Protein AF-A0AAV2L1T5-F1 (afdb_monomer)

Structure (mmCIF, N/CA/C/O backbone):
data_AF-A0AAV2L1T5-F1
#
_entry.id   AF-A0AAV2L1T5-F1
#
loop_
_atom_site.group_PDB
_atom_site.id
_atom_site.type_symbol
_atom_site.label_atom_id
_atom_site.label_alt_id
_atom_site.label_comp_id
_atom_site.label_asym_id
_atom_site.label_entity_id
_atom_site.label_seq_id
_atom_site.pdbx_PDB_ins_code
_atom_site.Cartn_x
_atom_site.Cartn_y
_atom_site.Cartn_z
_atom_site.occupancy
_atom_site.B_iso_or_equiv
_atom_site.auth_seq_id
_atom_site.auth_comp_id
_atom_site.auth_asym_id
_atom_site.auth_atom_id
_atom_site.pdbx_PDB_model_num
ATOM 1 N N . MET A 1 1 ? 38.924 -29.680 13.616 1.00 35.84 1 MET A N 1
ATOM 2 C CA . MET A 1 1 ? 38.394 -28.907 12.476 1.00 35.84 1 MET A CA 1
ATOM 3 C C . MET A 1 1 ? 36.930 -28.650 12.757 1.00 35.84 1 MET A C 1
ATOM 5 O O . MET A 1 1 ? 36.099 -29.504 12.482 1.00 35.84 1 MET A O 1
ATOM 9 N N . GLU A 1 2 ? 36.640 -27.531 13.411 1.00 34.78 2 GLU A N 1
ATOM 10 C CA . GLU A 1 2 ? 35.271 -27.053 13.579 1.00 34.78 2 GLU A CA 1
ATOM 11 C C . GLU A 1 2 ? 34.844 -26.444 12.243 1.00 34.78 2 GLU A C 1
ATOM 13 O O . GLU A 1 2 ? 35.406 -25.446 11.794 1.00 34.78 2 GLU A O 1
ATOM 18 N N . LEU A 1 3 ? 33.910 -27.106 11.560 1.00 36.72 3 LEU A N 1
ATOM 19 C CA . LEU A 1 3 ? 33.228 -26.549 10.398 1.00 36.72 3 LEU A CA 1
ATOM 20 C C . LEU A 1 3 ? 32.339 -25.407 10.897 1.00 36.72 3 LEU A C 1
ATOM 22 O O . LEU A 1 3 ? 31.207 -25.618 11.323 1.00 36.72 3 LEU A O 1
ATOM 26 N N . LEU A 1 4 ? 32.882 -24.193 10.869 1.00 40.41 4 LEU A N 1
ATOM 27 C CA . LEU A 1 4 ? 32.103 -22.964 10.905 1.00 40.41 4 LEU A CA 1
ATOM 28 C C . LEU A 1 4 ? 31.246 -22.931 9.633 1.00 40.41 4 LEU A C 1
ATOM 30 O O . LEU A 1 4 ? 31.699 -22.485 8.579 1.00 40.41 4 LEU A O 1
ATOM 34 N N . CYS A 1 5 ? 30.013 -23.431 9.719 1.00 38.88 5 CYS A N 1
ATOM 35 C CA . CYS A 1 5 ? 28.971 -23.108 8.752 1.00 38.88 5 CYS A CA 1
ATOM 36 C C . CYS A 1 5 ? 28.684 -21.608 8.868 1.00 38.88 5 CYS A C 1
ATOM 38 O O . CYS A 1 5 ? 27.857 -21.174 9.666 1.00 38.88 5 CYS A O 1
ATOM 40 N N . LEU A 1 6 ? 29.411 -20.809 8.089 1.00 40.09 6 LEU A N 1
ATOM 41 C CA . LEU A 1 6 ? 28.991 -19.469 7.714 1.00 40.09 6 LEU A CA 1
ATOM 42 C C . LEU A 1 6 ? 27.679 -19.626 6.936 1.00 40.09 6 LEU A C 1
ATOM 44 O O . LEU A 1 6 ? 27.699 -19.883 5.734 1.00 40.09 6 LEU A O 1
ATOM 48 N N . GLU A 1 7 ? 26.540 -19.507 7.619 1.00 44.38 7 GLU A N 1
ATOM 49 C CA . GLU A 1 7 ? 25.258 -19.197 6.982 1.00 44.38 7 GLU A CA 1
ATOM 50 C C . GLU A 1 7 ? 25.370 -17.789 6.381 1.00 44.38 7 GLU A C 1
ATOM 52 O O . GLU A 1 7 ? 24.927 -16.790 6.943 1.00 44.38 7 GLU A O 1
ATOM 57 N N . LEU A 1 8 ? 26.054 -17.691 5.244 1.00 44.31 8 LEU A N 1
ATOM 58 C CA . LEU A 1 8 ? 25.935 -16.546 4.367 1.00 44.31 8 LEU A CA 1
ATOM 59 C C . LEU A 1 8 ? 24.550 -16.643 3.736 1.00 44.31 8 LEU A C 1
ATOM 61 O O . LEU A 1 8 ? 24.269 -17.582 2.990 1.00 44.31 8 LEU A O 1
ATOM 65 N N . ASP A 1 9 ? 23.714 -15.664 4.069 1.00 48.88 9 ASP A N 1
ATOM 66 C CA . ASP A 1 9 ? 22.365 -15.384 3.568 1.00 48.88 9 ASP A CA 1
ATOM 67 C C . ASP A 1 9 ? 22.413 -15.099 2.046 1.00 48.88 9 ASP A C 1
ATOM 69 O O . ASP A 1 9 ? 22.171 -13.994 1.563 1.00 48.88 9 ASP A O 1
ATOM 73 N N . THR A 1 10 ? 22.870 -16.084 1.275 1.00 56.12 10 THR A N 1
ATOM 74 C CA . THR A 1 10 ? 23.137 -15.989 -0.157 1.00 56.12 10 THR A CA 1
ATOM 75 C C . THR A 1 10 ? 21.923 -16.519 -0.898 1.00 56.12 10 THR A C 1
ATOM 77 O O . THR A 1 10 ? 21.656 -17.718 -0.905 1.00 56.12 10 THR A O 1
ATOM 80 N N . ASN A 1 11 ? 21.165 -15.618 -1.526 1.00 59.09 11 ASN A N 1
ATOM 81 C CA . ASN A 1 11 ? 20.133 -16.010 -2.483 1.00 59.09 11 ASN A CA 1
ATOM 82 C C . ASN A 1 11 ? 20.809 -16.773 -3.633 1.00 59.09 11 ASN A C 1
ATOM 84 O O . ASN A 1 11 ? 21.552 -16.196 -4.431 1.00 59.09 11 ASN A O 1
ATOM 88 N N . ILE A 1 12 ? 20.574 -18.083 -3.702 1.00 66.88 12 ILE A N 1
ATOM 89 C CA . ILE A 1 12 ? 21.119 -18.944 -4.751 1.00 66.88 12 ILE A CA 1
ATOM 90 C C . ILE A 1 12 ? 20.274 -18.744 -6.010 1.00 66.88 12 ILE A C 1
ATOM 92 O O . ILE A 1 12 ? 19.132 -19.188 -6.081 1.00 66.88 12 ILE A O 1
ATOM 96 N N . ARG A 1 13 ? 20.840 -18.076 -7.018 1.00 70.75 13 ARG A N 1
ATOM 97 C CA . ARG A 1 13 ? 20.214 -17.913 -8.336 1.00 70.75 13 ARG A CA 1
ATOM 98 C C . ARG A 1 13 ? 20.617 -19.043 -9.270 1.00 70.75 13 ARG A C 1
ATOM 100 O O . ARG A 1 13 ? 21.793 -19.404 -9.346 1.00 70.75 13 ARG A O 1
ATOM 107 N N . ALA A 1 14 ? 19.653 -19.549 -10.035 1.00 75.94 14 ALA A N 1
ATOM 108 C CA . ALA A 1 14 ? 19.960 -20.377 -11.191 1.00 75.94 14 ALA A CA 1
ATOM 109 C C . ALA A 1 14 ? 20.793 -19.570 -12.199 1.00 75.94 14 ALA A C 1
ATOM 111 O O . ALA A 1 14 ? 20.601 -18.361 -12.361 1.00 75.94 14 ALA A O 1
ATOM 112 N N . LYS A 1 15 ? 21.730 -20.239 -12.878 1.00 77.81 15 LYS A N 1
ATOM 113 C CA . LYS A 1 15 ? 22.465 -19.605 -13.975 1.00 77.81 15 LYS A CA 1
ATOM 114 C C . LYS A 1 15 ? 21.489 -19.289 -15.118 1.00 77.81 15 LYS A C 1
ATOM 116 O O . LYS A 1 15 ? 20.603 -20.107 -15.368 1.00 77.81 15 LYS A O 1
ATOM 121 N N . PRO A 1 16 ? 21.655 -18.154 -15.820 1.00 77.50 16 PRO A N 1
ATOM 122 C CA . PRO A 1 16 ? 20.865 -17.854 -17.008 1.00 77.50 16 PRO A CA 1
ATOM 123 C C . PRO A 1 16 ? 21.024 -18.978 -18.035 1.00 77.50 16 PRO A C 1
ATOM 125 O O . PRO A 1 16 ? 22.156 -19.353 -18.346 1.00 77.50 16 PRO A O 1
ATOM 128 N N . ASP A 1 17 ? 19.915 -19.515 -18.543 1.00 83.19 17 ASP A N 1
ATOM 129 C CA . ASP A 1 17 ? 19.940 -20.530 -19.597 1.00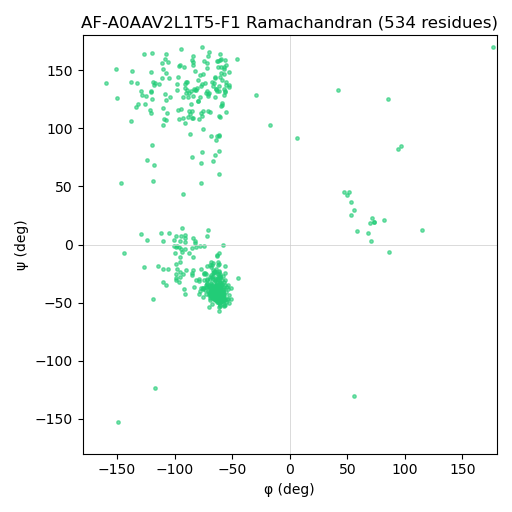 83.19 17 ASP A CA 1
ATOM 130 C C . ASP A 1 17 ? 20.030 -19.835 -20.967 1.00 83.19 17 ASP A C 1
ATOM 132 O O . ASP A 1 17 ? 19.087 -19.136 -21.359 1.00 83.19 17 ASP A O 1
ATOM 136 N N . PRO A 1 18 ? 21.135 -20.007 -21.719 1.00 80.81 18 PRO A N 1
ATOM 137 C CA . PRO A 1 18 ? 21.275 -19.416 -23.044 1.00 80.81 18 PRO A CA 1
ATOM 138 C C . PRO A 1 18 ? 20.184 -19.870 -24.017 1.00 80.81 18 PRO A C 1
ATOM 140 O O . PRO A 1 18 ? 19.793 -19.093 -24.877 1.00 80.81 18 PRO A O 1
ATOM 143 N N . ASN A 1 19 ? 19.652 -21.088 -23.879 1.00 81.00 19 ASN A N 1
ATOM 144 C CA . ASN A 1 19 ? 18.592 -21.576 -24.764 1.00 81.00 19 ASN A CA 1
ATOM 145 C C . ASN A 1 19 ? 17.254 -20.889 -24.491 1.00 81.00 19 ASN A C 1
ATOM 147 O O . ASN A 1 19 ? 16.454 -20.743 -25.406 1.00 81.00 19 ASN A O 1
ATOM 151 N N . LEU A 1 20 ? 17.006 -20.457 -23.251 1.00 80.44 20 LEU A N 1
ATOM 152 C CA . LEU A 1 20 ? 15.807 -19.683 -22.934 1.00 80.44 20 LEU A CA 1
ATOM 153 C C . LEU A 1 20 ? 15.946 -18.235 -23.400 1.00 80.44 20 LEU A C 1
ATOM 155 O O . LEU A 1 20 ? 14.980 -17.662 -23.879 1.00 80.44 20 LEU A O 1
ATOM 159 N N . LEU A 1 21 ? 17.141 -17.652 -23.282 1.00 77.69 21 LEU A N 1
ATOM 160 C CA . LEU A 1 21 ? 17.358 -16.216 -23.483 1.00 77.69 21 LEU A CA 1
ATOM 161 C C . LEU A 1 21 ? 17.760 -15.827 -24.911 1.00 77.69 21 LEU A C 1
ATOM 163 O O . LEU A 1 21 ? 17.539 -14.683 -25.305 1.00 77.69 21 LEU A O 1
ATOM 167 N N . CYS A 1 22 ? 18.366 -16.742 -25.670 1.00 77.69 22 CYS A N 1
ATOM 168 C CA . CYS A 1 22 ? 18.831 -16.489 -27.037 1.00 77.69 22 CYS A CA 1
ATOM 169 C C . CYS A 1 22 ? 17.870 -17.012 -28.115 1.00 77.69 22 CYS A C 1
ATOM 171 O O . CYS A 1 22 ? 18.106 -16.764 -29.294 1.00 77.69 22 CYS A O 1
ATOM 173 N N . ASP A 1 23 ? 16.826 -17.755 -27.744 1.00 84.00 23 ASP A N 1
ATOM 174 C CA . ASP A 1 23 ? 15.884 -18.343 -28.695 1.00 84.00 23 ASP A CA 1
ATOM 175 C C . ASP A 1 23 ? 14.654 -17.446 -28.899 1.00 84.00 23 ASP A C 1
ATOM 177 O O . ASP A 1 23 ? 13.839 -17.239 -27.995 1.00 84.00 23 ASP A O 1
ATOM 181 N N . ASP A 1 24 ? 14.484 -16.952 -30.125 1.00 82.81 24 ASP A N 1
ATOM 182 C CA . ASP A 1 24 ? 13.373 -16.080 -30.516 1.00 82.81 24 ASP A CA 1
ATOM 183 C C . ASP A 1 24 ? 11.996 -16.736 -30.329 1.00 82.81 24 ASP A C 1
ATOM 185 O O . ASP A 1 24 ? 10.999 -16.042 -30.105 1.00 82.81 24 ASP A O 1
ATOM 189 N N . ARG A 1 25 ? 11.921 -18.075 -30.355 1.00 88.75 25 ARG A N 1
ATOM 190 C CA . ARG A 1 25 ? 10.672 -18.818 -30.129 1.00 88.75 25 ARG A CA 1
ATOM 191 C C . ARG A 1 25 ? 10.106 -18.568 -28.737 1.00 88.75 25 ARG A C 1
ATOM 193 O O . ARG A 1 25 ? 8.884 -18.577 -28.570 1.00 88.75 25 ARG A O 1
ATOM 200 N N . VAL A 1 26 ? 10.968 -18.336 -27.746 1.00 88.50 26 VAL A N 1
ATOM 201 C CA . VAL A 1 26 ? 10.541 -18.065 -26.369 1.00 88.50 26 VAL A CA 1
ATOM 202 C C . VAL A 1 26 ? 9.873 -16.699 -26.295 1.00 88.50 26 VAL A C 1
ATOM 204 O O . VAL A 1 26 ? 8.761 -16.606 -25.781 1.00 88.50 26 VAL A O 1
ATOM 207 N N . LEU A 1 27 ? 10.469 -15.668 -26.903 1.00 88.44 27 LEU A N 1
ATOM 208 C CA . LEU A 1 27 ? 9.852 -14.343 -26.971 1.00 88.44 27 LEU A CA 1
ATOM 209 C C . LEU A 1 27 ? 8.502 -14.381 -27.698 1.00 88.44 27 LEU A C 1
ATOM 211 O O . LEU A 1 27 ? 7.526 -13.830 -27.197 1.00 88.44 27 LEU A O 1
ATOM 215 N N . HIS A 1 28 ? 8.412 -15.065 -28.842 1.00 88.25 28 HIS A N 1
ATOM 216 C CA . HIS A 1 28 ? 7.140 -15.217 -29.556 1.00 88.25 28 HIS A CA 1
ATOM 217 C C . HIS A 1 28 ? 6.080 -15.944 -28.721 1.00 88.25 28 HIS A C 1
ATOM 219 O O . HIS A 1 28 ? 4.904 -15.573 -28.749 1.00 88.25 28 HIS A O 1
ATOM 225 N N . SER A 1 29 ? 6.492 -16.943 -27.938 1.00 90.25 29 SER A N 1
ATOM 226 C CA . SER A 1 29 ? 5.595 -17.634 -27.011 1.00 90.25 29 SER A CA 1
ATOM 227 C C . SER A 1 29 ? 5.113 -16.695 -25.903 1.00 90.25 29 SER A C 1
ATOM 229 O O . SER A 1 29 ? 3.919 -16.665 -25.623 1.00 90.25 29 SER A O 1
ATOM 231 N N . LEU A 1 30 ? 6.000 -15.880 -25.318 1.00 90.81 30 LEU A N 1
ATOM 232 C CA . LEU A 1 30 ? 5.635 -14.891 -24.295 1.00 90.81 30 LEU A CA 1
ATOM 233 C C . LEU A 1 30 ? 4.636 -13.854 -24.828 1.00 90.81 30 LEU A C 1
ATOM 235 O O . LEU A 1 30 ? 3.624 -13.614 -24.173 1.00 90.81 30 LEU A O 1
ATOM 239 N N . LEU A 1 31 ? 4.873 -13.307 -26.027 1.00 90.75 31 LEU A N 1
ATOM 240 C CA . LEU A 1 31 ? 3.964 -12.359 -26.692 1.00 90.75 31 LEU A CA 1
ATOM 241 C C . LEU A 1 31 ? 2.593 -12.979 -27.000 1.00 90.75 31 LEU A C 1
ATOM 243 O O . LEU A 1 31 ? 1.570 -12.321 -26.895 1.00 90.75 31 LEU A O 1
ATOM 247 N N . THR A 1 32 ? 2.546 -14.266 -27.346 1.00 89.56 32 THR A N 1
ATOM 248 C CA . THR A 1 32 ? 1.265 -14.953 -27.596 1.00 89.56 32 THR A CA 1
ATOM 249 C C . THR A 1 32 ? 0.494 -15.188 -26.294 1.00 89.56 32 THR A C 1
ATOM 251 O O . THR A 1 32 ? -0.733 -15.139 -26.249 1.00 89.56 32 THR A O 1
ATOM 254 N N . ILE A 1 33 ? 1.215 -15.485 -25.214 1.00 90.25 33 ILE A N 1
ATOM 255 C CA . ILE A 1 33 ? 0.632 -15.885 -23.936 1.00 90.25 33 ILE A CA 1
ATOM 256 C C . ILE A 1 33 ? 0.168 -14.671 -23.114 1.00 90.25 33 ILE A C 1
ATOM 258 O O . ILE A 1 33 ? -0.803 -14.793 -22.364 1.00 90.25 33 ILE A O 1
ATOM 262 N N . GLU A 1 34 ? 0.819 -13.510 -23.236 1.00 91.31 34 GLU A N 1
ATOM 263 C CA . GLU A 1 34 ? 0.527 -12.335 -22.402 1.00 91.31 34 GLU A CA 1
ATOM 264 C C . GLU A 1 34 ? -0.929 -11.852 -22.514 1.00 91.31 34 GLU A C 1
ATOM 266 O O . GLU A 1 34 ? -1.527 -11.468 -21.506 1.00 91.31 34 GLU A O 1
ATOM 271 N N . GLU A 1 35 ? -1.543 -11.980 -23.696 1.00 84.38 35 GLU A N 1
ATOM 272 C CA . GLU A 1 35 ? -2.943 -11.609 -23.937 1.00 84.38 35 GLU A CA 1
ATOM 273 C C . GLU A 1 35 ? -3.925 -12.406 -23.065 1.00 84.38 35 GLU A C 1
ATOM 275 O O . GLU A 1 35 ? -4.980 -11.905 -22.677 1.00 84.38 35 GLU A O 1
ATOM 280 N N . THR A 1 36 ? -3.556 -13.633 -22.679 1.00 87.56 36 THR A N 1
ATOM 281 C CA . THR A 1 36 ? -4.393 -14.516 -21.846 1.00 87.56 36 THR A CA 1
ATOM 282 C C . THR A 1 36 ? -4.548 -13.990 -20.414 1.00 87.56 36 THR A C 1
ATOM 284 O O . THR A 1 36 ? -5.467 -14.387 -19.690 1.00 87.56 36 THR A O 1
ATOM 287 N N . TYR A 1 37 ? -3.646 -13.105 -19.984 1.00 86.81 37 TYR A N 1
ATOM 288 C CA . TYR A 1 37 ? -3.559 -12.612 -18.611 1.00 86.81 37 TYR A CA 1
ATOM 289 C C . TYR A 1 37 ? -3.963 -11.151 -18.453 1.00 86.81 37 TYR A C 1
ATOM 291 O O . TYR A 1 37 ? -3.899 -10.629 -17.335 1.00 86.81 37 TYR A O 1
ATOM 299 N N . LEU A 1 38 ? -4.395 -10.498 -19.530 1.00 84.75 38 LEU A N 1
ATOM 300 C CA . LEU A 1 38 ? -4.901 -9.139 -19.455 1.00 84.75 38 LEU A CA 1
ATOM 301 C C . LEU A 1 38 ? -6.291 -9.112 -18.804 1.00 84.75 38 LEU A C 1
ATOM 303 O O . LEU A 1 38 ? -7.129 -9.983 -19.072 1.00 84.75 38 LEU A O 1
ATOM 307 N N . PRO A 1 39 ? -6.571 -8.127 -17.931 1.00 79.12 39 PRO A N 1
ATOM 308 C CA . PRO A 1 39 ? -7.939 -7.869 -17.519 1.00 79.12 39 PRO A CA 1
ATOM 309 C C . PRO A 1 39 ? -8.780 -7.462 -18.747 1.00 79.12 39 PRO A C 1
ATOM 311 O O . PRO A 1 39 ? -8.234 -7.000 -19.750 1.00 79.12 39 PRO A O 1
ATOM 314 N N . PRO A 1 40 ? -10.115 -7.617 -18.694 1.00 76.38 40 PRO A N 1
ATOM 315 C CA . PRO A 1 40 ? -10.993 -7.239 -19.795 1.00 76.38 40 PRO A CA 1
ATOM 316 C C . PRO A 1 40 ? -10.755 -5.788 -20.250 1.00 76.38 40 PRO A C 1
ATOM 318 O O . PRO A 1 40 ? -10.480 -4.931 -19.409 1.00 76.38 40 PRO A O 1
ATOM 321 N N . PRO A 1 41 ? -10.947 -5.469 -21.545 1.00 68.56 41 PRO A N 1
ATOM 322 C CA . PRO A 1 41 ? -10.620 -4.162 -22.137 1.00 68.56 41 PRO A CA 1
ATOM 323 C C . PRO A 1 41 ? -11.551 -3.015 -21.694 1.00 68.56 41 PRO A C 1
ATOM 325 O O . PRO A 1 41 ? -11.568 -1.940 -22.290 1.00 68.56 41 PRO A O 1
ATOM 328 N N . TYR A 1 42 ? -12.362 -3.231 -20.660 1.00 74.50 42 TYR A N 1
ATOM 329 C CA . TYR A 1 42 ? -13.229 -2.231 -20.056 1.00 74.50 42 TYR A CA 1
ATOM 330 C C . TYR A 1 42 ? -12.876 -2.058 -18.582 1.00 74.50 42 TYR A C 1
ATOM 332 O O . TYR A 1 42 ? -12.502 -2.998 -17.883 1.00 74.50 42 TYR A O 1
ATOM 340 N N . SER A 1 43 ? -13.059 -0.841 -18.070 1.00 84.38 43 SER A N 1
ATOM 341 C CA . SER A 1 43 ? -12.819 -0.562 -16.658 1.00 84.38 43 SER A CA 1
ATOM 342 C C . SER A 1 43 ? -13.752 -1.396 -15.774 1.00 84.38 43 SER A C 1
ATOM 344 O O . SER A 1 43 ? -14.960 -1.139 -15.709 1.00 84.38 43 SER A O 1
ATOM 346 N N . TYR A 1 44 ? -13.194 -2.369 -15.046 1.00 88.25 44 TYR A N 1
ATOM 347 C CA . TYR A 1 44 ? -13.961 -3.193 -14.109 1.00 88.25 44 TYR A CA 1
ATOM 348 C C . TYR A 1 44 ? -14.581 -2.369 -12.968 1.00 88.25 44 TYR A C 1
ATOM 350 O O . TYR A 1 44 ? -15.522 -2.838 -12.333 1.00 88.25 44 TYR A O 1
ATOM 358 N N . PHE A 1 45 ? -14.137 -1.122 -12.757 1.00 88.00 45 PHE A N 1
ATOM 359 C CA . PHE A 1 45 ? -14.770 -0.155 -11.850 1.00 88.00 45 PHE A CA 1
ATOM 360 C C . PHE A 1 45 ? -16.161 0.301 -12.293 1.00 88.00 45 PHE A C 1
ATOM 362 O O . PHE A 1 45 ? -16.948 0.737 -11.464 1.00 88.00 45 PHE A O 1
ATOM 369 N N . LYS A 1 46 ? -16.466 0.229 -13.593 1.00 84.38 46 LYS A N 1
ATOM 370 C CA . LYS A 1 46 ? -17.793 0.573 -14.127 1.00 84.38 46 LYS A CA 1
ATOM 371 C C . LYS A 1 46 ? -18.675 -0.659 -14.309 1.00 84.38 46 LYS A C 1
ATOM 373 O O . LYS A 1 46 ? -19.890 -0.555 -14.195 1.00 84.38 46 LYS A O 1
ATOM 378 N N . GLY A 1 47 ? -18.067 -1.804 -14.627 1.00 81.19 47 GLY A N 1
ATOM 379 C CA . GLY A 1 47 ? -18.799 -3.029 -14.954 1.00 81.19 47 GLY A CA 1
ATOM 380 C C . GLY A 1 47 ? -19.079 -3.945 -13.762 1.00 81.19 47 GLY A C 1
ATOM 381 O O . GLY A 1 47 ? -20.174 -4.486 -13.652 1.00 81.19 47 GLY A O 1
ATOM 382 N N . VAL A 1 48 ? -18.095 -4.143 -12.879 1.00 89.69 48 VAL A N 1
ATOM 383 C CA . VAL A 1 48 ? -18.122 -5.217 -11.867 1.00 89.69 48 VAL A CA 1
ATOM 384 C C . VAL A 1 48 ? -18.084 -4.666 -10.448 1.00 89.69 48 VAL A C 1
ATOM 386 O O . VAL A 1 48 ? -18.869 -5.089 -9.597 1.00 89.69 48 VAL A O 1
ATOM 389 N N . GLN A 1 49 ? -17.189 -3.717 -10.178 1.00 91.25 49 GLN A N 1
ATOM 390 C CA . GLN A 1 49 ? -17.042 -3.130 -8.852 1.00 91.25 49 GLN A CA 1
ATOM 391 C C . GLN A 1 49 ? -18.097 -2.051 -8.619 1.00 91.25 49 GLN A C 1
ATOM 393 O O . GLN A 1 49 ? -18.305 -1.180 -9.456 1.00 91.25 49 GLN A O 1
ATOM 398 N N . LYS A 1 50 ? -18.744 -2.108 -7.452 1.00 88.88 50 LYS A N 1
ATOM 399 C CA . LYS A 1 50 ? -19.693 -1.086 -6.979 1.00 88.88 50 LYS A CA 1
ATOM 400 C C . LYS A 1 50 ? -19.104 -0.249 -5.844 1.00 88.88 50 LYS A C 1
ATOM 402 O O . LYS A 1 50 ? -19.334 0.954 -5.777 1.00 88.88 50 LYS A O 1
ATOM 407 N N . ASP A 1 51 ? -18.297 -0.889 -4.999 1.00 85.75 51 ASP A N 1
ATOM 408 C CA . ASP A 1 51 ? -17.752 -0.281 -3.783 1.00 85.75 51 ASP A CA 1
ATOM 409 C C . ASP A 1 51 ? -16.313 0.219 -3.963 1.00 85.75 51 ASP A C 1
ATOM 411 O O . ASP A 1 51 ? -15.906 1.180 -3.308 1.00 85.75 51 ASP A O 1
ATOM 415 N N . ILE A 1 52 ? -15.526 -0.436 -4.826 1.00 87.94 52 ILE A N 1
ATOM 416 C CA . ILE A 1 52 ? -14.113 -0.104 -5.032 1.00 87.94 52 ILE A CA 1
ATOM 417 C C . ILE A 1 52 ? -13.986 1.006 -6.068 1.00 87.94 52 ILE A C 1
ATOM 419 O O . ILE A 1 52 ? -14.550 0.920 -7.154 1.00 87.94 52 ILE A O 1
ATOM 423 N N . GLN A 1 53 ? -13.189 2.020 -5.741 1.00 87.75 53 GLN A N 1
ATOM 424 C CA . GLN A 1 53 ? -12.853 3.129 -6.632 1.00 87.75 53 GLN A CA 1
ATOM 425 C C . GLN A 1 53 ? -11.372 3.072 -7.047 1.00 87.75 53 GLN A C 1
ATOM 427 O O . GLN A 1 53 ? -10.557 2.531 -6.291 1.00 87.75 53 GLN A O 1
ATOM 432 N N . PRO A 1 54 ? -10.974 3.674 -8.188 1.00 87.50 54 PRO A N 1
ATOM 433 C CA . PRO A 1 54 ? -9.587 3.644 -8.667 1.00 87.50 54 PRO A CA 1
ATOM 434 C C . PRO A 1 54 ? -8.552 4.117 -7.637 1.00 87.50 54 PRO A C 1
ATOM 436 O O . PRO A 1 54 ? -7.487 3.517 -7.506 1.00 87.50 54 PRO A O 1
ATOM 439 N N . PHE A 1 55 ? -8.878 5.141 -6.840 1.00 85.19 55 PHE A N 1
ATOM 440 C CA . PHE A 1 55 ? -7.972 5.631 -5.798 1.00 85.19 55 PHE A CA 1
ATOM 441 C C . PHE A 1 55 ? -7.728 4.592 -4.688 1.00 85.19 55 PHE A C 1
ATOM 443 O O . PHE A 1 55 ? -6.634 4.551 -4.137 1.00 85.19 55 PHE A O 1
ATOM 450 N N . MET A 1 56 ? -8.709 3.732 -4.381 1.00 83.69 56 MET A N 1
ATOM 451 C CA . MET A 1 56 ? -8.564 2.666 -3.381 1.00 83.69 56 MET A CA 1
ATOM 452 C C . MET A 1 56 ? -7.630 1.563 -3.882 1.00 83.69 56 MET A C 1
ATOM 454 O O . MET A 1 56 ? -6.794 1.090 -3.118 1.00 83.69 56 MET A O 1
ATOM 458 N N . ARG A 1 57 ? -7.725 1.204 -5.175 1.00 92.94 57 ARG A N 1
ATOM 459 C CA . ARG A 1 57 ? -6.756 0.309 -5.832 1.00 92.94 57 ARG A CA 1
ATOM 460 C C . ARG A 1 57 ? -5.351 0.892 -5.728 1.00 92.94 57 ARG A C 1
ATOM 462 O O . ARG A 1 57 ? -4.446 0.176 -5.329 1.00 92.94 57 ARG A O 1
ATOM 469 N N . ARG A 1 58 ? -5.183 2.184 -6.034 1.00 85.38 58 ARG A N 1
ATOM 470 C CA . ARG A 1 58 ? -3.883 2.862 -5.934 1.00 85.38 58 ARG A CA 1
ATOM 471 C C . ARG A 1 58 ? -3.317 2.814 -4.513 1.00 85.38 58 ARG A C 1
ATOM 473 O O . ARG A 1 58 ? -2.163 2.452 -4.364 1.00 85.38 58 ARG A O 1
ATOM 480 N N . MET A 1 59 ? -4.123 3.089 -3.480 1.00 77.94 59 MET A N 1
ATOM 481 C CA . MET A 1 59 ? -3.671 2.986 -2.080 1.00 77.94 59 MET A CA 1
ATOM 482 C C . MET A 1 59 ? -3.167 1.580 -1.732 1.00 77.94 59 MET A C 1
ATOM 484 O O . MET A 1 59 ? -2.112 1.442 -1.122 1.00 77.94 59 MET A O 1
ATOM 488 N N . VAL A 1 60 ? -3.899 0.537 -2.138 1.00 87.88 60 VAL A N 1
ATOM 489 C CA . VAL A 1 60 ? -3.483 -0.852 -1.889 1.00 87.88 60 VAL A CA 1
ATOM 490 C C . VAL A 1 60 ? -2.259 -1.227 -2.722 1.00 87.88 60 VAL A C 1
ATOM 492 O O . VAL A 1 60 ? -1.378 -1.895 -2.200 1.00 87.88 60 VAL A O 1
ATOM 495 N N . ALA A 1 61 ? -2.149 -0.760 -3.967 1.00 90.19 61 ALA A N 1
ATOM 496 C CA . ALA A 1 61 ? -0.976 -0.993 -4.806 1.00 90.19 61 ALA A CA 1
ATOM 497 C C . ALA A 1 61 ? 0.288 -0.332 -4.231 1.00 90.19 61 ALA A C 1
ATOM 499 O O . ALA A 1 61 ? 1.336 -0.966 -4.195 1.00 90.19 61 ALA A O 1
ATOM 500 N N . THR A 1 62 ? 0.189 0.908 -3.739 1.00 84.06 62 THR A N 1
ATOM 501 C CA . THR A 1 62 ? 1.299 1.591 -3.056 1.00 84.06 62 THR A CA 1
ATOM 502 C C . THR A 1 62 ? 1.713 0.838 -1.794 1.00 84.06 62 THR A C 1
ATOM 504 O O . THR A 1 62 ? 2.890 0.543 -1.633 1.00 84.06 62 THR A O 1
ATOM 507 N N . TRP A 1 63 ? 0.753 0.425 -0.960 1.00 91.75 63 TRP A N 1
ATOM 508 C CA . TRP A 1 63 ? 1.042 -0.406 0.214 1.00 91.75 63 TRP A CA 1
ATOM 509 C C . TRP A 1 63 ? 1.700 -1.745 -0.168 1.00 91.75 63 TRP A C 1
ATOM 511 O O . TRP A 1 63 ? 2.685 -2.145 0.441 1.00 91.75 63 TRP A O 1
ATOM 521 N N . MET A 1 64 ? 1.206 -2.434 -1.202 1.00 95.62 64 MET A N 1
ATOM 522 C CA . MET A 1 64 ? 1.802 -3.686 -1.691 1.00 95.62 64 MET A CA 1
ATOM 523 C C . MET A 1 64 ? 3.251 -3.489 -2.157 1.00 95.62 64 MET A C 1
ATOM 525 O O . MET A 1 64 ? 4.095 -4.344 -1.889 1.00 95.62 64 MET A O 1
ATOM 529 N N . LEU A 1 65 ? 3.541 -2.375 -2.837 1.00 87.62 65 LEU A N 1
ATOM 530 C CA . LEU A 1 65 ? 4.892 -2.019 -3.267 1.00 87.62 65 LEU A CA 1
ATOM 531 C C . LEU A 1 65 ? 5.816 -1.803 -2.060 1.00 87.62 65 LEU A C 1
ATOM 533 O O . LEU A 1 65 ? 6.861 -2.442 -1.992 1.00 87.62 65 LEU A O 1
ATOM 537 N N . GLU A 1 66 ? 5.395 -1.001 -1.078 1.00 82.81 66 GLU A N 1
ATOM 538 C CA . GLU A 1 66 ? 6.150 -0.749 0.162 1.00 82.81 66 GLU A CA 1
ATOM 539 C C . GLU A 1 66 ? 6.466 -2.054 0.915 1.00 82.81 66 GLU A C 1
ATOM 541 O O . GLU A 1 66 ? 7.592 -2.266 1.364 1.00 82.81 66 GLU A O 1
ATOM 546 N N . VAL A 1 67 ? 5.496 -2.973 1.009 1.00 83.62 67 VAL A N 1
ATOM 547 C CA . VAL A 1 67 ? 5.695 -4.292 1.637 1.00 83.62 67 VAL A CA 1
ATOM 548 C C . VAL A 1 67 ? 6.727 -5.123 0.874 1.00 83.62 67 VAL A C 1
ATOM 550 O O . VAL A 1 67 ? 7.569 -5.776 1.496 1.00 83.62 67 VAL A O 1
ATOM 553 N N . CYS A 1 68 ? 6.673 -5.119 -0.460 1.00 89.38 68 CYS A N 1
ATOM 554 C CA . CYS A 1 68 ? 7.631 -5.850 -1.286 1.00 89.38 68 CYS A CA 1
ATOM 555 C C . CYS A 1 68 ? 9.049 -5.272 -1.164 1.00 89.38 68 CYS A C 1
ATOM 557 O O . CYS A 1 68 ? 10.003 -6.043 -1.054 1.00 89.38 68 CYS A O 1
ATOM 559 N N . GLU A 1 69 ? 9.192 -3.946 -1.112 1.00 83.81 69 GLU A N 1
ATOM 560 C CA . GLU A 1 69 ? 10.479 -3.268 -0.919 1.00 83.81 69 GLU A CA 1
ATOM 561 C C . GLU A 1 69 ? 11.070 -3.553 0.471 1.00 83.81 69 GLU A C 1
ATOM 563 O O . GLU A 1 69 ? 12.232 -3.953 0.582 1.00 83.81 69 GLU A O 1
ATOM 568 N N . GLU A 1 70 ? 10.263 -3.443 1.531 1.00 82.12 70 GLU A N 1
ATOM 569 C CA . GLU A 1 70 ? 10.694 -3.714 2.909 1.00 82.12 70 GLU A CA 1
ATOM 570 C C . GLU A 1 70 ? 11.093 -5.186 3.099 1.00 82.12 70 GLU A C 1
ATOM 572 O O . GLU A 1 70 ? 12.013 -5.517 3.851 1.00 82.12 70 GLU A O 1
ATOM 577 N N . GLN A 1 71 ? 10.415 -6.104 2.406 1.00 84.94 71 GLN A N 1
ATOM 578 C CA . GLN A 1 71 ? 10.760 -7.526 2.420 1.00 84.94 71 GLN A CA 1
ATOM 579 C C . GLN A 1 71 ? 11.843 -7.926 1.434 1.00 84.94 71 GLN A C 1
ATOM 581 O O . GLN A 1 71 ? 12.286 -9.074 1.486 1.00 84.94 71 GLN A O 1
ATOM 586 N N . LYS A 1 72 ? 12.326 -6.982 0.619 1.00 87.19 72 LYS A N 1
ATOM 587 C CA . LYS A 1 72 ? 13.306 -7.236 -0.441 1.00 87.19 72 LYS A CA 1
ATOM 588 C C . LYS A 1 72 ? 12.870 -8.414 -1.314 1.00 87.19 72 LYS A C 1
ATOM 590 O O . LYS A 1 72 ? 13.677 -9.294 -1.614 1.00 87.19 72 LYS A O 1
ATOM 595 N N . CYS A 1 73 ? 11.577 -8.442 -1.638 1.00 89.62 73 CYS A N 1
ATOM 596 C CA . CYS A 1 73 ? 10.997 -9.434 -2.526 1.00 89.62 73 CYS A CA 1
ATOM 597 C C . CYS A 1 73 ? 11.657 -9.363 -3.903 1.00 89.62 73 CYS A C 1
ATOM 599 O O . CYS A 1 73 ? 12.201 -8.334 -4.307 1.00 89.62 73 CYS A O 1
ATOM 601 N N . GLU A 1 74 ? 11.535 -10.453 -4.648 1.00 91.56 74 GLU A N 1
ATOM 602 C CA . GLU A 1 74 ? 11.882 -10.463 -6.064 1.00 91.56 74 GLU A CA 1
ATOM 603 C C . GLU A 1 74 ? 11.069 -9.431 -6.862 1.00 91.56 74 GLU A C 1
ATOM 605 O O . GLU A 1 74 ? 9.876 -9.230 -6.624 1.00 91.56 74 GLU A O 1
ATOM 610 N N . GLU A 1 75 ? 11.718 -8.781 -7.827 1.00 91.00 75 GLU A N 1
ATOM 611 C CA . GLU A 1 75 ? 11.168 -7.645 -8.585 1.00 91.00 75 GLU A CA 1
ATOM 612 C C . GLU A 1 75 ? 9.935 -8.043 -9.421 1.00 91.00 75 GLU A C 1
ATOM 614 O O . GLU A 1 75 ? 9.117 -7.199 -9.783 1.00 91.00 75 GLU A O 1
ATOM 619 N N . GLU A 1 76 ? 9.764 -9.337 -9.715 1.00 92.81 76 GLU A N 1
ATOM 620 C CA . GLU A 1 76 ? 8.586 -9.902 -10.378 1.00 92.81 76 GLU A CA 1
ATOM 621 C C . GLU A 1 76 ? 7.368 -10.047 -9.448 1.00 92.81 76 GLU A C 1
ATOM 623 O O . GLU A 1 76 ? 6.238 -10.147 -9.934 1.00 92.81 76 GLU A O 1
ATOM 628 N N . VAL A 1 77 ? 7.561 -10.086 -8.123 1.00 96.31 77 VAL A N 1
ATOM 629 C CA . VAL A 1 77 ? 6.496 -10.403 -7.152 1.00 96.31 77 VAL A CA 1
ATOM 630 C C . VAL A 1 77 ? 5.410 -9.337 -7.166 1.00 96.31 77 VAL A C 1
ATOM 632 O O . VAL A 1 77 ? 4.226 -9.672 -7.224 1.00 96.31 77 VAL A O 1
ATOM 635 N N . PHE A 1 78 ? 5.790 -8.060 -7.139 1.00 96.94 78 PHE A N 1
ATOM 636 C CA . PHE A 1 78 ? 4.826 -6.966 -7.085 1.00 96.94 78 PHE A CA 1
ATOM 637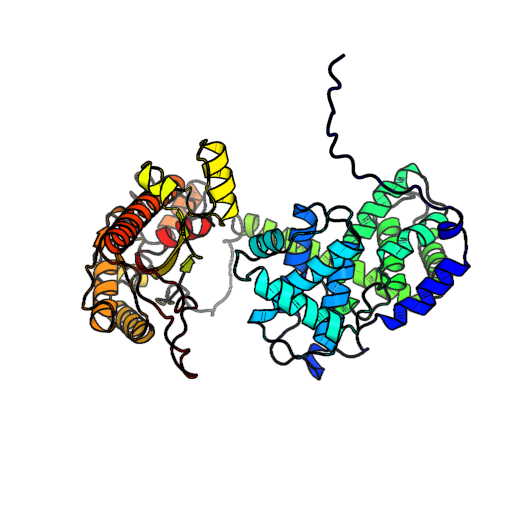 C C . PHE A 1 78 ? 3.988 -6.837 -8.377 1.00 96.94 78 PHE A C 1
ATOM 639 O O . PHE A 1 78 ? 2.756 -6.868 -8.275 1.00 96.94 78 PHE A O 1
ATOM 646 N N . PRO A 1 79 ? 4.579 -6.781 -9.591 1.00 96.38 79 PRO A N 1
ATOM 647 C CA . PRO A 1 79 ? 3.806 -6.748 -10.836 1.00 96.38 79 PRO A CA 1
ATOM 648 C C . PRO A 1 79 ? 2.883 -7.962 -11.000 1.00 96.38 79 PRO A C 1
ATOM 650 O O . PRO A 1 79 ? 1.739 -7.823 -11.439 1.00 96.38 79 PRO A O 1
ATOM 653 N N . LEU A 1 80 ? 3.342 -9.150 -10.593 1.00 97.12 80 LEU A N 1
ATOM 654 C CA . LEU A 1 80 ? 2.533 -10.366 -10.625 1.00 97.12 80 LEU A CA 1
ATOM 655 C C . LEU A 1 80 ? 1.361 -10.310 -9.635 1.00 97.12 80 LEU A C 1
ATOM 657 O O . LEU A 1 80 ? 0.237 -10.678 -9.978 1.00 97.12 80 LEU A O 1
ATOM 661 N N . ALA A 1 81 ? 1.589 -9.804 -8.422 1.00 98.12 81 ALA A N 1
ATOM 662 C CA . ALA A 1 81 ? 0.530 -9.610 -7.438 1.00 98.12 81 ALA A CA 1
ATOM 663 C C . ALA A 1 81 ? -0.535 -8.619 -7.941 1.00 98.12 81 ALA A C 1
ATOM 665 O O . ALA A 1 81 ? -1.730 -8.863 -7.769 1.00 98.12 81 ALA A O 1
ATOM 666 N N . MET A 1 82 ? -0.125 -7.543 -8.619 1.00 97.12 82 MET A N 1
ATOM 667 C CA . MET A 1 82 ? -1.056 -6.602 -9.247 1.00 97.12 82 MET A CA 1
ATOM 668 C C . MET A 1 82 ? -1.855 -7.244 -10.389 1.00 97.12 82 MET A C 1
ATOM 670 O O . MET A 1 82 ? -3.066 -7.030 -10.463 1.00 97.12 82 MET A O 1
ATOM 674 N N . ASN A 1 83 ? -1.237 -8.108 -11.208 1.00 95.69 83 ASN A N 1
ATOM 675 C CA . ASN A 1 83 ? -1.960 -8.891 -12.218 1.00 95.69 83 ASN A CA 1
ATOM 676 C C . ASN A 1 83 ? -3.071 -9.750 -11.586 1.00 95.69 83 ASN A C 1
ATOM 678 O O . ASN A 1 83 ? -4.197 -9.779 -12.087 1.00 95.69 83 ASN A O 1
ATOM 682 N N . TYR A 1 84 ? -2.785 -10.422 -10.466 1.00 97.38 84 TYR A N 1
ATOM 683 C CA . TYR A 1 84 ? -3.792 -11.213 -9.753 1.00 97.38 84 TYR A CA 1
ATOM 684 C C . TYR A 1 84 ? -4.923 -10.349 -9.202 1.00 97.38 84 TYR A C 1
ATOM 686 O O . TYR A 1 84 ? -6.090 -10.720 -9.340 1.00 97.38 84 TYR A O 1
ATOM 694 N N . LEU A 1 85 ? -4.584 -9.206 -8.599 1.00 97.00 85 LEU A N 1
ATOM 695 C CA . LEU A 1 85 ? -5.551 -8.276 -8.025 1.00 97.00 85 LEU A CA 1
ATOM 696 C C . LEU A 1 85 ? -6.514 -7.764 -9.101 1.00 97.00 85 LEU A C 1
ATOM 698 O O . LEU A 1 85 ? -7.730 -7.857 -8.928 1.00 97.00 85 LEU A O 1
ATOM 702 N N . ASP A 1 86 ? -5.995 -7.297 -10.237 1.00 95.62 86 ASP A N 1
ATOM 703 C CA . ASP A 1 86 ? -6.820 -6.741 -11.312 1.00 95.62 86 ASP A CA 1
ATOM 704 C C . ASP A 1 86 ? -7.685 -7.812 -11.988 1.00 95.62 86 ASP A C 1
ATOM 706 O O . ASP A 1 86 ? -8.879 -7.595 -12.208 1.00 95.62 86 ASP A O 1
ATOM 710 N N . ARG A 1 87 ? -7.135 -9.006 -12.254 1.00 94.62 87 ARG A N 1
ATOM 711 C CA . ARG A 1 87 ? -7.909 -10.133 -12.809 1.00 94.62 87 ARG A CA 1
ATOM 712 C C . ARG A 1 87 ? -9.003 -10.607 -11.858 1.00 94.62 87 ARG A C 1
ATOM 714 O O . ARG A 1 87 ? -10.084 -10.979 -12.311 1.00 94.62 87 ARG A O 1
ATOM 721 N N . PHE A 1 88 ? -8.755 -10.581 -10.550 1.00 96.12 88 PHE A N 1
ATOM 722 C CA . PHE A 1 88 ? -9.767 -10.924 -9.555 1.00 96.12 88 PHE A CA 1
ATOM 723 C C . PHE A 1 88 ? -10.877 -9.867 -9.498 1.00 96.12 88 PHE A C 1
ATOM 725 O O . PHE A 1 88 ? -12.060 -10.209 -9.570 1.00 96.12 88 PHE A O 1
ATOM 732 N N . LEU A 1 89 ? -10.519 -8.579 -9.440 1.00 95.38 89 LEU A N 1
ATOM 733 C CA . LEU A 1 89 ? -11.485 -7.474 -9.455 1.00 95.38 89 LEU A CA 1
ATOM 734 C C . LEU A 1 89 ? -12.262 -7.385 -10.778 1.00 95.38 89 LEU A C 1
ATOM 736 O O . LEU A 1 89 ? -13.390 -6.892 -10.802 1.00 95.38 89 LEU A O 1
ATOM 740 N N . ALA A 1 90 ? -11.717 -7.906 -11.873 1.00 93.56 90 ALA A N 1
ATOM 741 C CA . ALA A 1 90 ? -12.432 -8.006 -13.137 1.00 93.56 90 ALA A CA 1
ATOM 742 C C . ALA A 1 90 ? -13.580 -9.027 -13.131 1.00 93.56 90 ALA A C 1
ATOM 744 O O . ALA A 1 90 ? -14.439 -8.960 -14.008 1.00 93.56 90 ALA A O 1
ATOM 745 N N . VAL A 1 91 ? -13.623 -9.962 -12.171 1.00 93.81 91 VAL A N 1
ATOM 746 C CA . VAL A 1 91 ? -14.625 -11.046 -12.153 1.00 93.81 91 VAL A CA 1
ATOM 747 C C . VAL A 1 91 ? -15.411 -11.160 -10.844 1.00 93.81 91 VAL A C 1
ATOM 749 O O . VAL A 1 91 ? -16.494 -11.747 -10.843 1.00 93.81 91 VAL A O 1
ATOM 752 N N . VAL A 1 92 ? -14.917 -10.604 -9.732 1.00 94.44 92 VAL A N 1
ATOM 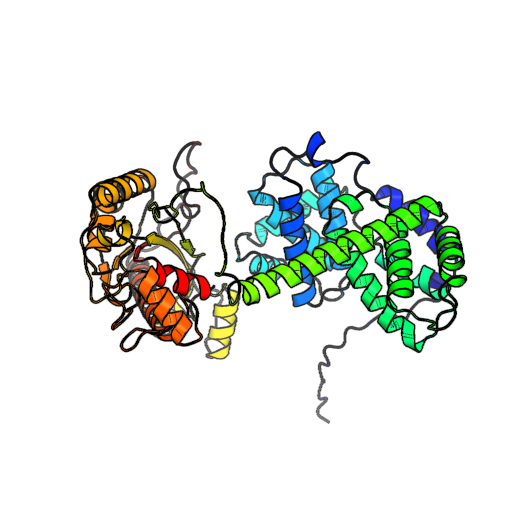753 C CA . VAL A 1 92 ? -15.574 -10.678 -8.415 1.00 94.44 92 VAL A CA 1
ATOM 754 C C . VAL A 1 92 ? -15.876 -9.284 -7.856 1.00 94.44 92 VAL A C 1
ATOM 756 O O . VAL A 1 92 ? -14.941 -8.557 -7.507 1.00 94.44 92 VAL A O 1
ATOM 759 N N . PRO A 1 93 ? -17.158 -8.913 -7.665 1.00 93.56 93 PRO A N 1
ATOM 760 C CA . PRO A 1 93 ? -17.526 -7.717 -6.910 1.00 93.56 93 PRO A CA 1
ATOM 761 C C . PRO A 1 93 ? -16.990 -7.810 -5.477 1.00 93.56 93 PRO A C 1
ATOM 763 O O . PRO A 1 93 ? -17.341 -8.729 -4.737 1.00 93.56 93 PRO A O 1
ATOM 766 N N . THR A 1 94 ? -16.128 -6.873 -5.090 1.00 90.88 94 THR A N 1
ATOM 767 C CA . THR A 1 94 ? -15.396 -6.925 -3.820 1.00 90.88 94 THR A CA 1
ATOM 768 C C . THR A 1 94 ? -15.770 -5.733 -2.946 1.00 90.88 94 THR A C 1
ATOM 770 O O . THR A 1 94 ? -15.878 -4.605 -3.421 1.00 90.88 94 THR A O 1
ATOM 773 N N . LYS A 1 95 ? -15.977 -5.971 -1.647 1.00 87.06 95 LYS A N 1
ATOM 774 C CA . LYS A 1 95 ? -16.229 -4.902 -0.670 1.00 87.06 95 LYS A CA 1
ATOM 775 C C . LYS A 1 95 ? -14.926 -4.199 -0.300 1.00 87.06 95 LYS A C 1
ATOM 777 O O . LYS A 1 95 ? -13.894 -4.850 -0.149 1.00 87.06 95 LYS A O 1
ATOM 782 N N . LYS A 1 96 ? -14.989 -2.891 -0.037 1.00 84.75 96 LYS A N 1
ATOM 783 C CA . LYS A 1 96 ? -13.822 -2.073 0.354 1.00 84.75 96 LYS A CA 1
ATOM 784 C C . LYS A 1 96 ? -13.038 -2.608 1.561 1.00 84.75 96 LYS A C 1
ATOM 786 O O . LYS A 1 96 ? -11.819 -2.506 1.570 1.00 84.75 96 LYS A O 1
ATOM 791 N N . CYS A 1 97 ? -13.712 -3.219 2.540 1.00 84.44 97 CYS A N 1
ATOM 792 C CA . CYS A 1 97 ? -13.068 -3.809 3.720 1.00 84.44 97 CYS A CA 1
ATOM 793 C C . CYS A 1 97 ? -12.176 -5.014 3.384 1.00 84.44 97 CYS A C 1
ATOM 795 O O . CYS A 1 97 ? -11.238 -5.292 4.117 1.00 84.44 97 CYS A O 1
ATOM 797 N N . ASN A 1 98 ? -12.428 -5.692 2.260 1.00 87.88 98 ASN A N 1
ATOM 798 C CA . ASN A 1 98 ? -11.692 -6.892 1.860 1.00 87.88 98 ASN A CA 1
ATOM 799 C C . ASN A 1 98 ? -10.576 -6.581 0.851 1.00 87.88 98 ASN A C 1
ATOM 801 O O . ASN A 1 98 ? -9.868 -7.488 0.428 1.00 87.88 98 ASN A O 1
ATOM 805 N N . LEU A 1 99 ? -10.410 -5.319 0.437 1.00 90.25 99 LEU A N 1
ATOM 806 C CA . LEU A 1 99 ? -9.437 -4.961 -0.597 1.00 90.25 99 LEU A CA 1
ATOM 807 C C . LEU A 1 99 ? -7.989 -5.142 -0.113 1.00 90.25 99 LEU A C 1
ATOM 809 O O . LEU A 1 99 ? -7.159 -5.648 -0.862 1.00 90.25 99 LEU A O 1
ATOM 813 N N . GLN A 1 100 ? -7.699 -4.789 1.145 1.00 88.69 100 GLN A N 1
ATOM 814 C CA . GLN A 1 100 ? -6.379 -5.018 1.748 1.00 88.69 100 GLN A CA 1
ATOM 815 C C . GLN A 1 100 ? -6.085 -6.521 1.902 1.00 88.69 100 GLN A C 1
ATOM 817 O O . GLN A 1 100 ? -4.971 -6.959 1.628 1.00 88.69 100 GLN A O 1
ATOM 822 N N . LEU A 1 101 ? -7.102 -7.321 2.254 1.00 94.62 101 LEU A N 1
ATOM 823 C CA . LEU A 1 101 ? -7.012 -8.786 2.321 1.00 94.62 101 LEU A CA 1
ATOM 824 C C . LEU A 1 101 ? -6.696 -9.386 0.955 1.00 94.62 101 LEU A C 1
ATOM 826 O O . LEU A 1 101 ? -5.769 -10.181 0.835 1.00 94.62 101 LEU A O 1
ATOM 830 N N . LEU A 1 102 ? -7.419 -8.959 -0.082 1.00 97.62 102 LEU A N 1
ATOM 831 C CA . LEU A 1 102 ? -7.149 -9.371 -1.454 1.00 97.62 102 LEU A CA 1
ATOM 832 C C . LEU A 1 102 ? -5.708 -9.029 -1.860 1.00 97.62 102 LEU A C 1
ATOM 834 O O . LEU A 1 102 ? -5.006 -9.902 -2.358 1.00 97.62 102 LEU A O 1
ATOM 838 N N . GLY A 1 103 ? -5.245 -7.803 -1.590 1.00 97.12 103 GLY A N 1
ATOM 839 C CA . GLY A 1 103 ? -3.862 -7.395 -1.859 1.00 97.12 103 GLY A CA 1
ATOM 840 C C . GLY A 1 103 ? -2.826 -8.272 -1.147 1.00 97.12 103 GLY A C 1
ATOM 841 O O . GLY A 1 103 ? -1.872 -8.732 -1.775 1.00 97.12 103 GLY A O 1
ATOM 842 N N . ALA A 1 104 ? -3.046 -8.583 0.136 1.00 96.75 104 ALA A N 1
ATOM 843 C CA . ALA A 1 104 ? -2.188 -9.485 0.905 1.00 96.75 104 ALA A CA 1
ATOM 844 C C . ALA A 1 104 ? -2.129 -10.891 0.286 1.00 96.75 104 ALA A C 1
ATOM 846 O O . ALA A 1 104 ? -1.049 -11.450 0.106 1.00 96.75 104 ALA A O 1
ATOM 847 N N . VAL A 1 105 ? -3.278 -11.451 -0.093 1.00 98.44 105 VAL A N 1
ATOM 848 C CA . VAL A 1 105 ? -3.376 -12.781 -0.716 1.00 98.44 105 VAL A CA 1
ATOM 849 C C . VAL A 1 105 ? -2.701 -12.805 -2.089 1.00 98.44 105 VAL A C 1
ATOM 851 O O . VAL A 1 105 ? -2.006 -13.765 -2.418 1.00 98.44 105 VAL A O 1
ATOM 854 N N . CYS A 1 106 ? -2.845 -11.743 -2.881 1.00 98.50 106 CYS A N 1
ATOM 855 C CA . CYS A 1 106 ? -2.165 -11.616 -4.167 1.00 98.50 106 CYS A CA 1
ATOM 856 C C . CYS A 1 106 ? -0.636 -11.601 -4.005 1.00 98.50 106 CYS A C 1
ATOM 858 O O . CYS A 1 106 ? 0.047 -12.326 -4.728 1.00 98.50 106 CYS A O 1
ATOM 860 N N . MET A 1 107 ? -0.097 -10.859 -3.028 1.00 98.00 107 MET A N 1
ATOM 861 C CA . MET A 1 107 ? 1.341 -10.890 -2.708 1.00 98.00 107 MET A CA 1
ATOM 862 C C . MET A 1 107 ? 1.789 -12.261 -2.197 1.00 98.00 107 MET A C 1
ATOM 864 O O . MET A 1 107 ? 2.848 -12.752 -2.587 1.00 98.00 107 MET A O 1
ATOM 868 N N . PHE A 1 108 ? 0.973 -12.911 -1.363 1.00 98.19 108 PHE A N 1
ATOM 869 C CA . PHE A 1 108 ? 1.249 -14.255 -0.861 1.00 98.19 108 PHE A CA 1
ATOM 870 C C . PHE A 1 108 ? 1.433 -15.249 -2.010 1.00 98.19 108 PHE A C 1
ATOM 872 O O . PHE A 1 108 ? 2.472 -15.902 -2.103 1.00 98.19 108 PHE A O 1
ATOM 879 N N . LEU A 1 109 ? 0.466 -15.300 -2.929 1.00 98.31 109 LEU A N 1
ATOM 880 C CA . LEU A 1 109 ? 0.497 -16.170 -4.104 1.00 98.31 109 LEU A CA 1
ATOM 881 C C . LEU A 1 109 ? 1.657 -15.838 -5.049 1.00 98.31 109 LEU A C 1
ATOM 883 O O . LEU A 1 109 ? 2.318 -16.746 -5.548 1.00 98.31 109 LEU A O 1
ATOM 887 N N . ALA A 1 110 ? 1.923 -14.552 -5.292 1.00 97.88 110 ALA A N 1
ATOM 888 C CA . ALA A 1 110 ? 3.002 -14.131 -6.181 1.00 97.88 110 ALA A CA 1
ATOM 889 C C . ALA A 1 110 ? 4.376 -14.501 -5.607 1.00 97.88 110 ALA A C 1
ATOM 891 O O . ALA A 1 110 ? 5.211 -15.057 -6.321 1.00 97.88 110 ALA A O 1
ATOM 892 N N . SER A 1 111 ? 4.580 -14.289 -4.303 1.00 97.00 111 SER A N 1
ATOM 893 C CA . SER A 1 111 ? 5.830 -14.645 -3.627 1.00 97.00 111 SER A CA 1
ATOM 894 C C . SER A 1 111 ? 6.084 -16.155 -3.634 1.00 97.00 111 SER A C 1
ATOM 896 O O . SER A 1 111 ? 7.211 -16.572 -3.865 1.00 97.00 111 SER A O 1
ATOM 898 N N . LYS A 1 112 ? 5.043 -16.991 -3.491 1.00 96.06 112 LYS A N 1
ATOM 899 C CA . LYS A 1 112 ? 5.159 -18.456 -3.622 1.00 96.06 112 LYS A CA 1
ATOM 900 C C . LYS A 1 112 ? 5.639 -18.909 -4.999 1.00 96.06 112 LYS A C 1
ATOM 902 O O . LYS A 1 112 ? 6.220 -19.985 -5.095 1.00 96.06 112 LYS A O 1
ATOM 907 N N . LEU A 1 113 ? 5.351 -18.135 -6.046 1.00 95.25 113 LEU A N 1
ATOM 908 C CA . LEU A 1 113 ? 5.696 -18.501 -7.417 1.00 95.25 113 LEU A CA 1
ATOM 909 C C . LEU A 1 113 ? 7.060 -17.958 -7.855 1.00 95.25 113 LEU A C 1
ATOM 911 O O . LEU A 1 113 ? 7.762 -18.632 -8.604 1.00 95.25 113 LEU A O 1
ATOM 915 N N . LYS A 1 114 ? 7.407 -16.734 -7.444 1.00 92.75 114 LYS A N 1
ATOM 916 C CA . LYS A 1 114 ? 8.577 -16.009 -7.965 1.00 92.75 114 LYS A CA 1
ATOM 917 C C . LYS A 1 114 ? 9.715 -15.851 -6.958 1.00 92.75 114 LYS A C 1
ATOM 919 O O . LYS A 1 114 ? 10.849 -15.662 -7.383 1.00 92.75 114 LYS A O 1
ATOM 924 N N . ASP A 1 115 ? 9.447 -15.952 -5.658 1.00 89.62 115 ASP A N 1
ATOM 925 C CA . ASP A 1 115 ? 10.462 -15.761 -4.624 1.00 89.62 115 ASP A CA 1
ATOM 926 C C . ASP A 1 115 ? 11.042 -17.099 -4.138 1.00 89.62 115 ASP A C 1
ATOM 928 O O . ASP A 1 115 ? 10.341 -18.103 -4.010 1.00 89.62 115 ASP A O 1
ATOM 932 N N . THR A 1 116 ? 12.339 -17.108 -3.821 1.00 86.50 116 THR A N 1
ATOM 933 C CA . THR A 1 116 ? 13.001 -18.270 -3.201 1.00 86.50 116 THR A CA 1
ATOM 934 C C . THR A 1 116 ? 12.556 -18.433 -1.750 1.00 86.50 116 THR A C 1
ATOM 936 O O . THR A 1 116 ? 12.441 -19.552 -1.245 1.00 86.50 116 THR A O 1
ATOM 939 N N . ARG A 1 117 ? 12.303 -17.310 -1.065 1.00 86.31 117 ARG A N 1
ATOM 940 C CA . ARG A 1 117 ? 11.805 -17.280 0.312 1.00 86.31 117 ARG A CA 1
ATOM 941 C C . ARG A 1 117 ? 10.462 -16.557 0.324 1.00 86.31 117 ARG A C 1
ATOM 943 O O . ARG A 1 117 ? 10.427 -15.354 0.571 1.00 86.31 117 ARG A O 1
ATOM 950 N N . PRO A 1 118 ? 9.357 -17.274 0.064 1.00 91.62 118 PRO A N 1
ATOM 951 C CA . PRO A 1 118 ? 8.056 -16.644 -0.071 1.00 91.62 118 PRO A CA 1
ATOM 952 C C . PRO A 1 118 ? 7.624 -15.947 1.217 1.00 91.62 118 PRO A C 1
ATOM 954 O O . PRO A 1 118 ? 7.985 -16.344 2.332 1.00 91.62 118 PRO A O 1
ATOM 957 N N . LEU A 1 119 ? 6.792 -14.921 1.057 1.00 90.00 119 LEU A N 1
ATOM 958 C CA . LEU A 1 119 ? 6.172 -14.227 2.172 1.00 90.00 119 LEU A CA 1
ATOM 959 C C . LEU A 1 119 ? 5.299 -15.218 2.938 1.00 90.00 119 LEU A C 1
ATOM 961 O O . LEU A 1 119 ? 4.512 -15.959 2.353 1.00 90.00 119 LEU A O 1
ATOM 965 N N . THR A 1 120 ? 5.422 -15.245 4.262 1.00 92.88 120 THR A N 1
ATOM 966 C CA . THR A 1 120 ? 4.556 -16.092 5.084 1.00 92.88 120 THR A CA 1
ATOM 967 C C . THR A 1 120 ? 3.225 -15.390 5.333 1.00 92.88 120 THR A C 1
ATOM 969 O O . THR A 1 120 ? 3.171 -14.163 5.438 1.00 92.88 120 THR A O 1
ATOM 972 N N . ALA A 1 121 ? 2.144 -16.164 5.479 1.00 88.25 121 ALA A N 1
ATOM 973 C CA . ALA A 1 121 ? 0.828 -15.616 5.818 1.00 88.25 121 ALA A CA 1
ATOM 974 C C . ALA A 1 121 ? 0.891 -14.786 7.111 1.00 88.25 121 ALA A C 1
ATOM 976 O O . ALA A 1 121 ? 0.344 -13.692 7.177 1.00 88.25 121 ALA A O 1
ATOM 977 N N . GLU A 1 122 ? 1.637 -15.269 8.107 1.00 81.94 122 GLU A N 1
ATOM 978 C CA . GLU A 1 122 ? 1.899 -14.558 9.361 1.00 81.94 122 GLU A CA 1
ATOM 979 C C . GLU A 1 122 ? 2.546 -13.193 9.112 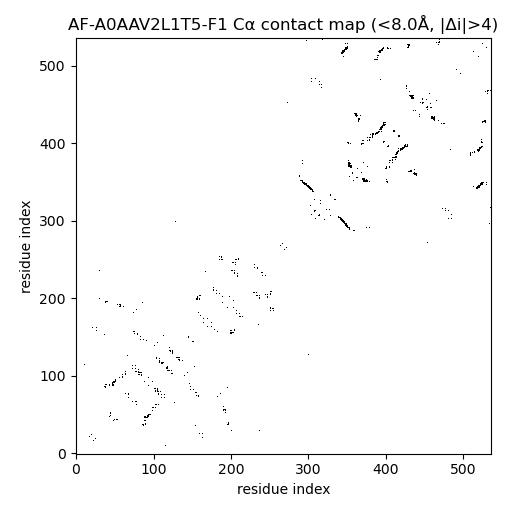1.00 81.94 122 GLU A C 1
ATOM 981 O O . GLU A 1 122 ? 2.095 -12.191 9.655 1.00 81.94 122 GLU A O 1
ATOM 986 N N . LYS A 1 123 ? 3.568 -13.137 8.252 1.00 77.88 123 LYS A N 1
ATOM 987 C CA . LYS A 1 123 ? 4.290 -11.905 7.939 1.00 77.88 123 LYS A CA 1
ATOM 988 C C . LYS A 1 123 ? 3.423 -10.901 7.187 1.00 77.88 123 LYS A C 1
ATOM 990 O O . LYS A 1 123 ? 3.451 -9.721 7.507 1.00 77.88 123 LYS A O 1
ATOM 995 N N . LEU A 1 124 ? 2.607 -11.363 6.247 1.00 66.56 124 LEU A N 1
ATOM 996 C CA . LEU A 1 124 ? 1.644 -10.506 5.559 1.00 66.56 124 LEU A CA 1
ATOM 997 C C . LEU A 1 124 ? 0.565 -9.970 6.502 1.00 66.56 124 LEU A C 1
ATOM 999 O O . LEU A 1 124 ? 0.235 -8.792 6.427 1.00 66.56 124 LEU A O 1
ATOM 1003 N N . CYS A 1 125 ? 0.080 -10.784 7.444 1.00 71.50 125 CYS A N 1
ATOM 1004 C CA . CYS A 1 125 ? -0.857 -10.313 8.465 1.00 71.50 125 CYS A CA 1
ATOM 1005 C C . CYS A 1 125 ? -0.235 -9.204 9.332 1.00 71.50 125 CYS A C 1
ATOM 1007 O O . CYS A 1 125 ? -0.922 -8.239 9.665 1.00 71.50 125 CYS A O 1
ATOM 1009 N N . ILE A 1 126 ? 1.072 -9.266 9.621 1.00 63.53 126 ILE A N 1
ATOM 1010 C CA . ILE A 1 126 ? 1.785 -8.186 10.328 1.00 63.53 126 ILE A CA 1
ATOM 1011 C C . ILE A 1 126 ? 1.728 -6.877 9.534 1.00 63.53 126 ILE A C 1
ATOM 1013 O O . ILE A 1 126 ? 1.404 -5.852 10.120 1.00 63.53 126 ILE A O 1
ATOM 1017 N N . TYR A 1 127 ? 1.975 -6.910 8.221 1.00 66.69 127 TYR A N 1
ATOM 1018 C CA . TYR A 1 127 ? 1.922 -5.719 7.356 1.00 66.69 127 TYR A CA 1
ATOM 1019 C C . TYR A 1 127 ? 0.527 -5.120 7.186 1.00 66.69 127 TYR A C 1
ATOM 1021 O O . TYR A 1 127 ? 0.383 -3.988 6.729 1.00 66.69 127 TYR A O 1
ATOM 1029 N N . THR A 1 128 ? -0.503 -5.879 7.546 1.00 60.62 128 THR A N 1
ATOM 1030 C CA . THR A 1 128 ? -1.886 -5.397 7.619 1.00 60.62 128 THR A CA 1
ATOM 1031 C C . THR A 1 128 ? -2.268 -4.911 9.020 1.00 60.62 128 THR A C 1
ATOM 1033 O O . THR A 1 128 ? -3.449 -4.787 9.320 1.00 60.62 128 THR A O 1
ATOM 1036 N N . ASP A 1 129 ? -1.303 -4.698 9.918 1.00 55.03 129 ASP A N 1
ATOM 1037 C CA . ASP A 1 129 ? -1.533 -4.400 11.340 1.00 55.03 129 ASP A CA 1
ATOM 1038 C C . ASP A 1 129 ? -2.393 -5.457 12.059 1.00 55.03 129 ASP A C 1
ATOM 1040 O O . ASP A 1 129 ? -3.114 -5.169 13.014 1.00 55.03 129 ASP A O 1
ATOM 1044 N N . ASN A 1 130 ? -2.314 -6.714 11.610 1.00 63.69 130 ASN A N 1
ATOM 1045 C CA . ASN A 1 130 ? -3.180 -7.826 12.021 1.00 63.69 130 ASN A CA 1
ATOM 1046 C C . ASN A 1 130 ? -4.683 -7.521 11.877 1.00 63.69 130 ASN A C 1
ATOM 1048 O O . ASN A 1 130 ? -5.501 -8.134 12.568 1.00 63.69 130 ASN A O 1
ATOM 1052 N N . SER A 1 131 ? -5.056 -6.599 10.978 1.00 65.75 131 SER A N 1
ATOM 1053 C CA . SER A 1 131 ? -6.451 -6.400 10.567 1.00 65.75 131 SER A CA 1
ATOM 1054 C C . SER A 1 131 ? -7.025 -7.657 9.903 1.00 65.75 131 SER A C 1
ATOM 1056 O O . SER A 1 131 ? -8.236 -7.865 9.922 1.00 65.75 131 SER A O 1
ATOM 1058 N N . ILE A 1 132 ? -6.140 -8.507 9.374 1.00 72.75 132 ILE A N 1
ATOM 1059 C CA . ILE A 1 132 ? -6.414 -9.791 8.737 1.00 72.75 132 ILE A CA 1
ATOM 1060 C C . ILE A 1 132 ? -5.725 -10.910 9.518 1.00 72.75 132 ILE A C 1
ATOM 1062 O O . ILE A 1 132 ? -4.577 -10.772 9.950 1.00 72.75 132 ILE A O 1
ATOM 1066 N N . ARG A 1 133 ? -6.410 -12.046 9.675 1.00 77.81 133 ARG A N 1
ATOM 1067 C CA . ARG A 1 133 ? -5.851 -13.250 10.303 1.00 77.81 133 ARG A CA 1
ATOM 1068 C C . ARG A 1 133 ? -5.224 -14.192 9.269 1.00 77.81 133 ARG A C 1
ATOM 1070 O O . ARG A 1 133 ? -5.720 -14.283 8.146 1.00 77.81 133 ARG A O 1
ATOM 1077 N N . PRO A 1 134 ? -4.219 -15.004 9.656 1.00 87.12 134 PRO A N 1
ATOM 1078 C CA . PRO A 1 134 ? -3.627 -15.990 8.753 1.00 87.12 134 PRO A CA 1
ATOM 1079 C C . PRO A 1 134 ? -4.650 -16.976 8.183 1.00 87.12 134 PRO A C 1
ATOM 1081 O O . PRO A 1 134 ? -4.554 -17.342 7.020 1.00 87.12 134 PRO A O 1
ATOM 1084 N N . GLN A 1 135 ? -5.650 -17.383 8.972 1.00 91.38 135 GLN A N 1
ATOM 1085 C CA . GLN A 1 135 ? -6.722 -18.265 8.503 1.00 91.38 135 GLN A CA 1
ATOM 1086 C C . GLN A 1 135 ? -7.557 -17.606 7.402 1.00 91.38 135 GLN A C 1
ATOM 1088 O O . GLN A 1 135 ? -7.783 -18.231 6.375 1.00 91.38 135 GLN A O 1
ATOM 1093 N N . GLU A 1 136 ? -7.938 -16.338 7.573 1.00 88.69 136 GLU A N 1
ATOM 1094 C CA . GLU A 1 136 ? -8.691 -15.588 6.558 1.00 88.69 136 GLU A CA 1
ATOM 1095 C C . GLU A 1 136 ? -7.879 -15.442 5.267 1.00 88.69 136 GLU A C 1
ATOM 1097 O O . GLU A 1 136 ? -8.418 -15.600 4.174 1.00 88.69 136 GLU A O 1
ATOM 1102 N N . LEU A 1 137 ? -6.568 -15.205 5.392 1.00 95.38 137 LEU A N 1
ATOM 1103 C CA . LEU A 1 137 ? -5.646 -15.142 4.259 1.00 95.38 137 LEU A CA 1
ATOM 1104 C C . LEU A 1 137 ? -5.571 -16.488 3.521 1.00 95.38 137 LEU A C 1
ATOM 1106 O O . LEU A 1 137 ? -5.663 -16.512 2.298 1.00 95.38 137 LEU A O 1
ATOM 1110 N N . LEU A 1 138 ? -5.458 -17.609 4.240 1.00 94.62 138 LEU A N 1
ATOM 1111 C CA . LEU A 1 138 ? -5.426 -18.955 3.648 1.00 94.62 138 LEU A CA 1
ATOM 1112 C C . LEU A 1 138 ? -6.774 -19.369 3.032 1.00 94.62 138 LEU A C 1
ATOM 1114 O O . LEU A 1 138 ? -6.809 -20.050 2.010 1.00 94.62 138 LEU A O 1
ATOM 1118 N N . GLU A 1 139 ? -7.895 -18.950 3.612 1.00 96.12 139 GLU A N 1
ATOM 1119 C CA . GLU A 1 139 ? -9.220 -19.170 3.024 1.00 96.12 139 GLU A CA 1
ATOM 1120 C C . GLU A 1 139 ? -9.381 -18.369 1.730 1.00 96.12 139 GLU A C 1
ATOM 1122 O O . GLU A 1 139 ? -9.801 -18.906 0.701 1.00 96.12 139 GLU A O 1
ATOM 1127 N N . TRP A 1 140 ? -8.989 -17.094 1.749 1.00 97.56 140 TRP A N 1
ATOM 1128 C CA . TRP A 1 140 ? -9.020 -16.255 0.557 1.00 97.56 140 TRP A CA 1
ATOM 1129 C C . TRP A 1 140 ? -8.011 -16.683 -0.501 1.00 97.56 140 TRP A C 1
ATOM 1131 O O . TRP A 1 140 ? -8.286 -16.495 -1.685 1.00 97.56 140 TRP A O 1
ATOM 1141 N N . GLU A 1 141 ? -6.897 -17.308 -0.120 1.00 98.12 141 GLU A N 1
ATOM 1142 C CA . GLU A 1 141 ? -5.973 -17.936 -1.063 1.00 98.12 141 GLU A CA 1
ATOM 1143 C C . GLU A 1 141 ? -6.725 -18.904 -1.982 1.00 98.12 141 GLU A C 1
ATOM 1145 O O . GLU A 1 141 ? -6.649 -18.787 -3.205 1.00 98.12 141 GLU A O 1
ATOM 1150 N N . LEU A 1 142 ? -7.534 -19.798 -1.408 1.00 96.94 142 LEU A N 1
ATOM 1151 C CA . LEU A 1 142 ? -8.339 -20.751 -2.173 1.00 96.94 142 LEU A CA 1
ATOM 1152 C C . LEU A 1 142 ? -9.404 -20.057 -3.032 1.00 96.94 142 LEU A C 1
ATOM 1154 O O . LEU A 1 142 ? -9.666 -20.491 -4.156 1.00 96.94 142 LEU A O 1
ATOM 1158 N N . VAL A 1 143 ? -9.997 -18.963 -2.543 1.00 97.44 143 VAL A N 1
ATOM 1159 C CA . VAL A 1 143 ? -10.973 -18.172 -3.310 1.00 97.44 143 VAL A CA 1
ATOM 1160 C C . VAL A 1 143 ? -10.315 -17.531 -4.531 1.00 97.44 143 VAL A C 1
ATOM 1162 O O . VAL A 1 143 ? -10.842 -17.648 -5.639 1.00 97.44 143 VAL A O 1
ATOM 1165 N N . VAL A 1 144 ? -9.158 -16.889 -4.357 1.00 97.81 144 VAL A N 1
ATOM 1166 C CA . VAL A 1 144 ? -8.407 -16.259 -5.450 1.00 97.81 144 VAL A CA 1
ATOM 1167 C C . VAL A 1 144 ? -7.944 -17.319 -6.449 1.00 97.81 144 VAL A C 1
ATOM 1169 O O . VAL A 1 144 ? -8.211 -17.175 -7.642 1.00 97.81 144 VAL A O 1
ATOM 1172 N N . LEU A 1 145 ? -7.363 -18.428 -5.981 1.00 97.44 145 LEU A N 1
ATOM 1173 C CA . LEU A 1 145 ? -6.967 -19.559 -6.829 1.00 97.44 145 LEU A CA 1
ATOM 1174 C C . LEU A 1 145 ? -8.142 -20.108 -7.645 1.00 97.44 145 LEU A C 1
ATOM 1176 O O . LEU A 1 145 ? -8.030 -20.283 -8.859 1.00 97.44 145 LEU A O 1
ATOM 1180 N N . GLY A 1 146 ? -9.290 -20.329 -7.001 1.00 97.19 146 GLY A N 1
ATOM 1181 C CA . GLY A 1 146 ? -10.495 -20.827 -7.659 1.00 97.19 146 GLY A CA 1
ATOM 1182 C C . GLY A 1 146 ? -11.029 -19.866 -8.722 1.00 97.19 146 GLY A C 1
ATOM 1183 O O . GLY A 1 146 ? -11.394 -20.294 -9.817 1.00 97.19 146 GLY A O 1
ATOM 1184 N N . LYS A 1 147 ? -11.031 -18.557 -8.443 1.00 95.88 147 LYS A N 1
ATOM 1185 C CA . LYS A 1 147 ? -11.511 -17.531 -9.385 1.00 95.88 147 LYS A CA 1
ATOM 1186 C C . LYS A 1 147 ? -10.558 -17.300 -10.551 1.00 95.88 147 LYS A C 1
ATOM 1188 O O . LYS A 1 147 ? -11.022 -17.110 -11.672 1.00 95.88 147 LYS A O 1
ATOM 1193 N N . LEU A 1 148 ? -9.253 -17.398 -10.313 1.00 95.19 148 LEU A N 1
ATOM 1194 C CA . LEU A 1 148 ? -8.230 -17.341 -11.358 1.00 95.19 148 LEU A CA 1
ATOM 1195 C C . LEU A 1 148 ? -8.022 -18.688 -12.067 1.00 95.19 148 LEU A C 1
ATOM 1197 O O . LEU A 1 148 ? -7.159 -18.784 -12.938 1.00 95.19 148 LEU A O 1
ATOM 1201 N N . LYS A 1 149 ? -8.808 -19.721 -11.726 1.00 95.56 149 LYS A N 1
ATOM 1202 C CA . LYS A 1 149 ? -8.724 -21.079 -12.288 1.00 95.56 149 LYS A CA 1
ATOM 1203 C C . LYS A 1 149 ? -7.313 -21.669 -12.195 1.00 95.56 149 LYS A C 1
ATOM 1205 O O . LYS A 1 149 ? -6.867 -22.339 -13.121 1.00 95.56 149 LYS A O 1
ATOM 1210 N N . TRP A 1 150 ? -6.605 -21.372 -11.104 1.00 95.75 150 TRP A N 1
ATOM 1211 C CA . TRP A 1 150 ? -5.205 -21.755 -10.881 1.00 95.75 150 TRP A CA 1
ATOM 1212 C C . TRP A 1 150 ? -4.223 -21.245 -11.949 1.00 95.75 150 TRP A C 1
ATOM 1214 O O . TRP A 1 150 ? -3.059 -21.639 -11.964 1.00 95.75 150 TRP A O 1
ATOM 1224 N N . ASN A 1 151 ? -4.658 -20.327 -12.816 1.00 94.31 151 ASN A N 1
ATOM 1225 C CA . ASN A 1 151 ? -3.839 -19.775 -13.880 1.00 94.31 151 ASN A CA 1
ATOM 1226 C C . ASN A 1 151 ? -3.002 -18.594 -13.360 1.00 94.31 151 ASN A C 1
ATOM 1228 O O . ASN A 1 151 ? -3.343 -17.424 -13.568 1.00 94.31 151 ASN A O 1
ATOM 1232 N N . LEU A 1 152 ? -1.955 -18.927 -12.602 1.00 93.81 152 LEU A N 1
ATOM 1233 C CA . LEU A 1 152 ? -1.109 -17.986 -11.864 1.00 93.81 152 LEU A CA 1
ATOM 1234 C C . LEU A 1 152 ? 0.191 -17.615 -12.589 1.00 93.81 152 LEU A C 1
ATOM 1236 O O . LEU A 1 152 ? 0.754 -16.568 -12.312 1.00 93.81 152 LEU A O 1
ATOM 1240 N N . ALA A 1 153 ? 0.670 -18.419 -13.536 1.00 93.06 153 ALA A N 1
ATOM 1241 C CA . ALA A 1 153 ? 1.923 -18.159 -14.253 1.00 93.06 153 ALA A CA 1
ATOM 1242 C C . ALA A 1 153 ? 1.765 -17.073 -15.339 1.00 93.06 153 ALA A C 1
ATOM 1244 O O . ALA A 1 153 ? 2.077 -17.294 -16.508 1.00 93.06 153 ALA A O 1
ATOM 1245 N N . ALA A 1 154 ? 1.240 -15.911 -14.945 1.00 92.75 154 ALA A N 1
ATOM 1246 C CA . ALA A 1 154 ? 1.081 -14.756 -15.810 1.00 92.75 154 ALA A CA 1
ATOM 1247 C C . ALA A 1 154 ? 2.445 -14.191 -16.203 1.00 92.75 154 ALA A C 1
ATOM 1249 O O . ALA A 1 154 ? 3.360 -14.105 -15.379 1.00 92.75 154 ALA A O 1
ATOM 1250 N N . VAL A 1 155 ? 2.553 -13.784 -17.465 1.00 93.12 155 VAL A N 1
ATOM 1251 C CA . VAL A 1 155 ? 3.735 -13.091 -17.971 1.00 93.12 155 VAL A CA 1
ATOM 1252 C C . VAL A 1 155 ? 3.739 -11.668 -17.415 1.00 93.12 155 VAL A C 1
ATOM 1254 O O . VAL A 1 155 ? 2.732 -10.963 -17.468 1.00 93.12 155 VAL A O 1
ATOM 1257 N N . THR A 1 156 ? 4.871 -11.255 -16.862 1.00 94.00 156 THR A N 1
ATOM 1258 C CA . THR A 1 156 ? 5.088 -9.929 -16.280 1.00 94.00 156 THR A CA 1
ATOM 1259 C C . THR A 1 156 ? 6.010 -9.092 -17.169 1.00 94.00 156 THR A C 1
ATOM 1261 O O . THR A 1 156 ? 6.781 -9.653 -17.949 1.00 94.00 156 THR A O 1
ATOM 1264 N N . PRO A 1 157 ? 6.001 -7.750 -17.050 1.00 94.69 157 PRO A N 1
ATOM 1265 C CA . PRO A 1 157 ? 6.920 -6.903 -17.814 1.00 94.69 157 PRO A CA 1
ATOM 1266 C C . PRO A 1 157 ? 8.396 -7.263 -17.573 1.00 94.69 157 PRO A C 1
ATOM 1268 O O . PRO A 1 157 ? 9.218 -7.189 -18.486 1.00 94.69 157 PRO A O 1
ATOM 1271 N N . ASN A 1 158 ? 8.729 -7.720 -16.362 1.00 93.50 158 ASN A N 1
ATOM 1272 C CA . ASN A 1 158 ? 10.069 -8.173 -15.995 1.00 93.50 158 ASN A CA 1
ATOM 1273 C C . ASN A 1 158 ? 10.562 -9.344 -16.855 1.00 93.50 158 ASN A C 1
ATOM 1275 O O . ASN A 1 158 ? 11.744 -9.378 -17.199 1.00 93.50 158 ASN A O 1
ATOM 1279 N N . ASP A 1 159 ? 9.664 -10.249 -17.261 1.00 92.00 159 ASP A N 1
ATOM 1280 C CA . ASP A 1 159 ? 10.020 -11.404 -18.087 1.00 92.00 159 ASP A CA 1
ATOM 1281 C C . ASP A 1 159 ? 10.527 -10.973 -19.482 1.00 92.00 159 ASP A C 1
ATOM 1283 O O . ASP A 1 159 ? 11.294 -11.702 -20.102 1.00 92.00 159 ASP A O 1
ATOM 1287 N N . PHE A 1 160 ? 10.180 -9.769 -19.961 1.00 93.00 160 PHE A N 1
ATOM 1288 C CA . PHE A 1 160 ? 10.599 -9.250 -21.271 1.00 93.00 160 PHE A CA 1
ATOM 1289 C C . PHE A 1 160 ? 11.919 -8.465 -21.248 1.00 93.00 160 PHE A C 1
ATOM 1291 O O . PHE A 1 160 ? 12.576 -8.352 -22.286 1.00 93.00 160 PHE A O 1
ATOM 1298 N N . ILE A 1 161 ? 12.338 -7.937 -20.090 1.00 91.62 161 ILE A N 1
ATOM 1299 C CA . ILE A 1 161 ? 13.497 -7.029 -19.974 1.00 91.62 161 ILE A CA 1
ATOM 1300 C C . ILE A 1 161 ? 14.754 -7.662 -20.580 1.00 91.62 161 ILE A C 1
ATOM 1302 O O . ILE A 1 161 ? 15.464 -7.038 -21.365 1.00 91.62 161 ILE A O 1
ATOM 1306 N N . GLU A 1 162 ? 15.018 -8.919 -20.234 1.00 87.56 162 GLU A N 1
ATOM 1307 C CA . GLU A 1 162 ? 16.202 -9.661 -20.670 1.00 87.56 162 GLU A CA 1
ATOM 1308 C C . GLU A 1 162 ? 16.261 -9.896 -22.185 1.00 87.56 162 GLU A C 1
ATOM 1310 O O . GLU A 1 162 ? 17.349 -9.886 -22.766 1.00 87.56 162 GLU A O 1
ATOM 1315 N N . TYR A 1 163 ? 15.107 -10.090 -22.827 1.00 88.69 163 TYR A N 1
ATOM 1316 C CA . TYR A 1 163 ? 15.008 -10.282 -24.276 1.00 88.69 163 TYR A CA 1
ATOM 1317 C C . TYR A 1 163 ? 15.186 -8.963 -25.025 1.00 88.69 163 TYR A C 1
ATOM 1319 O O . TYR A 1 163 ? 15.823 -8.925 -26.077 1.00 88.69 163 TYR A O 1
ATOM 1327 N N . ILE A 1 164 ? 14.658 -7.873 -24.463 1.00 89.50 164 ILE A N 1
ATOM 1328 C CA . ILE A 1 164 ? 14.778 -6.537 -25.045 1.00 89.50 164 ILE A CA 1
ATOM 1329 C C . ILE A 1 164 ? 16.225 -6.046 -24.925 1.00 89.50 164 ILE A C 1
ATOM 1331 O O . ILE A 1 164 ? 16.839 -5.714 -25.936 1.00 89.50 164 ILE A O 1
ATOM 1335 N N . LEU A 1 165 ? 16.807 -6.050 -23.719 1.00 88.31 165 LEU A N 1
ATOM 1336 C CA . LEU A 1 165 ? 18.142 -5.487 -23.477 1.00 88.31 165 LEU A CA 1
ATOM 1337 C C . LEU A 1 165 ? 19.247 -6.185 -24.282 1.00 88.31 165 LEU A C 1
ATOM 1339 O O . LEU A 1 165 ? 20.159 -5.508 -24.745 1.00 88.31 165 LEU A O 1
ATOM 1343 N N . ARG A 1 166 ? 19.158 -7.506 -24.502 1.00 84.62 166 ARG A N 1
ATOM 1344 C CA . ARG A 1 166 ? 20.143 -8.251 -25.315 1.00 84.62 166 ARG A CA 1
ATOM 1345 C C . ARG A 1 166 ? 20.144 -7.869 -26.792 1.00 84.62 166 ARG A C 1
ATOM 1347 O O . ARG A 1 166 ? 21.158 -8.040 -27.459 1.00 84.62 166 ARG A O 1
ATOM 1354 N N . ARG A 1 167 ? 19.015 -7.391 -27.313 1.00 86.00 167 ARG A N 1
ATOM 1355 C CA . ARG A 1 167 ? 18.863 -7.010 -28.725 1.00 86.00 167 ARG A CA 1
ATOM 1356 C C . ARG A 1 167 ? 19.196 -5.542 -28.980 1.00 86.00 167 ARG A C 1
ATOM 1358 O O . ARG A 1 167 ? 19.181 -5.104 -30.129 1.00 86.00 167 ARG A O 1
ATOM 1365 N N . LEU A 1 168 ? 19.499 -4.786 -27.927 1.00 83.62 168 LEU A N 1
ATOM 1366 C CA . LEU A 1 168 ? 19.902 -3.394 -28.026 1.00 83.62 168 LEU A CA 1
ATOM 1367 C C . LEU A 1 168 ? 21.433 -3.277 -27.969 1.00 83.62 168 LEU A C 1
ATOM 1369 O O . LEU A 1 168 ? 22.065 -3.925 -27.134 1.00 83.62 168 LEU A O 1
ATOM 1373 N N . PRO A 1 169 ? 22.049 -2.423 -28.805 1.00 78.50 169 PRO A N 1
ATOM 1374 C CA . PRO A 1 169 ? 23.488 -2.175 -28.782 1.00 78.50 169 PRO A CA 1
ATOM 1375 C C . PRO A 1 169 ? 23.858 -1.258 -27.602 1.00 78.50 169 PRO A C 1
ATOM 1377 O O . PRO A 1 169 ? 24.183 -0.084 -27.784 1.00 78.50 169 PRO A O 1
ATOM 1380 N N . LEU A 1 170 ? 23.754 -1.776 -26.375 1.00 79.00 170 LEU A N 1
ATOM 1381 C CA . LEU A 1 170 ? 23.985 -1.024 -25.141 1.00 79.00 170 LEU A CA 1
ATOM 1382 C C . LEU A 1 170 ? 25.335 -1.378 -24.497 1.00 79.00 170 LEU A C 1
ATOM 1384 O O . LEU A 1 170 ? 25.720 -2.546 -24.490 1.00 79.00 170 LEU A O 1
ATOM 1388 N N . PRO A 1 171 ? 26.038 -0.396 -23.902 1.00 78.56 171 PRO A N 1
ATOM 1389 C CA . PRO A 1 171 ? 27.242 -0.657 -23.116 1.00 78.56 171 PRO A CA 1
ATOM 1390 C C . PRO A 1 171 ? 26.943 -1.512 -21.871 1.00 78.56 171 PRO A C 1
ATOM 1392 O O . PRO A 1 171 ? 26.011 -1.203 -21.121 1.00 78.56 171 PRO A O 1
ATOM 1395 N N . GLU A 1 172 ? 27.734 -2.565 -21.625 1.00 80.38 172 GLU A N 1
ATOM 1396 C CA . GLU A 1 172 ? 27.507 -3.494 -20.502 1.00 80.38 172 GLU A CA 1
ATOM 1397 C C . GLU A 1 172 ? 27.564 -2.810 -19.126 1.00 80.38 172 GLU A C 1
ATOM 1399 O O . GLU A 1 172 ? 26.803 -3.163 -18.224 1.00 80.38 172 GLU A O 1
ATOM 1404 N N . ASP A 1 173 ? 28.397 -1.778 -18.979 1.00 81.62 173 ASP A N 1
ATOM 1405 C CA . ASP A 1 173 ? 28.552 -0.980 -17.756 1.00 81.62 173 ASP A CA 1
ATOM 1406 C C . ASP A 1 173 ? 27.266 -0.238 -17.357 1.00 81.62 173 ASP A C 1
ATOM 1408 O O . ASP A 1 173 ? 27.027 0.030 -16.178 1.00 81.62 173 ASP A O 1
ATOM 1412 N N . LYS A 1 174 ? 26.399 0.051 -18.331 1.00 82.00 174 LYS A N 1
ATOM 1413 C CA . LYS A 1 174 ? 25.141 0.781 -18.135 1.00 82.00 174 LYS A CA 1
ATOM 1414 C C . LYS A 1 174 ? 23.934 -0.142 -17.946 1.00 82.00 174 LYS A C 1
ATOM 1416 O O . LYS A 1 174 ? 22.908 0.314 -17.439 1.00 82.00 174 LYS A O 1
ATOM 1421 N N . LEU A 1 175 ? 24.038 -1.434 -18.272 1.00 85.06 175 LEU A N 1
ATOM 1422 C CA . LEU A 1 175 ? 22.910 -2.379 -18.227 1.00 85.06 175 LEU A CA 1
ATOM 1423 C C . LEU A 1 175 ? 22.297 -2.529 -16.828 1.00 85.06 175 LEU A C 1
ATOM 1425 O O . LEU A 1 175 ? 21.074 -2.568 -16.695 1.00 85.06 175 LEU A O 1
ATOM 1429 N N . ALA A 1 176 ? 23.121 -2.576 -15.778 1.00 86.38 176 ALA A N 1
ATOM 1430 C CA . ALA A 1 176 ? 22.632 -2.682 -14.401 1.00 86.38 176 ALA A CA 1
ATOM 1431 C C . ALA A 1 176 ? 21.826 -1.441 -13.978 1.00 86.38 176 ALA A C 1
ATOM 1433 O O . ALA A 1 176 ? 20.785 -1.558 -13.328 1.00 86.38 176 ALA A O 1
ATOM 1434 N N . LEU A 1 177 ? 22.277 -0.252 -14.390 1.00 86.44 177 LEU A N 1
ATOM 1435 C CA . LEU A 1 177 ? 21.587 1.003 -14.106 1.00 86.44 177 LEU A CA 1
ATOM 1436 C C . LEU A 1 177 ? 20.267 1.099 -14.877 1.00 86.44 177 LEU A C 1
ATOM 1438 O O . LEU A 1 177 ? 19.254 1.479 -14.291 1.00 86.44 177 LEU A O 1
ATOM 1442 N N . ILE A 1 178 ? 20.268 0.726 -16.161 1.00 87.12 178 ILE A N 1
ATOM 1443 C CA . ILE A 1 178 ? 19.062 0.695 -17.000 1.00 87.12 178 ILE A CA 1
ATOM 1444 C C . ILE A 1 178 ? 18.032 -0.250 -16.386 1.00 87.12 178 ILE A C 1
ATOM 1446 O O . ILE A 1 178 ? 16.893 0.155 -16.181 1.00 87.12 178 ILE A O 1
ATOM 1450 N N . ARG A 1 179 ? 18.436 -1.469 -16.009 1.00 89.56 179 ARG A N 1
ATOM 1451 C CA . ARG A 1 179 ? 17.552 -2.450 -15.367 1.00 89.56 179 ARG A CA 1
ATOM 1452 C C . ARG A 1 179 ? 16.856 -1.878 -14.136 1.00 89.56 179 ARG A C 1
ATOM 1454 O O . ARG A 1 179 ? 15.641 -2.003 -14.027 1.00 89.56 179 ARG A O 1
ATOM 1461 N N . LYS A 1 180 ? 17.607 -1.204 -13.261 1.00 87.75 180 LYS A N 1
ATOM 1462 C CA . LYS A 1 180 ? 17.050 -0.581 -12.056 1.00 87.75 180 LYS A CA 1
ATOM 1463 C C . LYS A 1 180 ? 15.984 0.470 -12.392 1.00 87.75 180 LYS A C 1
ATOM 1465 O O . LYS A 1 180 ? 14.926 0.480 -11.776 1.00 87.75 180 LYS A O 1
ATOM 1470 N N . HIS A 1 181 ? 16.232 1.324 -13.389 1.00 87.44 181 HIS A N 1
ATOM 1471 C CA . HIS A 1 181 ? 15.252 2.331 -13.823 1.00 87.44 181 HIS A CA 1
ATOM 1472 C C . HIS A 1 181 ? 14.009 1.690 -14.447 1.00 87.44 181 HIS A C 1
ATOM 1474 O O . HIS A 1 181 ? 12.890 2.093 -14.142 1.00 87.44 181 HIS A O 1
ATOM 1480 N N . VAL A 1 182 ? 14.200 0.663 -15.278 1.00 91.38 182 VAL A N 1
ATOM 1481 C CA . VAL A 1 182 ? 13.105 -0.089 -15.903 1.00 91.38 182 VAL A CA 1
ATOM 1482 C C . VAL A 1 182 ? 12.214 -0.735 -14.842 1.00 91.38 182 VAL A C 1
ATOM 1484 O O . VAL A 1 182 ? 10.997 -0.615 -14.926 1.00 91.38 182 VAL A O 1
ATOM 1487 N N . GLN A 1 183 ? 12.800 -1.349 -13.812 1.00 91.31 183 GLN A N 1
ATOM 1488 C CA . GLN A 1 183 ? 12.058 -1.929 -12.686 1.00 91.31 183 GLN A CA 1
ATOM 1489 C C . GLN A 1 183 ? 11.238 -0.872 -11.934 1.00 91.31 183 GLN A C 1
ATOM 1491 O O . GLN A 1 183 ? 10.052 -1.081 -11.685 1.00 91.31 183 GLN A O 1
ATOM 1496 N N . THR A 1 184 ? 11.815 0.305 -11.665 1.00 88.12 184 THR A N 1
ATOM 1497 C CA . THR A 1 184 ? 11.077 1.425 -11.056 1.00 88.12 184 THR A CA 1
ATOM 1498 C C . THR A 1 184 ? 9.895 1.874 -11.919 1.00 88.12 184 THR A C 1
ATOM 1500 O O . THR A 1 184 ? 8.810 2.120 -11.392 1.00 88.12 184 THR A O 1
ATOM 1503 N N . PHE A 1 185 ? 10.063 1.961 -13.243 1.00 89.50 185 PHE A N 1
ATOM 1504 C CA . PHE A 1 185 ? 8.970 2.329 -14.147 1.00 89.50 185 PHE A CA 1
ATOM 1505 C C . PHE A 1 185 ? 7.878 1.267 -14.219 1.00 89.50 185 PHE A C 1
ATOM 1507 O O . PHE A 1 185 ? 6.702 1.622 -14.195 1.00 89.50 185 PHE A O 1
ATOM 1514 N N . ILE A 1 186 ? 8.238 -0.017 -14.226 1.00 93.44 186 ILE A N 1
ATOM 1515 C CA . ILE A 1 186 ? 7.269 -1.116 -14.171 1.00 93.44 186 ILE A CA 1
ATOM 1516 C C . ILE A 1 186 ? 6.448 -1.046 -12.877 1.00 93.44 186 ILE A C 1
ATOM 1518 O O . ILE A 1 186 ? 5.221 -1.149 -12.933 1.00 93.44 186 ILE A O 1
ATOM 1522 N N . ALA A 1 187 ? 7.092 -0.816 -11.728 1.00 90.38 187 ALA A N 1
ATOM 1523 C CA . ALA A 1 187 ? 6.396 -0.652 -10.455 1.00 90.38 187 ALA A CA 1
ATOM 1524 C C . ALA A 1 187 ? 5.434 0.552 -10.485 1.00 90.38 187 ALA A C 1
ATOM 1526 O O . ALA A 1 187 ? 4.265 0.421 -10.122 1.00 90.38 187 ALA A O 1
ATOM 1527 N N . LEU A 1 188 ? 5.884 1.697 -11.010 1.00 88.69 188 LEU A N 1
ATOM 1528 C CA . LEU A 1 188 ? 5.046 2.881 -11.235 1.00 88.69 188 LEU A CA 1
ATOM 1529 C C . LEU A 1 188 ? 3.815 2.561 -12.092 1.00 88.69 188 LEU A C 1
ATOM 1531 O O . LEU A 1 188 ? 2.692 2.864 -11.684 1.00 88.69 188 LEU A O 1
ATOM 1535 N N . CYS A 1 189 ? 4.008 1.889 -13.230 1.00 91.50 189 CYS A N 1
ATOM 1536 C CA . CYS A 1 189 ? 2.918 1.477 -14.116 1.00 91.50 189 CYS A CA 1
ATOM 1537 C C . CYS A 1 189 ? 1.922 0.567 -13.396 1.00 91.50 189 CYS A C 1
ATOM 1539 O O . CYS A 1 189 ? 0.719 0.750 -13.528 1.00 91.50 189 CYS A O 1
ATOM 1541 N N . ALA A 1 190 ? 2.400 -0.383 -12.590 1.00 92.69 190 ALA A N 1
ATOM 1542 C CA . ALA A 1 190 ? 1.527 -1.296 -11.862 1.00 92.69 190 ALA A CA 1
ATOM 1543 C C . ALA A 1 190 ? 0.628 -0.567 -10.837 1.00 92.69 190 ALA A C 1
ATOM 1545 O O . ALA A 1 190 ? -0.524 -0.968 -10.638 1.00 92.69 190 ALA A O 1
ATOM 1546 N N . THR A 1 191 ? 1.097 0.535 -10.229 1.00 88.38 191 THR A N 1
ATOM 1547 C CA . THR A 1 191 ? 0.294 1.328 -9.272 1.00 88.38 191 THR A CA 1
ATOM 1548 C C . THR A 1 191 ? -0.839 2.125 -9.922 1.00 88.38 191 THR A C 1
ATOM 1550 O O . THR A 1 191 ? -1.898 2.304 -9.307 1.00 88.38 191 THR A O 1
ATOM 1553 N N . ASP A 1 192 ? -0.671 2.550 -11.176 1.00 86.62 192 ASP A N 1
ATOM 1554 C CA . ASP A 1 192 ? -1.665 3.329 -11.911 1.00 86.62 192 ASP A CA 1
ATOM 1555 C C . ASP A 1 192 ? -2.583 2.413 -12.739 1.00 86.62 192 ASP A C 1
ATOM 1557 O O . ASP A 1 192 ? -2.151 1.571 -13.522 1.00 86.62 192 ASP A O 1
ATOM 1561 N N . PHE A 1 193 ? -3.896 2.562 -12.557 1.00 88.50 193 PHE A N 1
ATOM 1562 C CA . PHE A 1 193 ? -4.879 1.712 -13.230 1.00 88.50 193 PHE A CA 1
ATOM 1563 C C . PHE A 1 193 ? -4.902 1.897 -14.755 1.00 88.50 193 PHE A C 1
ATOM 1565 O O . PHE A 1 193 ? -5.319 0.997 -15.481 1.00 88.50 193 PHE A O 1
ATOM 1572 N N . SER A 1 194 ? -4.465 3.047 -15.261 1.00 86.88 194 SER A N 1
ATOM 1573 C CA . SER A 1 194 ? -4.459 3.322 -16.696 1.00 86.88 194 SER A CA 1
ATOM 1574 C C . SER A 1 194 ? -3.554 2.370 -17.488 1.00 86.88 194 SER A C 1
ATOM 1576 O O . SER A 1 194 ? -3.852 2.093 -18.649 1.00 86.88 194 SER A O 1
ATOM 1578 N N . PHE A 1 195 ? -2.532 1.788 -16.849 1.00 86.56 195 PHE A N 1
ATOM 1579 C CA . PHE A 1 195 ? -1.659 0.776 -17.450 1.00 86.56 195 PHE A CA 1
ATOM 1580 C C . PHE A 1 195 ? -2.170 -0.658 -17.300 1.00 86.56 195 PHE A C 1
ATOM 1582 O O . PHE A 1 195 ? -1.617 -1.553 -17.929 1.00 86.56 195 PHE A O 1
ATOM 1589 N N . ALA A 1 196 ? -3.240 -0.909 -16.537 1.00 85.38 196 ALA A N 1
ATOM 1590 C CA . ALA A 1 196 ? -3.743 -2.270 -16.315 1.00 85.38 196 ALA A CA 1
ATOM 1591 C C . ALA A 1 196 ? -4.189 -2.971 -17.614 1.00 85.38 196 ALA A C 1
ATOM 1593 O O . ALA A 1 196 ? -4.218 -4.196 -17.675 1.00 85.38 196 ALA A O 1
ATOM 1594 N N . MET A 1 197 ? -4.538 -2.198 -18.649 1.00 85.94 197 MET A N 1
ATOM 1595 C CA . MET A 1 197 ? -4.946 -2.705 -19.966 1.00 85.94 197 MET A CA 1
ATOM 1596 C C . MET A 1 197 ? -3.788 -2.805 -20.970 1.00 85.94 197 MET A C 1
ATOM 1598 O O . MET A 1 197 ? -3.991 -3.299 -22.075 1.00 85.94 197 MET A O 1
ATOM 1602 N N . TYR A 1 198 ? -2.594 -2.318 -20.624 1.00 89.12 198 TYR A N 1
ATOM 1603 C CA . TYR A 1 198 ? -1.437 -2.383 -21.510 1.00 89.12 198 TYR A CA 1
ATOM 1604 C C . TYR A 1 198 ? -0.806 -3.782 -21.425 1.00 89.12 198 TYR A C 1
ATOM 1606 O O . TYR A 1 198 ? -0.610 -4.285 -20.315 1.00 89.12 198 TYR A O 1
ATOM 1614 N N . PRO A 1 199 ? -0.448 -4.408 -22.562 1.00 91.69 199 PRO A N 1
ATOM 1615 C CA . PRO A 1 199 ? 0.308 -5.654 -22.565 1.00 91.69 199 PRO A CA 1
ATOM 1616 C C . PRO A 1 199 ? 1.618 -5.528 -21.770 1.00 91.69 199 PRO A C 1
ATOM 1618 O O . PRO A 1 199 ? 2.301 -4.501 -21.881 1.00 91.69 199 PRO A O 1
ATOM 1621 N N . PRO A 1 200 ? 2.005 -6.550 -20.987 1.00 93.88 200 PRO A N 1
ATOM 1622 C CA . PRO A 1 200 ? 3.277 -6.568 -20.272 1.00 93.88 200 PRO A CA 1
ATOM 1623 C C . PRO A 1 200 ? 4.503 -6.270 -21.151 1.00 93.88 200 PRO A C 1
ATOM 1625 O O . PRO A 1 200 ? 5.403 -5.550 -20.711 1.00 93.88 200 PRO A O 1
ATOM 1628 N N . SER A 1 201 ? 4.521 -6.752 -22.396 1.00 93.75 201 SER A N 1
ATOM 1629 C CA . SER A 1 201 ? 5.564 -6.473 -23.390 1.00 93.75 201 SER A CA 1
ATOM 1630 C C . SER A 1 201 ? 5.666 -4.986 -23.727 1.00 93.75 201 SER A C 1
ATOM 1632 O O . SER A 1 201 ? 6.768 -4.434 -23.788 1.00 93.75 201 SER A O 1
ATOM 1634 N N . MET A 1 202 ? 4.526 -4.306 -23.872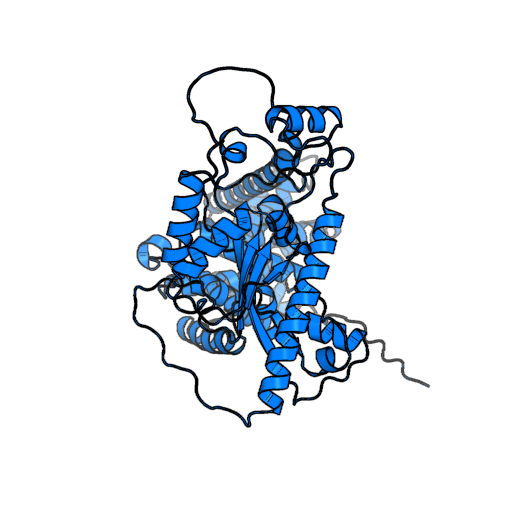 1.00 92.69 202 MET A N 1
ATOM 1635 C CA . MET A 1 202 ? 4.449 -2.874 -24.153 1.00 92.69 202 MET A CA 1
ATOM 1636 C C . MET A 1 202 ? 4.929 -2.047 -22.959 1.00 92.69 202 MET A C 1
ATOM 1638 O O . MET A 1 202 ? 5.704 -1.111 -23.143 1.00 92.69 202 MET A O 1
ATOM 1642 N N . ILE A 1 203 ? 4.541 -2.426 -21.735 1.00 93.75 203 ILE A N 1
ATOM 1643 C CA . ILE A 1 203 ? 5.016 -1.772 -20.504 1.00 93.75 203 ILE A CA 1
ATOM 1644 C C . ILE A 1 203 ? 6.535 -1.927 -20.369 1.00 93.75 203 ILE A C 1
ATOM 1646 O O . ILE A 1 203 ? 7.229 -0.948 -20.086 1.00 93.75 203 ILE A O 1
ATOM 1650 N N . ALA A 1 204 ? 7.070 -3.130 -20.601 1.00 94.50 204 ALA A N 1
ATOM 1651 C CA . ALA A 1 204 ? 8.506 -3.391 -20.544 1.00 94.50 204 ALA A CA 1
ATOM 1652 C C . ALA A 1 204 ? 9.272 -2.555 -21.578 1.00 94.50 204 ALA A C 1
ATOM 1654 O O . ALA A 1 204 ? 10.246 -1.880 -21.248 1.00 94.50 204 ALA A O 1
ATOM 1655 N N . THR A 1 205 ? 8.790 -2.546 -22.818 1.00 92.44 205 THR A N 1
ATOM 1656 C CA . THR A 1 205 ? 9.410 -1.840 -23.944 1.00 92.44 205 THR A CA 1
ATOM 1657 C C . THR A 1 205 ? 9.351 -0.323 -23.771 1.00 92.44 205 THR A C 1
ATOM 1659 O O . THR A 1 205 ? 10.368 0.351 -23.939 1.00 92.44 205 THR A O 1
ATOM 1662 N N . GLY A 1 206 ? 8.203 0.216 -23.352 1.00 91.31 206 GLY A N 1
ATOM 1663 C CA . GLY A 1 206 ? 8.044 1.635 -23.029 1.00 91.31 206 GLY A CA 1
ATOM 1664 C C . GLY A 1 206 ? 8.924 2.065 -21.853 1.00 91.31 206 GLY A C 1
ATOM 1665 O O . GLY A 1 206 ? 9.545 3.124 -21.905 1.00 91.31 206 GLY A O 1
ATOM 1666 N N . SER A 1 207 ? 9.060 1.213 -20.830 1.00 93.19 207 SER A N 1
ATOM 1667 C CA . SER A 1 207 ? 9.946 1.456 -19.682 1.00 93.19 207 SER A CA 1
ATOM 1668 C C . SER A 1 207 ? 11.426 1.450 -20.078 1.00 93.19 207 SER A C 1
ATOM 1670 O O . SER A 1 207 ? 12.190 2.298 -19.618 1.00 93.19 207 SER A O 1
ATOM 1672 N N . VAL A 1 208 ? 11.846 0.529 -20.955 1.00 91.38 208 VAL A N 1
ATOM 1673 C CA . VAL A 1 208 ? 13.212 0.491 -21.511 1.00 91.38 208 VAL A CA 1
ATOM 1674 C C . VAL A 1 208 ? 13.496 1.740 -22.345 1.00 91.38 208 VAL A C 1
ATOM 1676 O O . VAL A 1 208 ? 14.535 2.372 -22.147 1.00 91.38 208 VAL A O 1
ATOM 1679 N N . GLY A 1 209 ? 12.567 2.136 -23.221 1.00 87.88 209 GLY A N 1
ATOM 1680 C CA . GLY A 1 209 ? 12.662 3.372 -24.002 1.00 87.88 209 GLY A CA 1
ATOM 1681 C C . GLY A 1 209 ? 12.812 4.609 -23.111 1.00 87.88 209 GLY A C 1
ATOM 1682 O O . GLY A 1 209 ? 13.787 5.349 -23.246 1.00 87.88 209 GLY A O 1
ATOM 1683 N N . ALA A 1 210 ? 11.920 4.773 -22.127 1.00 86.31 210 ALA A N 1
ATOM 1684 C CA . ALA A 1 210 ? 11.970 5.870 -21.158 1.00 86.31 210 ALA A CA 1
ATOM 1685 C C . ALA A 1 210 ? 13.288 5.895 -20.360 1.00 86.31 210 ALA A C 1
ATOM 1687 O O . ALA A 1 210 ? 13.868 6.961 -20.149 1.00 86.31 210 ALA A O 1
ATOM 1688 N N . ALA A 1 211 ? 13.802 4.732 -19.941 1.00 87.50 211 ALA A N 1
ATOM 1689 C CA . ALA A 1 211 ? 15.049 4.640 -19.177 1.00 87.50 211 ALA A CA 1
ATOM 1690 C C . ALA A 1 211 ? 16.270 5.044 -20.009 1.00 87.50 211 ALA A C 1
ATOM 1692 O O . ALA A 1 211 ? 17.113 5.808 -19.538 1.00 87.50 211 ALA A O 1
ATOM 1693 N N . ILE A 1 212 ? 16.362 4.566 -21.251 1.00 83.81 212 ILE A N 1
ATOM 1694 C CA . ILE A 1 212 ? 17.479 4.879 -22.151 1.00 83.81 212 ILE A CA 1
ATOM 1695 C C . ILE A 1 212 ? 17.464 6.361 -22.539 1.00 83.81 212 ILE A C 1
ATOM 1697 O O . ILE A 1 212 ? 18.511 7.014 -22.492 1.00 83.81 212 ILE A O 1
ATOM 1701 N N . CYS A 1 213 ? 16.287 6.904 -22.867 1.00 80.38 213 CYS A N 1
ATOM 1702 C CA . CYS A 1 213 ? 16.121 8.318 -23.197 1.00 80.38 213 CYS A CA 1
ATOM 1703 C C . CYS A 1 213 ? 16.415 9.224 -21.990 1.00 80.38 213 CYS A C 1
ATOM 1705 O O . CYS A 1 213 ? 17.147 10.207 -22.121 1.00 80.38 213 CYS A O 1
ATOM 1707 N N . GLY A 1 214 ? 15.914 8.871 -20.801 1.00 76.69 214 GLY A N 1
ATOM 1708 C CA . GLY A 1 214 ? 16.109 9.641 -19.570 1.00 76.69 214 GLY A CA 1
ATOM 1709 C C . GLY A 1 214 ? 17.552 9.653 -19.055 1.00 76.69 214 GLY A C 1
ATOM 1710 O O . GLY A 1 214 ? 18.013 10.675 -18.552 1.00 76.69 214 GLY A O 1
ATOM 1711 N N . LEU A 1 215 ? 18.294 8.553 -19.222 1.00 73.06 215 LEU A N 1
ATOM 1712 C CA . LEU A 1 215 ? 19.700 8.446 -18.809 1.00 73.06 215 LEU A CA 1
ATOM 1713 C C . LEU A 1 215 ? 20.686 9.130 -19.770 1.00 73.06 215 LEU A C 1
ATOM 1715 O O . LEU A 1 215 ? 21.888 9.114 -19.501 1.00 73.06 215 LEU A O 1
ATOM 1719 N N . GLN A 1 216 ? 20.205 9.723 -20.873 1.00 66.38 216 GLN A N 1
ATOM 1720 C CA . GLN A 1 216 ? 21.023 10.436 -21.864 1.00 66.38 216 GLN A CA 1
ATOM 1721 C C . GLN A 1 216 ? 22.275 9.644 -22.267 1.00 66.38 216 GLN A C 1
ATOM 1723 O O . GLN A 1 216 ? 23.381 10.183 -22.313 1.00 66.38 216 GLN A O 1
ATOM 1728 N N . LEU A 1 217 ? 22.125 8.339 -22.528 1.00 55.97 217 LEU A N 1
ATOM 1729 C CA . LEU A 1 217 ? 23.267 7.424 -22.628 1.00 55.97 217 LEU A CA 1
ATOM 1730 C C . LEU A 1 217 ? 24.268 7.762 -23.751 1.00 55.97 217 LEU A C 1
ATOM 1732 O O . LEU A 1 217 ? 25.350 7.178 -23.716 1.00 55.97 217 LEU A O 1
ATOM 1736 N N . ASN A 1 218 ? 23.967 8.733 -24.633 1.00 45.69 218 ASN A N 1
ATOM 1737 C CA . ASN A 1 218 ? 24.886 9.379 -25.578 1.00 45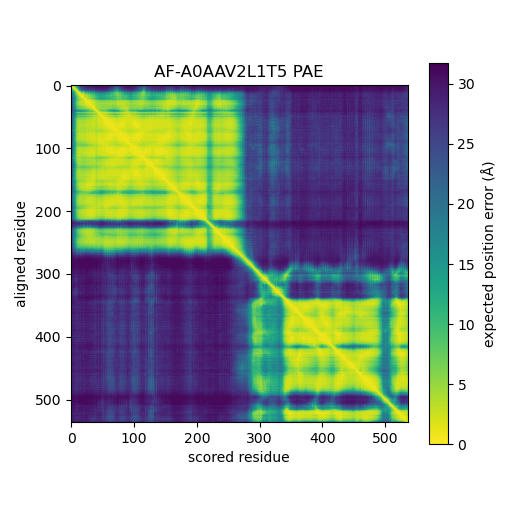.69 218 ASN A CA 1
ATOM 1738 C C . ASN A 1 218 ? 24.660 10.910 -25.642 1.00 45.69 218 ASN A C 1
ATOM 1740 O O . ASN A 1 218 ? 23.721 11.388 -26.277 1.00 45.69 218 ASN A O 1
ATOM 1744 N N . SER A 1 219 ? 25.562 11.696 -25.051 1.00 44.66 219 SER A N 1
ATOM 1745 C CA . SER A 1 219 ? 25.514 13.167 -24.981 1.00 44.66 219 SER A CA 1
ATOM 1746 C C . SER A 1 219 ? 25.798 13.917 -26.298 1.00 44.66 219 SER A C 1
ATOM 1748 O O . SER A 1 219 ? 25.854 15.140 -26.280 1.00 44.66 219 SER A O 1
ATOM 1750 N N . ASN A 1 220 ? 25.928 13.239 -27.446 1.00 43.59 220 ASN A N 1
ATOM 1751 C CA . ASN A 1 220 ? 26.248 13.885 -28.733 1.00 43.59 220 ASN A CA 1
ATOM 1752 C C . ASN A 1 220 ? 25.313 13.520 -29.905 1.00 43.59 220 ASN A C 1
ATOM 1754 O O . ASN A 1 220 ? 25.606 13.872 -31.046 1.00 43.59 220 ASN A O 1
ATOM 1758 N N . THR A 1 221 ? 24.195 12.817 -29.684 1.00 45.56 221 THR A N 1
ATOM 1759 C CA . THR A 1 221 ? 23.340 12.343 -30.801 1.00 45.56 221 THR A CA 1
ATOM 1760 C C . THR A 1 221 ? 21.857 12.315 -30.425 1.00 45.56 221 THR A C 1
ATOM 1762 O O . THR A 1 221 ? 21.165 11.310 -30.548 1.00 45.56 221 THR A O 1
ATOM 1765 N N . GLN A 1 222 ? 21.360 13.446 -29.927 1.00 44.97 222 GLN A N 1
ATOM 1766 C CA . GLN A 1 222 ? 20.046 13.569 -29.287 1.00 44.97 222 GLN A CA 1
ATOM 1767 C C . GLN A 1 222 ? 18.840 13.390 -30.236 1.00 44.97 222 GLN A C 1
ATOM 1769 O O . GLN A 1 222 ? 17.731 13.185 -29.758 1.00 44.97 222 GLN A O 1
ATOM 1774 N N . SER A 1 223 ? 19.030 13.440 -31.561 1.00 49.38 223 SER A N 1
ATOM 1775 C CA . SER A 1 223 ? 17.929 13.433 -32.541 1.00 49.38 223 SER A CA 1
ATOM 1776 C C . SER A 1 223 ? 17.851 12.207 -33.459 1.00 49.38 223 SER A C 1
ATOM 1778 O O . SER A 1 223 ? 16.795 11.968 -34.025 1.00 49.38 223 SER A O 1
ATOM 1780 N N . GLN A 1 224 ? 18.914 11.408 -33.615 1.00 45.59 224 GLN A N 1
ATOM 1781 C CA . GLN A 1 224 ? 18.904 10.261 -34.550 1.00 45.59 224 GLN A CA 1
ATOM 1782 C C . GLN A 1 224 ? 18.624 8.913 -33.874 1.00 45.59 224 GLN A C 1
ATOM 1784 O O . GLN A 1 224 ? 18.067 8.016 -34.500 1.00 45.59 224 GLN A O 1
ATOM 1789 N N . TRP A 1 225 ? 18.996 8.756 -32.601 1.00 53.28 225 TRP A N 1
ATOM 1790 C CA . TRP A 1 225 ? 18.797 7.497 -31.876 1.00 53.28 225 TRP A CA 1
ATOM 1791 C C . TRP A 1 225 ? 17.405 7.359 -31.258 1.00 53.28 225 TRP A C 1
ATOM 1793 O O . TRP A 1 225 ? 16.960 6.235 -31.108 1.00 53.28 225 TRP A O 1
ATOM 1803 N N . GLY A 1 226 ? 16.706 8.452 -30.928 1.00 56.91 226 GLY A N 1
ATOM 1804 C CA . GLY A 1 226 ? 15.381 8.391 -30.294 1.00 56.91 226 GLY A CA 1
ATOM 1805 C C . GLY A 1 226 ? 14.340 7.693 -31.173 1.00 56.91 226 GLY A C 1
ATOM 1806 O O . GLY A 1 226 ? 13.809 6.656 -30.789 1.00 56.91 226 GLY A O 1
ATOM 1807 N N . ASP A 1 227 ? 14.126 8.202 -32.389 1.00 61.84 227 ASP A N 1
ATOM 1808 C CA . ASP A 1 227 ? 13.170 7.608 -33.334 1.00 61.84 227 ASP A CA 1
ATOM 1809 C C . ASP A 1 227 ? 13.611 6.210 -33.797 1.00 61.84 227 ASP A C 1
ATOM 1811 O O . ASP A 1 227 ? 12.812 5.275 -33.795 1.00 61.84 227 ASP A O 1
ATOM 1815 N N . SER A 1 228 ? 14.908 6.019 -34.074 1.00 73.69 228 SER A N 1
ATOM 1816 C CA . SER A 1 228 ? 15.443 4.708 -34.464 1.00 73.69 228 SER A CA 1
ATOM 1817 C C . SER A 1 228 ? 15.374 3.663 -33.342 1.00 73.69 228 SER A C 1
ATOM 1819 O O . SER A 1 228 ? 15.290 2.469 -33.638 1.00 73.69 228 SER A O 1
ATOM 1821 N N . LEU A 1 229 ? 15.450 4.071 -32.071 1.00 80.88 229 LEU A N 1
ATOM 1822 C CA . LEU A 1 229 ? 15.341 3.179 -30.917 1.00 80.88 229 LEU A CA 1
ATOM 1823 C C . LEU A 1 229 ? 13.892 2.766 -30.704 1.00 80.88 229 LEU A C 1
ATOM 1825 O O . LEU A 1 229 ? 13.644 1.582 -30.504 1.00 80.88 229 LEU A O 1
ATOM 1829 N N . THR A 1 230 ? 12.941 3.699 -30.776 1.00 82.12 230 THR A N 1
ATOM 1830 C CA . THR A 1 230 ? 11.522 3.350 -30.666 1.00 82.12 230 THR A CA 1
ATOM 1831 C C . THR A 1 230 ? 11.092 2.430 -31.806 1.00 82.12 230 THR A C 1
ATOM 1833 O O . THR A 1 230 ? 10.396 1.454 -31.548 1.00 82.12 230 THR A O 1
ATOM 1836 N N . ASP A 1 231 ? 11.588 2.646 -33.029 1.00 84.00 231 ASP A N 1
ATOM 1837 C CA . ASP A 1 231 ? 11.370 1.732 -34.158 1.00 84.00 231 ASP A CA 1
ATOM 1838 C C . ASP A 1 231 ? 11.968 0.339 -33.914 1.00 84.00 231 ASP A C 1
ATOM 1840 O O . ASP A 1 231 ? 11.367 -0.679 -34.263 1.00 84.00 231 ASP A O 1
ATOM 1844 N N . LEU A 1 232 ? 13.166 0.267 -33.327 1.00 84.69 232 LEU A N 1
ATOM 1845 C CA . LEU A 1 232 ? 13.820 -1.001 -33.000 1.00 84.69 232 LEU A CA 1
ATOM 1846 C C . LEU A 1 232 ? 13.068 -1.751 -31.894 1.00 84.69 232 LEU A C 1
ATOM 1848 O O . LEU A 1 232 ? 12.830 -2.950 -32.008 1.00 84.69 232 LEU A O 1
ATOM 1852 N N . LEU A 1 233 ? 12.667 -1.038 -30.847 1.00 86.50 233 LEU A N 1
ATOM 1853 C CA . LEU A 1 233 ? 11.877 -1.549 -29.734 1.00 86.50 233 LEU A CA 1
ATOM 1854 C C . LEU A 1 233 ? 10.506 -2.063 -30.203 1.00 86.50 233 LEU A C 1
ATOM 1856 O O . LEU A 1 233 ? 10.132 -3.190 -29.887 1.00 86.50 233 LEU A O 1
ATOM 1860 N N . ALA A 1 234 ? 9.815 -1.285 -31.037 1.00 87.69 234 ALA A N 1
ATOM 1861 C CA . ALA A 1 234 ? 8.559 -1.659 -31.680 1.00 87.69 234 ALA A CA 1
ATOM 1862 C C . ALA A 1 234 ? 8.698 -2.942 -32.519 1.00 87.69 234 ALA A C 1
ATOM 1864 O O . ALA A 1 234 ? 7.860 -3.839 -32.431 1.00 87.69 234 ALA A O 1
ATOM 1865 N N . LYS A 1 235 ? 9.797 -3.085 -33.275 1.00 87.56 235 LYS A N 1
ATOM 1866 C CA . LYS A 1 235 ? 10.100 -4.312 -34.032 1.00 87.56 235 LYS A CA 1
ATOM 1867 C C . LYS A 1 235 ? 10.347 -5.523 -33.131 1.00 87.56 235 LYS A C 1
ATOM 1869 O O . LYS A 1 235 ? 9.956 -6.625 -33.502 1.00 87.56 235 LYS A O 1
ATOM 1874 N N . ILE A 1 236 ? 10.983 -5.344 -31.969 1.00 85.50 236 ILE A N 1
ATOM 1875 C CA . ILE A 1 236 ? 11.292 -6.445 -31.040 1.00 85.50 236 ILE A CA 1
ATOM 1876 C C . ILE A 1 236 ? 10.014 -7.082 -30.482 1.00 85.50 236 ILE A C 1
ATOM 1878 O O . ILE A 1 236 ? 9.936 -8.309 -30.437 1.00 85.50 236 ILE A O 1
ATOM 1882 N N . THR A 1 237 ? 9.029 -6.277 -30.077 1.00 84.69 237 THR A N 1
ATOM 1883 C CA . THR A 1 237 ? 7.762 -6.764 -29.498 1.00 84.69 237 THR A CA 1
ATOM 1884 C C . THR A 1 237 ? 6.604 -6.812 -30.488 1.00 84.69 237 THR A C 1
ATOM 1886 O O . THR A 1 237 ? 5.474 -7.072 -30.088 1.00 84.69 237 THR A O 1
ATOM 1889 N N . ASN A 1 238 ? 6.867 -6.574 -31.777 1.00 85.88 238 ASN A N 1
ATOM 1890 C CA . ASN A 1 238 ? 5.851 -6.499 -32.829 1.00 85.88 238 ASN A CA 1
ATOM 1891 C C . ASN A 1 238 ? 4.694 -5.542 -32.470 1.00 85.88 238 ASN A C 1
ATOM 1893 O O . ASN A 1 238 ? 3.517 -5.867 -32.605 1.00 85.88 238 ASN A O 1
ATOM 1897 N N . THR A 1 239 ? 5.047 -4.368 -31.951 1.00 86.19 239 THR A N 1
ATOM 1898 C CA . THR A 1 239 ? 4.116 -3.323 -31.515 1.00 86.19 239 THR A CA 1
ATOM 1899 C C . THR A 1 239 ? 4.150 -2.156 -32.496 1.00 86.19 239 THR A C 1
ATOM 1901 O O . THR A 1 239 ? 5.195 -1.858 -33.067 1.00 86.19 239 THR A O 1
ATOM 1904 N N . GLU A 1 240 ? 3.029 -1.464 -32.694 1.00 86.00 240 GLU A N 1
ATOM 1905 C CA . GLU A 1 240 ? 3.013 -0.243 -33.502 1.00 86.00 240 GLU A CA 1
ATOM 1906 C C . GLU A 1 240 ? 3.817 0.878 -32.827 1.00 86.00 240 GLU A C 1
ATOM 1908 O O . GLU A 1 240 ? 3.695 1.120 -31.622 1.00 86.00 240 GLU A O 1
ATOM 1913 N N . VAL A 1 241 ? 4.626 1.585 -33.619 1.00 86.56 241 VAL A N 1
ATOM 1914 C CA . VAL A 1 241 ? 5.536 2.637 -33.134 1.00 86.56 241 VAL A CA 1
ATOM 1915 C C . VAL A 1 241 ? 4.769 3.738 -32.402 1.00 86.56 241 VAL A C 1
ATOM 1917 O O . VAL A 1 241 ? 5.179 4.147 -31.319 1.00 86.56 241 VAL A O 1
ATOM 1920 N N . ASP A 1 242 ? 3.633 4.177 -32.945 1.00 85.19 242 ASP A N 1
ATOM 1921 C CA . ASP A 1 242 ? 2.825 5.250 -32.356 1.00 85.19 242 ASP A CA 1
ATOM 1922 C C . ASP A 1 242 ? 2.230 4.849 -31.000 1.00 85.19 242 ASP A C 1
ATOM 1924 O O . ASP A 1 242 ? 2.209 5.643 -30.058 1.00 85.19 242 ASP A O 1
ATOM 1928 N N . VAL A 1 243 ? 1.807 3.588 -30.866 1.00 85.88 243 VAL A N 1
ATOM 1929 C CA . VAL A 1 243 ? 1.267 3.046 -29.612 1.00 85.88 243 VAL A CA 1
ATOM 1930 C C . VAL A 1 243 ? 2.368 2.942 -28.557 1.00 85.88 243 VAL A C 1
ATOM 1932 O O . VAL A 1 243 ? 2.154 3.292 -27.393 1.00 85.88 243 VAL A O 1
ATOM 1935 N N . LEU A 1 244 ? 3.569 2.522 -28.962 1.00 87.44 244 LEU A N 1
ATOM 1936 C CA . LEU A 1 244 ? 4.729 2.473 -28.079 1.00 87.44 244 LEU A CA 1
ATOM 1937 C C . LEU A 1 244 ? 5.165 3.878 -27.631 1.00 87.44 244 LEU A C 1
ATOM 1939 O O . LEU A 1 244 ? 5.411 4.079 -26.441 1.00 87.44 244 LEU A O 1
ATOM 1943 N N . LYS A 1 245 ? 5.199 4.860 -28.545 1.00 85.75 245 LYS A N 1
ATOM 1944 C CA . LYS A 1 245 ? 5.472 6.272 -28.218 1.00 85.75 245 LYS A CA 1
ATOM 1945 C C . LYS A 1 245 ? 4.455 6.807 -27.214 1.00 85.75 245 LYS A C 1
ATOM 1947 O O . LYS A 1 245 ? 4.843 7.349 -26.182 1.00 85.75 245 LYS A O 1
ATOM 1952 N N . ALA A 1 246 ? 3.166 6.567 -27.451 1.00 86.50 246 ALA A N 1
ATOM 1953 C CA . ALA A 1 246 ? 2.108 6.971 -26.533 1.00 86.50 246 ALA A CA 1
ATOM 1954 C C . ALA A 1 246 ? 2.252 6.315 -25.147 1.00 86.50 246 ALA A C 1
ATOM 1956 O O . ALA A 1 246 ? 2.020 6.971 -24.130 1.00 86.50 246 ALA A O 1
ATOM 1957 N N . CYS A 1 247 ? 2.652 5.037 -25.089 1.00 89.12 247 CYS A N 1
ATOM 1958 C CA . CYS A 1 247 ? 2.954 4.346 -23.834 1.00 89.12 247 CYS A CA 1
ATOM 1959 C C . CYS A 1 247 ? 4.128 5.012 -23.103 1.00 89.12 247 CYS A C 1
ATOM 1961 O O . CYS A 1 247 ? 3.998 5.351 -21.928 1.00 89.12 247 CYS A O 1
ATOM 1963 N N . GLN A 1 248 ? 5.236 5.276 -23.798 1.00 87.62 248 GLN A N 1
ATOM 1964 C CA . GLN A 1 248 ? 6.412 5.925 -23.219 1.00 87.62 248 GLN A CA 1
ATOM 1965 C C . GLN A 1 248 ? 6.083 7.322 -22.665 1.00 87.62 248 GLN A C 1
ATOM 1967 O O . GLN A 1 248 ? 6.367 7.609 -21.503 1.00 87.62 248 GLN A O 1
ATOM 1972 N N . GLU A 1 249 ? 5.406 8.165 -23.447 1.00 86.69 249 GLU A N 1
ATOM 1973 C CA . GLU A 1 249 ? 4.958 9.492 -23.005 1.00 86.69 249 GLU A CA 1
ATOM 1974 C C . GLU A 1 249 ? 4.003 9.409 -21.809 1.00 86.69 249 GLU A C 1
ATOM 1976 O O . GLU A 1 249 ? 3.947 10.303 -20.962 1.00 86.69 249 GLU A O 1
ATOM 1981 N N . HIS A 1 250 ? 3.201 8.347 -21.727 1.00 89.75 250 HIS A N 1
ATOM 1982 C CA . HIS A 1 250 ? 2.337 8.117 -20.581 1.00 89.75 250 HIS A CA 1
ATOM 1983 C C . HIS A 1 250 ? 3.146 7.786 -19.321 1.00 89.75 250 HIS A C 1
ATOM 1985 O O . HIS A 1 250 ? 2.900 8.389 -18.275 1.00 89.75 250 HIS A O 1
ATOM 1991 N N . ILE A 1 251 ? 4.145 6.904 -19.424 1.00 87.00 251 ILE A N 1
ATOM 1992 C CA . ILE A 1 251 ? 5.052 6.559 -18.317 1.00 87.00 251 ILE A CA 1
ATOM 1993 C C . ILE A 1 251 ? 5.777 7.813 -17.819 1.00 87.00 251 ILE A C 1
ATOM 1995 O O . ILE A 1 251 ? 5.791 8.091 -16.619 1.00 87.00 251 ILE A O 1
ATOM 1999 N N . GLU A 1 252 ? 6.312 8.623 -18.734 1.00 84.31 252 GLU A N 1
ATOM 2000 C CA . GLU A 1 252 ? 6.994 9.877 -18.406 1.00 84.31 252 GLU A CA 1
ATOM 2001 C C . GLU A 1 252 ? 6.056 10.877 -17.709 1.00 84.31 252 GLU A C 1
ATOM 2003 O O . GLU A 1 252 ? 6.435 11.500 -16.713 1.00 84.31 252 GLU A O 1
ATOM 2008 N N . ARG A 1 253 ? 4.798 10.994 -18.159 1.00 85.19 253 ARG A N 1
ATOM 2009 C CA . ARG A 1 253 ? 3.786 11.837 -17.499 1.00 85.19 253 ARG A CA 1
ATOM 2010 C C . ARG A 1 253 ? 3.489 11.380 -16.072 1.00 85.19 253 ARG A C 1
ATOM 2012 O O . ARG A 1 253 ? 3.443 12.222 -15.171 1.00 85.19 253 ARG A O 1
ATOM 2019 N N . VAL A 1 254 ? 3.310 10.077 -15.849 1.00 81.94 254 VAL A N 1
ATOM 2020 C CA . VAL A 1 254 ? 3.029 9.525 -14.512 1.00 81.94 254 VAL A CA 1
ATOM 2021 C C . VAL A 1 254 ? 4.241 9.659 -13.591 1.00 81.94 254 VAL A C 1
ATOM 2023 O O . VAL A 1 254 ? 4.084 10.035 -12.426 1.00 81.94 254 VAL A O 1
ATOM 2026 N N . LEU A 1 255 ? 5.456 9.482 -14.112 1.00 77.88 255 LEU A N 1
ATOM 2027 C CA . LEU A 1 255 ? 6.691 9.767 -13.383 1.00 77.88 255 LEU A CA 1
ATOM 2028 C C . LEU A 1 255 ? 6.763 11.239 -12.961 1.00 77.88 255 LEU A C 1
ATOM 2030 O O . LEU A 1 255 ? 7.028 11.536 -11.798 1.00 77.88 255 LEU A O 1
ATOM 2034 N N . VAL A 1 256 ? 6.496 12.175 -13.876 1.00 76.00 256 VAL A N 1
ATOM 2035 C CA . VAL A 1 256 ? 6.497 13.613 -13.568 1.00 76.00 256 VAL A CA 1
ATOM 2036 C C . VAL A 1 256 ? 5.430 13.954 -12.530 1.00 76.00 256 VAL A C 1
ATOM 2038 O O . VAL A 1 256 ? 5.711 14.748 -11.631 1.00 76.00 256 VAL A O 1
ATOM 2041 N N . SER A 1 257 ? 4.235 13.359 -12.609 1.00 75.44 257 SER A N 1
ATOM 2042 C CA . SER A 1 257 ? 3.198 13.528 -11.581 1.00 75.44 257 SER A CA 1
ATOM 2043 C C . SER A 1 257 ? 3.681 13.024 -10.225 1.00 75.44 257 SER A C 1
ATOM 2045 O O . SER A 1 257 ? 3.624 13.763 -9.250 1.00 75.44 257 SER A O 1
ATOM 2047 N N . SER A 1 258 ? 4.264 11.828 -10.176 1.00 72.25 258 SER A N 1
ATOM 2048 C CA . SER A 1 258 ? 4.764 11.211 -8.941 1.00 72.25 258 SER A CA 1
ATOM 2049 C C . SER A 1 258 ? 5.926 12.000 -8.328 1.00 72.25 258 SER A C 1
ATOM 2051 O O . SER A 1 258 ? 5.979 12.214 -7.120 1.00 72.25 258 SER A O 1
ATOM 2053 N N . LEU A 1 259 ? 6.828 12.534 -9.158 1.00 67.56 259 LEU A N 1
ATOM 2054 C CA . LEU A 1 259 ? 7.898 13.432 -8.720 1.00 67.56 259 LEU A CA 1
ATOM 2055 C C . LEU A 1 259 ? 7.351 14.773 -8.226 1.00 67.56 259 LEU A C 1
ATOM 2057 O O . LEU A 1 259 ? 7.912 15.348 -7.296 1.00 67.56 259 LEU A O 1
ATOM 2061 N N . ARG A 1 260 ? 6.277 15.295 -8.830 1.00 69.25 260 ARG A N 1
ATOM 2062 C CA . ARG A 1 260 ? 5.592 16.505 -8.354 1.00 69.25 260 ARG A CA 1
ATOM 2063 C C . ARG A 1 260 ? 4.862 16.248 -7.048 1.00 69.25 260 ARG A C 1
ATOM 2065 O O . ARG A 1 260 ? 4.961 17.098 -6.183 1.00 69.25 260 ARG A O 1
ATOM 2072 N N . GLU A 1 261 ? 4.199 15.111 -6.879 1.00 62.88 261 GLU A N 1
ATOM 2073 C CA . GLU A 1 261 ? 3.542 14.707 -5.631 1.00 62.88 261 GLU A CA 1
ATOM 2074 C C . GLU A 1 261 ? 4.572 14.512 -4.512 1.00 62.88 261 GLU A C 1
ATOM 2076 O O . GLU A 1 261 ? 4.415 15.087 -3.439 1.00 62.88 261 GLU A O 1
ATOM 2081 N N . GLY A 1 262 ? 5.692 13.833 -4.781 1.00 52.47 262 GLY A N 1
ATOM 2082 C CA . GLY A 1 262 ? 6.801 13.702 -3.831 1.00 52.47 262 GLY A CA 1
ATOM 2083 C C . GLY A 1 262 ? 7.457 15.046 -3.496 1.00 52.47 262 GLY A C 1
ATOM 2084 O O . GLY A 1 262 ? 7.698 15.357 -2.328 1.00 52.47 262 GLY A O 1
ATOM 2085 N N . ARG A 1 263 ? 7.670 15.911 -4.501 1.00 49.41 263 ARG A N 1
ATOM 2086 C CA . ARG A 1 263 ? 8.153 17.285 -4.286 1.00 49.41 263 ARG A CA 1
ATOM 2087 C C . ARG A 1 263 ? 7.119 18.169 -3.615 1.00 49.41 263 ARG A C 1
ATOM 2089 O O . ARG A 1 263 ? 7.539 19.069 -2.920 1.00 49.41 263 ARG A O 1
ATOM 2096 N N . GLN A 1 264 ? 5.819 17.961 -3.793 1.00 46.41 264 GLN A N 1
ATOM 2097 C CA . GLN A 1 264 ? 4.753 18.699 -3.113 1.00 46.41 264 GLN A CA 1
ATOM 2098 C C . GLN A 1 264 ? 4.549 18.194 -1.693 1.00 46.41 264 GLN A C 1
ATOM 2100 O O . GLN A 1 264 ? 4.219 19.002 -0.848 1.00 46.41 264 GLN A O 1
ATOM 2105 N N . GLN A 1 265 ? 4.805 16.927 -1.378 1.00 45.12 265 GLN A N 1
ATOM 2106 C CA . GLN A 1 265 ? 4.865 16.451 0.006 1.00 45.12 265 GLN A CA 1
ATOM 2107 C C . GLN A 1 265 ? 6.098 17.028 0.720 1.00 45.12 265 GLN A C 1
ATOM 2109 O O . GLN A 1 265 ? 5.980 17.540 1.833 1.00 45.12 265 GLN A O 1
ATOM 2114 N N . GLN A 1 266 ? 7.252 17.077 0.043 1.00 41.12 266 GLN A N 1
ATOM 2115 C CA . GLN A 1 266 ? 8.464 17.741 0.549 1.00 41.12 266 GLN A CA 1
ATOM 2116 C C . GLN A 1 266 ? 8.344 19.278 0.579 1.00 41.12 266 GLN A C 1
ATOM 2118 O O . GLN A 1 266 ? 8.816 19.919 1.513 1.00 41.12 266 GLN A O 1
ATOM 2123 N N . GLN A 1 267 ? 7.678 19.893 -0.402 1.00 38.47 267 GLN A N 1
ATOM 2124 C CA . GLN A 1 267 ? 7.428 21.336 -0.471 1.00 38.47 267 GLN A CA 1
ATOM 2125 C C . GLN A 1 267 ? 6.209 21.758 0.337 1.00 38.47 267 GLN A C 1
ATOM 2127 O O . GLN A 1 267 ? 6.175 22.903 0.722 1.00 38.47 267 GLN A O 1
ATOM 2132 N N . GLN A 1 268 ? 5.236 20.917 0.676 1.00 38.41 268 GLN A N 1
ATOM 2133 C CA . GLN A 1 268 ? 4.232 21.242 1.699 1.00 38.41 268 GLN A CA 1
ATOM 2134 C C . GLN A 1 268 ? 4.865 21.151 3.089 1.00 38.41 268 GLN A C 1
ATOM 2136 O O . GLN A 1 268 ? 4.538 21.973 3.940 1.00 38.41 268 GLN A O 1
ATOM 2141 N N . GLN A 1 269 ? 5.862 20.275 3.275 1.00 37.34 269 GLN A N 1
ATOM 2142 C CA . GLN A 1 269 ? 6.757 20.312 4.436 1.00 37.34 269 GLN A CA 1
ATOM 2143 C C . GLN A 1 269 ? 7.701 21.539 4.456 1.00 37.34 269 GLN A C 1
ATOM 2145 O O . GLN A 1 269 ? 8.070 21.962 5.545 1.00 37.34 269 GLN A O 1
ATOM 2150 N N . GLN A 1 270 ? 8.052 22.153 3.309 1.00 34.03 270 GLN A N 1
ATOM 2151 C CA . GLN A 1 270 ? 8.940 23.343 3.233 1.00 34.03 270 GLN A CA 1
ATOM 2152 C C . GLN A 1 270 ? 8.245 24.701 2.932 1.00 34.03 270 GLN A C 1
ATOM 2154 O O . GLN A 1 270 ? 8.797 25.755 3.232 1.00 34.03 270 GLN A O 1
ATOM 2159 N N . GLN A 1 271 ? 7.039 24.737 2.356 1.00 32.88 271 GLN A N 1
ATOM 2160 C CA . GLN A 1 271 ? 6.270 25.950 2.000 1.00 32.88 271 GLN A CA 1
ATOM 2161 C C . GLN A 1 271 ? 5.204 26.296 3.041 1.00 32.88 271 GLN A C 1
ATOM 2163 O O . GLN A 1 271 ? 4.829 27.468 3.117 1.00 32.88 271 GLN A O 1
ATOM 2168 N N . GLN A 1 272 ? 4.826 25.369 3.937 1.00 37.12 272 GLN A N 1
ATOM 2169 C CA . GLN A 1 272 ? 4.259 25.765 5.238 1.00 37.12 272 GLN A CA 1
ATOM 2170 C C . GLN A 1 272 ? 5.269 26.560 6.092 1.00 37.12 272 GLN A C 1
ATOM 2172 O O . GLN A 1 272 ? 4.881 27.161 7.089 1.00 37.12 272 GLN A O 1
ATOM 2177 N N . THR A 1 273 ? 6.537 26.641 5.667 1.00 34.16 273 THR A N 1
ATOM 2178 C CA . THR A 1 273 ? 7.590 27.453 6.289 1.00 34.16 273 THR A CA 1
ATOM 2179 C C . THR A 1 273 ? 7.783 28.839 5.640 1.00 34.16 273 THR A C 1
ATOM 2181 O O . THR A 1 273 ? 8.485 29.654 6.228 1.00 34.16 273 THR A O 1
ATOM 2184 N N . GLN A 1 274 ? 7.195 29.169 4.470 1.00 31.70 274 GLN A N 1
ATOM 2185 C CA . GLN A 1 274 ? 7.554 30.428 3.766 1.00 31.70 274 GLN A CA 1
ATOM 2186 C C . GLN A 1 274 ? 6.464 31.225 3.011 1.00 31.70 274 GLN A C 1
ATOM 2188 O O . GLN A 1 274 ? 6.759 32.347 2.603 1.00 31.70 274 GLN A O 1
ATOM 2193 N N . ARG A 1 275 ? 5.212 30.772 2.830 1.00 27.73 275 ARG A N 1
ATOM 2194 C CA . ARG A 1 275 ? 4.175 31.601 2.157 1.00 27.73 275 ARG A CA 1
ATOM 2195 C C . ARG A 1 275 ? 2.920 31.821 2.998 1.00 27.73 275 ARG A C 1
ATOM 2197 O O . ARG A 1 275 ? 1.844 31.324 2.700 1.00 27.73 275 ARG A O 1
ATOM 2204 N N . GLY A 1 276 ? 3.080 32.664 4.013 1.00 28.56 276 GLY A N 1
ATOM 2205 C CA . GLY A 1 276 ? 2.013 33.460 4.615 1.00 28.56 276 GLY A CA 1
ATOM 2206 C C . GLY A 1 276 ? 2.317 34.951 4.472 1.00 28.56 276 GLY A C 1
ATOM 2207 O O . GLY A 1 276 ? 2.401 35.648 5.472 1.00 28.56 276 GLY A O 1
ATOM 2208 N N . SER A 1 277 ? 2.554 35.450 3.253 1.00 28.94 277 SER A N 1
ATOM 2209 C CA . SER A 1 277 ? 2.533 36.896 3.012 1.00 28.94 277 SER A CA 1
ATOM 2210 C C . SER A 1 277 ? 2.089 37.231 1.590 1.00 28.94 277 SER A C 1
ATOM 2212 O O . SER A 1 277 ? 2.687 36.776 0.616 1.00 28.94 277 SER A O 1
ATOM 2214 N N . SER A 1 278 ? 1.067 38.091 1.546 1.00 27.73 278 SER A N 1
ATOM 2215 C CA . SER A 1 278 ? 0.549 38.943 0.459 1.00 27.73 278 SER A CA 1
ATOM 2216 C C . SER A 1 278 ? -0.653 38.465 -0.399 1.00 27.73 278 SER A C 1
ATOM 2218 O O . SER A 1 278 ? -0.488 37.919 -1.480 1.00 27.73 278 SER A O 1
ATOM 2220 N N . ASN A 1 279 ? -1.869 38.737 0.134 1.00 27.55 279 ASN A N 1
ATOM 2221 C CA . ASN A 1 279 ? -2.997 39.562 -0.397 1.00 27.55 279 ASN A CA 1
ATOM 2222 C C . ASN A 1 279 ? -3.369 39.459 -1.901 1.00 27.55 279 ASN A C 1
ATOM 2224 O O . ASN A 1 279 ? -2.502 39.654 -2.738 1.00 27.55 279 ASN A O 1
ATOM 2228 N N . LYS A 1 280 ? -4.621 39.316 -2.385 1.00 26.64 280 LYS A N 1
ATOM 2229 C CA . LYS A 1 280 ? -6.024 39.605 -1.962 1.00 26.64 280 LYS A CA 1
ATOM 2230 C C . LYS A 1 280 ? -6.933 38.553 -2.657 1.00 26.64 280 LYS A C 1
ATOM 2232 O O . LYS A 1 280 ? -6.558 38.090 -3.723 1.00 26.64 280 LYS A O 1
ATOM 2237 N N . GLY A 1 281 ? -8.090 38.119 -2.158 1.00 23.11 281 GLY A N 1
ATOM 2238 C CA . GLY A 1 281 ? -9.314 38.861 -1.844 1.00 23.11 281 GLY A CA 1
ATOM 2239 C C . GLY A 1 281 ? -10.410 37.887 -1.368 1.00 23.11 281 GLY A C 1
ATOM 2240 O O . GLY A 1 281 ? -10.207 36.681 -1.388 1.00 23.11 281 GLY A O 1
ATOM 2241 N N . LEU A 1 282 ? -11.501 38.456 -0.861 1.00 28.78 282 LEU A N 1
ATOM 2242 C CA . LEU A 1 282 ? -12.449 37.893 0.102 1.00 28.78 282 LEU A CA 1
ATOM 2243 C C . LEU A 1 282 ? -13.202 36.611 -0.294 1.00 28.78 282 LEU A C 1
ATOM 2245 O O . LEU A 1 282 ? -13.444 36.362 -1.467 1.00 28.78 282 LEU A O 1
ATOM 2249 N N . GLU A 1 283 ? -13.675 35.954 0.775 1.00 27.53 283 GLU A N 1
ATOM 2250 C CA . GLU A 1 283 ? -14.654 34.858 0.874 1.00 27.53 283 GLU A CA 1
ATOM 2251 C C . GLU A 1 283 ? -14.071 33.443 0.908 1.00 27.53 283 GLU A C 1
ATOM 2253 O O . GLU A 1 283 ? -14.098 32.727 -0.078 1.00 27.53 283 GLU A O 1
ATOM 2258 N N . GLU A 1 284 ? -13.630 33.003 2.093 1.00 25.16 284 GLU A N 1
ATOM 2259 C CA . GLU A 1 284 ? -13.897 31.630 2.537 1.00 25.16 284 GLU A CA 1
ATOM 2260 C C . GLU A 1 284 ? -13.761 31.501 4.059 1.00 25.16 284 GLU A C 1
ATOM 2262 O O . GLU A 1 284 ? -12.933 32.143 4.707 1.00 25.16 284 GLU A O 1
ATOM 2267 N N . LEU A 1 285 ? -14.690 30.739 4.627 1.00 27.12 285 LEU A N 1
ATOM 2268 C CA . LEU A 1 285 ? -15.102 30.768 6.020 1.00 27.12 285 LEU A CA 1
ATOM 2269 C C . LEU A 1 285 ? -14.064 30.190 6.999 1.00 27.12 285 LEU A C 1
ATOM 2271 O O . LEU A 1 285 ? -13.560 29.084 6.836 1.00 27.12 285 LEU A O 1
ATOM 2275 N N . ASP A 1 286 ? -13.838 30.963 8.060 1.00 25.44 286 ASP A N 1
ATOM 2276 C CA . ASP A 1 286 ? -13.616 30.574 9.458 1.00 25.44 286 ASP A CA 1
ATOM 2277 C C . ASP A 1 286 ? -13.490 29.060 9.764 1.00 25.44 286 ASP A C 1
ATOM 2279 O O . ASP A 1 286 ? -14.464 28.383 10.085 1.00 25.44 286 ASP A O 1
ATOM 2283 N N . GLN A 1 287 ? -12.261 28.530 9.746 1.00 32.62 287 GLN A N 1
ATOM 2284 C CA . GLN A 1 287 ? -11.922 27.215 10.319 1.00 32.62 287 GLN A CA 1
ATOM 2285 C C . GLN A 1 287 ? -11.433 27.326 11.777 1.00 32.62 287 GLN A C 1
ATOM 2287 O O . GLN A 1 287 ? -10.453 26.688 12.170 1.00 32.62 287 GLN A O 1
ATOM 2292 N N . SER A 1 288 ? -12.101 28.136 12.607 1.00 29.45 288 SER A N 1
ATOM 2293 C CA . SER A 1 288 ? -11.938 28.082 14.071 1.00 29.45 288 SER A CA 1
ATOM 2294 C C . SER A 1 288 ? -12.987 27.209 14.776 1.00 29.45 288 SER A C 1
ATOM 2296 O O . SER A 1 288 ? -12.868 26.934 15.970 1.00 29.45 288 SER A O 1
ATOM 2298 N N . SER A 1 289 ? -13.959 26.660 14.044 1.00 29.19 289 SER A N 1
ATOM 2299 C CA . SER A 1 289 ? -14.882 25.654 14.563 1.00 29.19 289 SER A CA 1
ATOM 2300 C C . SER A 1 289 ? -14.280 24.253 14.416 1.00 29.19 289 SER A C 1
ATOM 2302 O O . SER A 1 289 ? -14.407 23.640 13.361 1.00 29.19 289 SER A O 1
ATOM 2304 N N . THR A 1 290 ? -13.623 23.712 15.447 1.00 38.62 290 THR A N 1
ATOM 2305 C CA . THR A 1 290 ? -13.435 22.250 15.534 1.00 38.62 290 THR A CA 1
ATOM 2306 C C . THR A 1 290 ? -14.692 21.646 16.153 1.00 38.62 290 THR A C 1
ATOM 2308 O O . THR A 1 290 ? -14.881 21.832 17.361 1.00 38.62 290 THR A O 1
ATOM 2311 N N . PRO A 1 291 ? -15.545 20.921 15.405 1.00 33.81 291 PRO A N 1
ATOM 2312 C CA . PRO A 1 291 ? -16.544 20.071 16.026 1.00 33.81 291 PRO A CA 1
ATOM 2313 C C . PRO A 1 291 ? -15.817 19.033 16.883 1.00 33.81 291 PRO A C 1
ATOM 2315 O O . PRO A 1 291 ? -14.675 18.654 16.600 1.00 33.81 291 PRO A O 1
ATOM 2318 N N . THR A 1 292 ? -16.466 18.545 17.932 1.00 38.81 292 THR A N 1
ATOM 2319 C CA . THR A 1 292 ? -16.113 17.259 18.538 1.00 38.81 292 THR A CA 1
ATOM 2320 C C . THR A 1 292 ? -16.444 16.171 17.528 1.00 38.81 292 THR A C 1
ATOM 2322 O O . THR A 1 292 ? -17.423 15.445 17.665 1.00 38.81 292 THR A O 1
ATOM 2325 N N . ASP A 1 293 ? -15.647 16.092 16.468 1.00 38.75 293 ASP A N 1
ATOM 2326 C CA . ASP A 1 293 ? -15.587 14.893 15.668 1.00 38.75 293 ASP A CA 1
ATOM 2327 C C . ASP A 1 293 ? -15.159 13.801 16.636 1.00 38.75 293 ASP A C 1
ATOM 2329 O O . ASP A 1 293 ? -14.128 13.909 17.314 1.00 38.75 293 ASP A O 1
ATOM 2333 N N . ILE A 1 294 ? -15.995 12.772 16.744 1.00 40.03 294 ILE A N 1
ATOM 2334 C CA . ILE A 1 294 ? -15.627 11.497 17.340 1.00 40.03 294 ILE A CA 1
ATOM 2335 C C . ILE A 1 294 ? -14.498 10.959 16.460 1.00 40.03 294 ILE A C 1
ATOM 2337 O O . ILE A 1 294 ? -14.698 10.143 15.565 1.00 40.03 294 ILE A O 1
ATOM 2341 N N . VAL A 1 295 ? -13.281 11.451 16.678 1.00 38.69 295 VAL A N 1
ATOM 2342 C CA . VAL A 1 295 ? -12.078 10.805 16.189 1.00 38.69 295 VAL A CA 1
ATOM 2343 C C . VAL A 1 295 ? -11.890 9.636 17.133 1.00 38.69 295 VAL A C 1
ATOM 2345 O O . VAL A 1 295 ? -11.139 9.720 18.101 1.00 38.69 295 VAL A O 1
ATOM 2348 N N . SER A 1 296 ? -12.644 8.561 16.892 1.00 34.53 296 SER A N 1
ATOM 2349 C CA . SER A 1 296 ? -12.383 7.275 17.515 1.00 34.53 296 SER A CA 1
ATOM 2350 C C . SER A 1 296 ? -10.990 6.856 17.061 1.00 34.53 296 SER A C 1
ATOM 2352 O O . SER A 1 296 ? -10.824 6.295 15.974 1.00 34.53 296 SER A O 1
ATOM 2354 N N . ILE A 1 297 ? -9.965 7.171 17.852 1.00 42.00 297 ILE A N 1
ATOM 2355 C CA . ILE A 1 297 ? -8.654 6.572 17.633 1.00 42.00 297 ILE A CA 1
ATOM 2356 C C . ILE A 1 297 ? -8.786 5.154 18.157 1.00 42.00 297 ILE A C 1
ATOM 2358 O O . ILE A 1 297 ? -8.759 4.918 19.364 1.00 42.00 297 ILE A O 1
ATOM 2362 N N . LYS A 1 298 ? -8.994 4.228 17.222 1.00 43.81 298 LYS A N 1
ATOM 2363 C CA . LYS A 1 298 ? -8.964 2.796 17.487 1.00 43.81 298 LYS A CA 1
ATOM 2364 C C . LYS A 1 298 ? -7.496 2.407 17.648 1.00 43.81 298 LYS A C 1
ATOM 2366 O O . LYS A 1 298 ? -6.705 2.554 16.705 1.00 43.81 298 LYS A O 1
ATOM 2371 N N . TYR A 1 299 ? -7.114 1.966 18.842 1.00 47.00 299 TYR A N 1
ATOM 2372 C CA . TYR A 1 299 ? -5.896 1.174 18.996 1.00 47.00 299 TYR A CA 1
ATOM 2373 C C . TYR A 1 299 ? -6.243 -0.302 18.831 1.00 47.00 299 TYR A C 1
ATOM 2375 O O . TYR A 1 299 ? -7.228 -0.794 19.384 1.00 47.00 299 TYR A O 1
ATOM 2383 N N . VAL A 1 300 ? -5.416 -0.959 18.021 1.00 45.88 300 VAL A N 1
ATOM 2384 C CA . VAL A 1 300 ? -5.434 -2.385 17.684 1.00 45.88 300 VAL A CA 1
ATOM 2385 C C . VAL A 1 300 ? -5.332 -3.239 18.965 1.00 45.88 300 VAL A C 1
ATOM 2387 O O . VAL A 1 300 ? -4.713 -2.786 19.931 1.00 45.88 300 VAL A O 1
ATOM 2390 N N . PRO A 1 301 ? -5.900 -4.464 18.981 1.00 47.91 301 PRO A N 1
ATOM 2391 C CA . PRO A 1 301 ? -5.561 -5.564 19.886 1.00 47.91 301 PRO A CA 1
ATOM 2392 C C . PRO A 1 301 ? -4.215 -5.468 20.627 1.00 47.91 301 PRO A C 1
ATOM 2394 O O . PRO A 1 301 ? -3.164 -5.784 20.072 1.00 47.91 301 PRO A O 1
ATOM 2397 N N . VAL A 1 302 ? -4.235 -5.110 21.913 1.00 48.94 302 VAL A N 1
ATOM 2398 C CA . VAL A 1 302 ? -3.051 -5.212 22.781 1.00 48.94 302 VAL A CA 1
ATOM 2399 C C . VAL A 1 302 ? -2.973 -6.616 23.349 1.00 48.94 302 VAL A C 1
ATOM 2401 O O . VAL A 1 302 ? -3.901 -7.047 24.027 1.00 48.94 302 VAL A O 1
ATOM 2404 N N . HIS A 1 303 ? -1.872 -7.320 23.084 1.00 48.97 303 HIS A N 1
ATOM 2405 C CA . HIS A 1 303 ? -1.656 -8.689 23.540 1.00 48.97 303 HIS A CA 1
ATOM 2406 C C . HIS A 1 303 ? -0.916 -8.725 24.883 1.00 48.97 303 HIS A C 1
ATOM 2408 O O . HIS A 1 303 ? 0.288 -8.478 24.948 1.00 48.97 303 HIS A O 1
ATOM 2414 N N . ILE A 1 304 ? -1.614 -9.091 25.959 1.00 53.81 304 ILE A N 1
ATOM 2415 C CA . ILE A 1 304 ? -1.001 -9.264 27.285 1.00 53.81 304 ILE A CA 1
ATOM 2416 C C . ILE A 1 304 ? -0.686 -10.746 27.496 1.00 53.81 304 ILE A C 1
ATOM 2418 O O . ILE A 1 304 ? -1.582 -11.592 27.533 1.00 53.81 304 ILE A O 1
ATOM 2422 N N . CYS A 1 305 ? 0.604 -11.065 27.617 1.00 49.53 305 CYS A N 1
ATOM 2423 C CA . CYS A 1 305 ? 1.091 -12.414 27.893 1.00 49.53 305 CYS A CA 1
ATOM 2424 C C . CYS A 1 305 ? 1.164 -12.675 29.406 1.00 49.53 305 CYS A C 1
ATOM 2426 O O . CYS A 1 305 ? 1.838 -11.943 30.135 1.00 49.53 305 CYS A O 1
ATOM 2428 N N . SER A 1 306 ? 0.549 -13.765 29.875 1.00 50.47 306 SER A N 1
ATOM 2429 C CA . SER A 1 306 ? 0.471 -14.104 31.303 1.00 50.47 306 SER A CA 1
ATOM 2430 C C . SER A 1 306 ? 1.818 -14.314 32.004 1.00 50.47 306 SER A C 1
ATOM 2432 O O . SER A 1 306 ? 1.920 -14.077 33.208 1.00 50.47 306 SER A O 1
ATOM 2434 N N . SER A 1 307 ? 2.877 -14.715 31.291 1.00 50.91 307 SER A N 1
ATOM 2435 C CA . SER A 1 307 ? 4.214 -14.847 31.888 1.00 50.91 307 SER A CA 1
ATOM 2436 C C . SER A 1 307 ? 4.989 -13.537 31.946 1.00 50.91 307 SER A C 1
ATOM 2438 O O . SER A 1 307 ? 5.725 -13.339 32.910 1.00 50.91 307 SER A O 1
ATOM 2440 N N . CYS A 1 308 ? 4.863 -12.669 30.928 1.00 50.66 308 CYS A N 1
ATOM 2441 C CA . CYS A 1 308 ? 5.510 -11.352 30.944 1.00 50.66 308 CYS A CA 1
ATOM 2442 C C . CYS A 1 308 ? 4.817 -10.489 32.047 1.00 50.66 308 CYS A C 1
ATOM 2444 O O . CYS A 1 308 ? 5.511 -9.843 32.829 1.00 50.66 308 CYS A O 1
ATOM 2446 N N . PHE A 1 309 ? 3.500 -10.675 32.271 1.00 53.44 309 PHE A N 1
ATOM 2447 C CA . PHE A 1 309 ? 2.751 -10.130 33.420 1.00 53.44 309 PHE A CA 1
ATOM 2448 C C . PHE A 1 309 ? 3.246 -10.633 34.798 1.00 53.44 309 PHE A C 1
ATOM 2450 O O . PHE A 1 309 ? 3.613 -9.827 35.649 1.00 53.44 309 PHE A O 1
ATOM 2457 N N . ARG A 1 310 ? 3.343 -11.957 35.031 1.00 52.41 310 ARG A N 1
ATOM 2458 C CA . ARG A 1 310 ? 3.792 -12.523 36.333 1.00 52.41 310 ARG A CA 1
ATOM 2459 C C . ARG A 1 310 ? 5.226 -12.155 36.737 1.00 52.41 310 ARG A C 1
ATOM 2461 O O . ARG A 1 310 ? 5.583 -12.325 37.897 1.00 52.41 310 ARG A O 1
ATOM 2468 N N . ARG A 1 311 ? 6.058 -11.702 35.794 1.00 50.66 311 ARG A N 1
ATOM 2469 C CA . ARG A 1 311 ? 7.444 -11.269 36.041 1.00 50.66 311 ARG A CA 1
ATOM 2470 C C . ARG A 1 311 ? 7.584 -9.755 36.246 1.00 50.66 311 ARG A C 1
ATOM 2472 O O . ARG A 1 311 ? 8.705 -9.289 36.400 1.00 50.66 311 ARG A O 1
ATOM 2479 N N . GLY A 1 312 ? 6.482 -8.998 36.254 1.00 43.84 312 GLY A N 1
ATOM 2480 C CA . GLY A 1 312 ? 6.506 -7.547 36.467 1.00 43.84 312 GLY A CA 1
ATOM 2481 C C . GLY A 1 312 ? 7.082 -6.748 35.293 1.00 43.84 312 GLY A C 1
ATOM 2482 O O . GLY A 1 312 ? 7.563 -5.638 35.496 1.00 43.84 312 GLY A O 1
ATOM 2483 N N . HIS A 1 313 ? 7.064 -7.298 34.074 1.00 44.09 313 HIS A N 1
ATOM 2484 C CA . HIS A 1 313 ? 7.554 -6.609 32.880 1.00 44.09 313 HIS A CA 1
ATOM 2485 C C . HIS A 1 313 ? 6.387 -6.102 32.025 1.00 44.09 313 HIS A C 1
ATOM 2487 O O . HIS A 1 313 ? 5.526 -6.891 31.623 1.00 44.09 313 HIS A O 1
ATOM 2493 N N . SER A 1 314 ? 6.387 -4.806 31.687 1.00 41.34 314 SER A N 1
ATOM 2494 C CA . SER A 1 314 ? 5.551 -4.278 30.609 1.00 41.34 314 SER A CA 1
ATOM 2495 C C . SER A 1 314 ? 6.016 -4.902 29.292 1.00 41.34 314 SER A C 1
ATOM 2497 O O . SER A 1 314 ? 7.204 -4.914 28.959 1.00 41.34 314 SER A O 1
ATOM 2499 N N . CYS A 1 315 ? 5.091 -5.498 28.542 1.00 42.81 315 CYS A N 1
ATOM 2500 C CA . CYS A 1 315 ? 5.406 -5.883 27.177 1.00 42.81 315 CYS A CA 1
ATOM 2501 C C . CYS A 1 315 ? 5.509 -4.589 26.361 1.00 42.81 315 CYS A C 1
ATOM 2503 O O . CYS A 1 315 ? 4.581 -3.786 26.476 1.00 42.81 315 CYS A O 1
ATOM 2505 N N . PRO A 1 316 ? 6.589 -4.334 25.598 1.00 39.00 316 PRO A N 1
ATOM 2506 C CA . PRO A 1 316 ? 6.748 -3.050 24.930 1.00 39.00 316 PRO A CA 1
ATOM 2507 C C . PRO A 1 316 ? 5.538 -2.746 24.055 1.00 39.00 316 PRO A C 1
ATOM 2509 O O . PRO A 1 316 ? 5.189 -3.478 23.129 1.00 39.00 316 PRO A O 1
ATOM 2512 N N . ALA A 1 317 ? 4.856 -1.699 24.492 1.00 41.72 317 ALA A N 1
ATOM 2513 C CA . ALA A 1 317 ? 3.598 -1.199 24.000 1.00 41.72 317 ALA A CA 1
ATOM 2514 C C . ALA A 1 317 ? 3.681 -0.805 22.524 1.00 41.72 317 ALA A C 1
ATOM 2516 O O . ALA A 1 317 ? 4.709 -0.296 22.091 1.00 41.72 317 ALA A O 1
ATOM 2517 N N . ALA A 1 318 ? 2.565 -0.968 21.810 1.00 34.50 318 ALA A N 1
ATOM 2518 C CA . ALA A 1 318 ? 2.339 -0.588 20.409 1.00 34.50 318 ALA A CA 1
ATOM 2519 C C . ALA A 1 318 ? 2.844 -1.547 19.324 1.00 34.50 318 ALA A C 1
ATOM 2521 O O . ALA A 1 318 ? 2.966 -1.149 18.172 1.00 34.50 318 ALA A O 1
ATOM 2522 N N . ALA A 1 319 ? 3.071 -2.820 19.638 1.00 31.30 319 ALA A N 1
ATOM 2523 C CA . ALA A 1 319 ? 3.614 -3.717 18.639 1.00 31.30 319 ALA A CA 1
ATOM 2524 C C . ALA A 1 319 ? 2.865 -5.050 18.541 1.00 31.30 319 ALA A C 1
ATOM 2526 O O . ALA A 1 319 ? 2.456 -5.637 19.544 1.00 31.30 319 ALA A O 1
ATOM 2527 N N . ALA A 1 320 ? 2.673 -5.496 17.295 1.00 34.16 320 ALA A N 1
ATOM 2528 C CA . ALA A 1 320 ? 2.072 -6.771 16.915 1.00 34.16 320 ALA A CA 1
ATOM 2529 C C . ALA A 1 320 ? 2.635 -7.949 17.747 1.00 34.16 320 ALA A C 1
ATOM 2531 O O . ALA A 1 320 ? 3.764 -7.856 18.241 1.00 34.16 320 ALA A O 1
ATOM 2532 N N . PRO A 1 321 ? 1.934 -9.102 17.839 1.00 34.38 321 PRO A N 1
ATOM 2533 C CA . PRO A 1 321 ? 2.373 -10.287 18.596 1.00 34.38 321 PRO A CA 1
ATOM 2534 C C . PRO A 1 321 ? 3.849 -10.679 18.397 1.00 34.38 321 PRO A C 1
ATOM 2536 O O . PRO A 1 321 ? 4.482 -11.228 19.298 1.00 34.38 321 PRO A O 1
ATOM 2539 N N . VAL A 1 322 ? 4.415 -10.370 17.227 1.00 34.53 322 VAL A N 1
ATOM 2540 C CA . VAL A 1 322 ? 5.804 -10.650 16.844 1.00 34.53 322 VAL A CA 1
ATOM 2541 C C . VAL A 1 322 ? 6.827 -9.781 17.570 1.00 34.53 322 VAL A C 1
ATOM 2543 O O . VAL A 1 322 ? 7.903 -10.272 17.901 1.00 34.53 322 VAL A O 1
ATOM 2546 N N . VAL A 1 323 ? 6.504 -8.535 17.901 1.00 32.00 323 VAL A N 1
ATOM 2547 C CA . VAL A 1 323 ? 7.418 -7.659 18.640 1.00 32.00 323 VAL A CA 1
ATOM 2548 C C . VAL A 1 323 ? 7.400 -8.043 20.120 1.00 32.00 323 VAL A C 1
ATOM 2550 O O . VAL A 1 323 ? 8.466 -8.229 20.696 1.00 32.00 323 VAL A O 1
ATOM 2553 N N . THR A 1 324 ? 6.237 -8.373 20.695 1.00 35.31 324 THR A N 1
ATOM 2554 C CA . THR A 1 324 ? 6.119 -9.044 22.006 1.00 35.31 324 THR A CA 1
ATOM 2555 C C . THR A 1 324 ? 6.952 -10.333 22.090 1.00 35.31 324 THR A C 1
ATOM 2557 O O . THR A 1 324 ? 7.653 -10.551 23.078 1.00 35.31 324 THR A O 1
ATOM 2560 N N . LEU A 1 325 ? 6.936 -11.175 21.048 1.00 37.41 325 LEU A N 1
ATOM 2561 C CA . LEU A 1 325 ? 7.725 -12.414 20.974 1.00 37.41 325 LEU A CA 1
ATOM 2562 C C . LEU A 1 325 ? 9.228 -12.157 20.812 1.00 37.41 325 LEU A C 1
ATOM 2564 O O . LEU A 1 325 ? 10.035 -12.806 21.481 1.00 37.41 325 LEU A O 1
ATOM 2568 N N . ALA A 1 326 ? 9.609 -11.213 19.952 1.00 35.88 326 ALA A N 1
ATOM 2569 C CA . ALA A 1 326 ? 10.994 -10.813 19.738 1.00 35.88 326 ALA A CA 1
ATOM 2570 C C . ALA A 1 326 ? 11.590 -10.177 20.998 1.00 35.88 326 ALA A C 1
ATOM 2572 O O . ALA A 1 326 ? 12.726 -10.478 21.345 1.00 35.88 326 ALA A O 1
ATOM 2573 N N . LEU A 1 327 ? 10.815 -9.374 21.730 1.00 36.53 327 LEU A N 1
ATOM 2574 C CA . LEU A 1 327 ? 11.224 -8.699 22.961 1.00 36.53 327 LEU A CA 1
ATOM 2575 C C . LEU A 1 327 ? 11.213 -9.625 24.176 1.00 36.53 327 LEU A C 1
ATOM 2577 O O . LEU A 1 327 ? 12.191 -9.619 24.917 1.00 36.53 327 LEU A O 1
ATOM 2581 N N . CYS A 1 328 ? 10.194 -10.479 24.360 1.00 35.50 328 CYS A N 1
ATOM 2582 C CA . CYS A 1 328 ? 10.228 -11.500 25.414 1.00 35.50 328 CYS A CA 1
ATOM 2583 C C . CYS A 1 328 ? 11.376 -12.522 25.115 1.00 35.50 328 CYS A C 1
ATOM 2585 O O . CYS A 1 328 ? 12.047 -12.938 26.056 1.00 35.50 328 CYS A O 1
ATOM 2587 N N . LYS A 1 329 ? 11.753 -12.814 23.848 1.00 43.16 329 LYS A N 1
ATOM 2588 C CA . LYS A 1 329 ? 13.014 -13.536 23.511 1.00 43.16 329 LYS A CA 1
ATOM 2589 C C . LYS A 1 329 ? 14.284 -12.733 23.838 1.00 43.16 329 LYS A C 1
ATOM 2591 O O . LYS A 1 329 ? 15.198 -13.290 24.441 1.00 43.16 329 LYS A O 1
ATOM 2596 N N . LYS A 1 330 ? 14.343 -11.442 23.482 1.00 41.09 330 LYS A N 1
ATOM 2597 C CA . LYS A 1 330 ? 15.476 -10.533 23.778 1.00 41.09 330 LYS A CA 1
ATOM 2598 C C . LYS A 1 330 ? 15.695 -10.350 25.288 1.00 41.09 330 LYS A C 1
ATOM 2600 O O . LYS A 1 330 ? 16.824 -10.159 25.716 1.00 41.09 330 LYS A O 1
ATOM 2605 N N . ALA A 1 331 ? 14.626 -10.464 26.080 1.00 38.69 331 ALA A N 1
ATOM 2606 C CA . ALA A 1 331 ? 14.620 -10.416 27.543 1.00 38.69 331 ALA A CA 1
ATOM 2607 C C . ALA A 1 331 ? 14.782 -11.798 28.224 1.00 38.69 331 ALA A C 1
ATOM 2609 O O . ALA A 1 331 ? 14.611 -11.909 29.437 1.00 38.69 331 ALA A O 1
ATOM 2610 N N . GLY A 1 332 ? 15.074 -12.873 27.478 1.00 38.19 332 GLY A N 1
ATOM 2611 C CA . GLY A 1 332 ? 15.331 -14.208 28.045 1.00 38.19 332 GLY A CA 1
ATOM 2612 C C . GLY A 1 332 ? 14.096 -14.950 28.585 1.00 38.19 332 GLY A C 1
ATOM 2613 O O . GLY A 1 332 ? 14.214 -15.888 29.377 1.00 38.19 332 GLY A O 1
ATOM 2614 N N . ILE A 1 333 ? 12.887 -14.559 28.182 1.00 43.50 333 ILE A N 1
ATOM 2615 C CA . ILE A 1 333 ? 11.630 -15.177 28.614 1.00 43.50 333 ILE A CA 1
ATOM 2616 C C . ILE A 1 333 ? 11.313 -16.373 27.698 1.00 43.50 333 ILE A C 1
ATOM 2618 O O . ILE A 1 333 ? 11.013 -16.215 26.515 1.00 43.50 333 ILE A O 1
ATOM 2622 N N . ARG A 1 334 ? 11.360 -17.599 28.246 1.00 39.44 334 ARG A N 1
ATOM 2623 C CA . ARG A 1 334 ? 10.927 -18.830 27.554 1.00 39.44 334 ARG A CA 1
ATOM 2624 C C . ARG A 1 334 ? 9.407 -18.825 27.372 1.00 39.44 334 ARG A C 1
ATOM 2626 O O . ARG A 1 334 ? 8.667 -18.921 28.347 1.00 39.44 334 ARG A O 1
ATOM 2633 N N . ILE A 1 335 ? 8.956 -18.757 26.123 1.00 39.34 335 ILE A N 1
ATOM 2634 C CA . ILE A 1 335 ? 7.540 -18.839 25.750 1.00 39.34 335 ILE A CA 1
ATOM 2635 C C . ILE A 1 335 ? 7.174 -20.319 25.572 1.00 39.34 335 ILE A C 1
ATOM 2637 O O . ILE A 1 335 ? 7.714 -20.991 24.697 1.00 39.34 335 ILE A O 1
ATOM 2641 N N . THR A 1 336 ? 6.289 -20.847 26.420 1.00 35.97 336 THR A N 1
ATOM 2642 C CA . THR A 1 336 ? 5.744 -22.210 26.309 1.00 35.97 336 THR A CA 1
ATOM 2643 C C . THR A 1 336 ? 4.390 -22.183 25.596 1.00 35.97 336 THR A C 1
ATOM 2645 O O . THR A 1 336 ? 3.662 -21.196 25.665 1.00 35.97 336 THR A O 1
ATOM 2648 N N . ARG A 1 337 ? 4.020 -23.290 24.938 1.00 33.44 337 ARG A N 1
ATOM 2649 C CA . ARG A 1 337 ? 2.798 -23.484 24.117 1.00 33.44 337 ARG A CA 1
ATOM 2650 C C . ARG A 1 337 ? 1.448 -23.244 24.838 1.00 33.44 337 ARG A C 1
ATOM 2652 O O . ARG A 1 337 ? 0.403 -23.399 24.226 1.00 33.44 337 ARG A O 1
ATOM 2659 N N . THR A 1 338 ? 1.468 -22.889 26.122 1.00 36.19 338 THR A N 1
ATOM 2660 C CA . THR A 1 338 ? 0.323 -22.760 27.042 1.00 36.19 338 THR A CA 1
ATOM 2661 C C . THR A 1 338 ? 0.020 -21.321 27.484 1.00 36.19 338 THR A C 1
ATOM 2663 O O . THR A 1 338 ? -0.777 -21.113 28.398 1.00 36.19 338 THR A O 1
ATOM 2666 N N . MET A 1 339 ? 0.639 -20.302 26.881 1.00 48.72 339 MET A N 1
ATOM 2667 C CA . MET A 1 339 ? 0.400 -18.909 27.279 1.00 48.72 339 MET A CA 1
ATOM 2668 C C . MET A 1 339 ? -0.932 -18.396 26.729 1.00 48.72 339 MET A C 1
ATOM 2670 O O . MET A 1 339 ? -1.078 -18.236 25.522 1.00 48.72 339 MET A O 1
ATOM 2674 N N . ALA A 1 340 ? -1.905 -18.117 27.605 1.00 52.53 340 ALA A N 1
ATOM 2675 C CA . ALA A 1 340 ? -3.108 -17.412 27.172 1.00 52.53 340 ALA A CA 1
ATOM 2676 C C . ALA A 1 340 ? -2.806 -15.919 27.004 1.00 52.53 340 ALA A C 1
ATOM 2678 O O . ALA A 1 340 ? -2.127 -15.302 27.830 1.00 52.53 340 ALA A O 1
ATOM 2679 N N . THR A 1 341 ? -3.316 -15.369 25.910 1.00 56.22 341 THR A N 1
ATOM 2680 C CA . THR A 1 341 ? -3.138 -13.977 25.518 1.00 56.22 341 THR A CA 1
ATOM 2681 C C . THR A 1 341 ? -4.449 -13.233 25.717 1.00 56.22 341 THR A C 1
ATOM 2683 O O . THR A 1 341 ? -5.494 -13.701 25.265 1.00 56.22 341 THR A O 1
ATOM 2686 N N . LEU A 1 342 ? -4.404 -12.093 26.402 1.00 60.22 342 LEU A N 1
ATOM 2687 C CA . LEU A 1 342 ? -5.542 -11.181 26.505 1.00 60.22 342 LEU A CA 1
ATOM 2688 C C . LEU A 1 342 ? -5.459 -10.159 25.379 1.00 60.22 342 LEU A C 1
ATOM 2690 O O . LEU A 1 342 ? -4.374 -9.642 25.141 1.00 60.22 342 LEU A O 1
ATOM 2694 N N . ILE A 1 343 ? -6.579 -9.900 24.705 1.00 63.88 343 ILE A N 1
ATOM 2695 C CA . ILE A 1 343 ? -6.678 -8.882 23.662 1.00 63.88 343 ILE A CA 1
ATOM 2696 C C . ILE A 1 343 ? -7.485 -7.702 24.202 1.00 63.88 343 ILE A C 1
ATOM 2698 O O . ILE A 1 343 ? -8.630 -7.897 24.612 1.00 63.88 343 ILE A O 1
ATOM 2702 N N . CYS A 1 344 ? -6.907 -6.502 24.155 1.00 68.94 344 CYS A N 1
ATOM 2703 C CA . CYS A 1 344 ? -7.575 -5.269 24.576 1.00 68.94 344 CYS A CA 1
ATOM 2704 C C . CYS A 1 344 ? -7.735 -4.286 23.409 1.00 68.94 344 CYS A C 1
ATOM 2706 O O . CYS A 1 344 ? -6.805 -4.116 22.625 1.00 68.94 344 CYS A O 1
ATOM 2708 N N . GLY A 1 345 ? -8.881 -3.617 23.306 1.00 76.44 345 GLY A N 1
ATOM 2709 C CA . GLY A 1 345 ? -9.122 -2.521 22.363 1.00 76.44 345 GLY A CA 1
ATOM 2710 C C . GLY A 1 345 ? -9.260 -1.204 23.118 1.00 76.44 345 GLY A C 1
ATOM 2711 O O . GLY A 1 345 ? -9.839 -1.198 24.201 1.00 76.44 345 GLY A O 1
ATOM 2712 N N . PHE A 1 346 ? -8.761 -0.097 22.565 1.00 83.38 346 PHE A N 1
ATOM 2713 C CA . PHE A 1 346 ? -8.936 1.233 23.164 1.00 83.38 346 PHE A CA 1
ATOM 2714 C C . PHE A 1 346 ? -9.657 2.173 22.197 1.00 83.38 346 PHE A C 1
ATOM 2716 O O . PHE A 1 346 ? -9.254 2.305 21.038 1.00 83.38 346 PHE A O 1
ATOM 2723 N N . THR A 1 347 ? -10.680 2.857 22.706 1.00 81.38 347 THR A N 1
ATOM 2724 C CA . THR A 1 347 ? -11.410 3.933 22.033 1.00 81.38 347 THR A CA 1
ATOM 2725 C C . THR A 1 347 ? -11.064 5.253 22.707 1.00 81.38 347 THR A C 1
ATOM 2727 O O . THR A 1 347 ? -11.513 5.511 23.822 1.00 81.38 347 THR A O 1
ATOM 2730 N N . PHE A 1 348 ? -10.284 6.101 22.034 1.00 86.31 348 PHE A N 1
ATOM 2731 C CA . PHE A 1 348 ? -9.994 7.449 22.529 1.00 86.31 348 PHE A CA 1
ATOM 2732 C C . PHE A 1 348 ? -11.021 8.463 22.026 1.00 86.31 348 PHE A C 1
ATOM 2734 O O . PHE A 1 348 ? -11.396 8.442 20.854 1.00 86.31 348 PHE A O 1
ATOM 2741 N N . ILE A 1 349 ? -11.420 9.379 22.905 1.00 85.12 349 ILE A N 1
ATOM 2742 C CA . ILE A 1 349 ? -12.355 10.472 22.643 1.00 85.12 349 ILE A CA 1
ATOM 2743 C C . ILE A 1 349 ? -11.734 11.778 23.125 1.00 85.12 349 ILE A C 1
ATOM 2745 O O . ILE A 1 349 ? -11.245 11.876 24.251 1.00 85.12 349 ILE A O 1
ATOM 2749 N N . ARG A 1 350 ? -11.787 12.804 22.278 1.00 87.69 350 ARG A N 1
ATOM 2750 C CA . ARG A 1 350 ? -11.427 14.170 22.661 1.00 87.69 350 ARG A CA 1
ATOM 2751 C C . ARG A 1 350 ? -12.588 14.820 23.415 1.00 87.69 350 ARG A C 1
ATOM 2753 O O . ARG A 1 350 ? -13.738 14.651 23.025 1.00 87.69 350 ARG A O 1
ATOM 2760 N N . HIS A 1 351 ? -12.290 15.613 24.441 1.00 87.88 351 HIS A N 1
ATOM 2761 C CA . HIS A 1 351 ? -13.307 16.414 25.126 1.00 87.88 351 HIS A CA 1
ATOM 2762 C C . HIS A 1 351 ? -14.104 17.338 24.180 1.00 87.88 351 HIS A C 1
ATOM 2764 O O . HIS A 1 351 ? -13.606 17.773 23.136 1.00 87.88 351 HIS A O 1
ATOM 2770 N N . GLY A 1 352 ? -15.326 17.679 24.595 1.00 81.12 352 GLY A N 1
ATOM 2771 C CA . GLY A 1 352 ? -16.201 18.639 23.918 1.00 81.12 352 GLY A CA 1
ATOM 2772 C C . GLY A 1 352 ? -15.616 20.055 23.821 1.00 81.12 352 GLY A C 1
ATOM 2773 O O . GLY A 1 352 ? -14.678 20.407 24.539 1.00 81.12 352 GLY A O 1
ATOM 2774 N N . GLU A 1 353 ? -16.173 20.897 22.952 1.00 86.75 353 GLU A N 1
ATOM 2775 C CA . GLU A 1 353 ? -15.775 22.306 22.832 1.00 86.75 353 GLU A CA 1
ATOM 2776 C C . GLU A 1 353 ? -15.868 23.058 24.178 1.00 86.75 353 GLU A C 1
ATOM 2778 O O . GLU A 1 353 ? -16.861 22.958 24.898 1.00 86.75 353 GLU A O 1
ATOM 2783 N N . THR A 1 354 ? -14.869 23.888 24.496 1.00 87.81 354 THR A N 1
ATOM 2784 C CA . THR A 1 354 ? -14.969 24.905 25.557 1.00 87.81 354 THR A CA 1
ATOM 2785 C C . THR A 1 354 ? -15.057 26.320 24.982 1.00 87.81 354 THR A C 1
ATOM 2787 O O . THR A 1 354 ? -14.687 26.575 23.833 1.00 87.81 354 THR A O 1
ATOM 2790 N N . ASN A 1 355 ? -15.477 27.294 25.798 1.00 85.69 355 ASN A N 1
ATOM 2791 C CA . ASN A 1 355 ? -15.520 28.707 25.385 1.00 85.69 355 ASN A CA 1
ATOM 2792 C C . ASN A 1 355 ? -14.153 29.247 24.931 1.00 85.69 355 ASN A C 1
ATOM 2794 O O . ASN A 1 355 ? -14.091 30.162 24.114 1.00 85.69 355 ASN A O 1
ATOM 2798 N N . TYR A 1 356 ? -13.058 28.685 25.444 1.00 84.62 356 TYR A N 1
ATOM 2799 C CA . TYR A 1 356 ? -11.702 29.046 25.037 1.00 84.62 356 TYR A CA 1
ATOM 2800 C C . TYR A 1 356 ? -11.352 28.450 23.671 1.00 84.62 356 TYR A C 1
ATOM 2802 O O . TYR A 1 356 ? -10.764 29.150 22.854 1.00 84.62 356 TYR A O 1
ATOM 2810 N N . ASN A 1 357 ? -11.777 27.212 23.375 1.00 80.69 357 ASN A N 1
ATOM 2811 C CA . ASN A 1 357 ? -11.616 26.646 22.032 1.00 80.69 357 ASN A CA 1
ATOM 2812 C C . ASN A 1 357 ? -12.353 27.490 20.990 1.00 80.69 357 ASN A C 1
ATOM 2814 O O . ASN A 1 357 ? -11.744 27.872 19.996 1.00 80.69 357 ASN A O 1
ATOM 2818 N N . ARG A 1 358 ? -13.610 27.857 21.274 1.00 80.69 358 ARG A N 1
ATOM 2819 C CA . ARG A 1 358 ? -14.421 28.729 20.411 1.00 80.69 358 ARG A CA 1
ATOM 2820 C C . ARG A 1 358 ? -13.759 30.081 20.145 1.00 80.69 358 ARG A C 1
ATOM 2822 O O . ARG A 1 358 ? -13.855 30.614 19.051 1.00 80.69 358 ARG A O 1
ATOM 2829 N N . LYS A 1 359 ? -13.101 30.652 21.155 1.00 81.88 359 LYS A N 1
ATOM 2830 C CA . LYS A 1 359 ? -12.411 31.944 21.044 1.00 81.88 359 LYS A CA 1
ATOM 2831 C C . LYS A 1 359 ? -11.020 31.847 20.412 1.00 81.88 359 LYS A C 1
ATOM 2833 O O . LYS A 1 359 ? -10.381 32.883 20.276 1.00 81.88 359 LYS A O 1
ATOM 2838 N N . GLY A 1 360 ? -10.547 30.647 20.062 1.00 81.69 360 GLY A N 1
ATOM 2839 C CA . GLY A 1 360 ? -9.200 30.432 19.532 1.00 81.69 360 GLY A CA 1
ATOM 2840 C C . GLY A 1 360 ? -8.087 30.547 20.577 1.00 81.69 360 GLY A C 1
ATOM 2841 O O . GLY A 1 360 ? -6.929 30.718 20.209 1.00 81.69 360 GLY A O 1
ATOM 2842 N N . ILE A 1 361 ? -8.406 30.437 21.868 1.00 84.38 361 ILE A N 1
ATOM 2843 C CA . ILE A 1 361 ? -7.444 30.572 22.966 1.00 84.38 361 ILE A CA 1
ATOM 2844 C C . ILE A 1 361 ? -6.796 29.215 23.260 1.00 84.38 361 ILE A C 1
ATOM 2846 O O . ILE A 1 361 ? -7.484 28.200 23.429 1.00 84.38 361 ILE A O 1
ATOM 2850 N N . LEU A 1 362 ? -5.463 29.195 23.344 1.00 85.50 362 LEU A N 1
ATOM 2851 C CA . LEU A 1 362 ? -4.697 27.986 23.631 1.00 85.50 362 LEU A CA 1
ATOM 2852 C C . LEU A 1 362 ? -4.908 27.533 25.081 1.00 85.50 362 LEU A C 1
ATOM 2854 O O . LEU A 1 362 ? -4.766 28.313 26.021 1.00 85.50 362 LEU A O 1
ATOM 2858 N N . GLN A 1 363 ? -5.221 26.252 25.258 1.00 85.56 363 GLN A N 1
ATOM 2859 C CA . GLN A 1 363 ? -5.408 25.624 26.564 1.00 85.56 363 GLN A CA 1
ATOM 2860 C C . GLN A 1 363 ? -4.480 24.421 26.676 1.00 85.56 363 GLN A C 1
ATOM 2862 O O . GLN A 1 363 ? -4.509 23.552 25.802 1.00 85.56 363 GLN A O 1
ATOM 2867 N N . GLY A 1 364 ? -3.693 24.372 27.746 1.00 89.12 364 GLY A N 1
ATOM 2868 C CA . GLY A 1 364 ? -2.910 23.207 28.133 1.00 89.12 364 GLY A CA 1
ATOM 2869 C C . GLY A 1 364 ? -3.386 22.689 29.482 1.00 89.12 364 GLY A C 1
ATOM 2870 O O . GLY A 1 364 ? -4.569 22.367 29.626 1.00 89.12 364 GLY A O 1
ATOM 2871 N N . GLN A 1 365 ? -2.477 22.598 30.452 1.00 94.12 365 GLN A N 1
ATOM 2872 C CA . GLN A 1 365 ? -2.755 22.048 31.784 1.00 94.12 365 GLN A CA 1
ATOM 2873 C C . GLN A 1 365 ? -3.101 23.113 32.826 1.00 94.12 365 GLN A C 1
ATOM 2875 O O . GLN A 1 365 ? -3.823 22.812 33.775 1.00 94.12 365 GLN A O 1
ATOM 2880 N N . ALA A 1 366 ? -2.598 24.340 32.669 1.00 90.44 366 ALA A N 1
ATOM 2881 C CA . ALA A 1 366 ? -2.840 25.437 33.603 1.00 90.44 366 ALA A CA 1
ATOM 2882 C C . ALA A 1 366 ? -4.260 26.008 33.463 1.00 90.44 366 ALA A C 1
ATOM 2884 O O . ALA A 1 366 ? -4.805 26.559 34.419 1.00 90.44 366 ALA A O 1
ATOM 2885 N N . ILE A 1 367 ? -4.870 25.859 32.282 1.00 89.50 367 ILE A N 1
ATOM 2886 C CA . ILE A 1 367 ? -6.241 26.301 32.014 1.00 89.50 367 ILE A CA 1
ATOM 2887 C C . ILE A 1 367 ? -7.179 25.102 31.925 1.00 89.50 367 ILE A C 1
ATOM 2889 O O . ILE A 1 367 ? -7.136 24.311 30.977 1.00 89.50 367 ILE A O 1
ATOM 2893 N N . ASP A 1 368 ? -8.090 25.015 32.891 1.00 91.56 368 ASP A N 1
ATOM 2894 C CA . ASP A 1 368 ? -9.111 23.975 32.955 1.00 91.56 368 ASP A CA 1
ATOM 2895 C C . ASP A 1 368 ? -10.529 24.547 32.882 1.00 91.56 368 ASP A C 1
ATOM 2897 O O . ASP A 1 368 ? -11.282 24.571 33.854 1.00 91.56 368 ASP A O 1
ATOM 2901 N N . SER A 1 369 ? -10.875 25.079 31.705 1.00 90.69 369 SER A N 1
ATOM 2902 C CA . SER A 1 369 ? -12.208 25.639 31.470 1.00 90.69 369 SER A CA 1
ATOM 2903 C C . SER A 1 369 ? -13.264 24.535 31.288 1.00 90.69 369 SER A C 1
ATOM 2905 O O . SER A 1 369 ? -12.944 23.481 30.730 1.00 90.69 369 SER A O 1
ATOM 2907 N N . PRO A 1 370 ? -14.518 24.752 31.730 1.00 94.75 370 PRO A N 1
ATOM 2908 C CA . PRO A 1 370 ? -15.608 23.807 31.498 1.00 94.75 370 PRO A CA 1
ATOM 2909 C C . PRO A 1 370 ? -16.034 23.777 30.022 1.00 94.75 370 PRO A C 1
ATOM 2911 O O . PRO A 1 370 ? -15.718 24.681 29.240 1.00 94.75 370 PRO A O 1
ATOM 2914 N N . LEU A 1 371 ? -16.805 22.752 29.652 1.00 91.31 371 LEU A N 1
ATOM 2915 C CA . LEU A 1 371 ? -17.479 22.672 28.355 1.00 91.31 371 LEU A CA 1
ATOM 2916 C C . LEU A 1 371 ? -18.392 23.886 28.120 1.00 91.31 371 LEU A C 1
ATOM 2918 O O . LEU A 1 371 ? -18.994 24.424 29.051 1.00 91.31 371 LEU A O 1
ATOM 2922 N N . SER A 1 372 ? -18.500 24.312 26.861 1.00 89.75 372 SER A N 1
ATOM 2923 C CA . SER A 1 372 ? -19.545 25.244 26.426 1.00 89.75 372 SER A CA 1
ATOM 2924 C C . SER A 1 372 ? -20.885 24.508 26.299 1.00 89.75 372 SER A C 1
ATOM 2926 O O . SER A 1 372 ? -20.921 23.277 26.282 1.00 89.75 372 SER A O 1
ATOM 2928 N N . ASP A 1 373 ? -21.992 25.232 26.118 1.00 89.31 373 ASP A N 1
ATOM 2929 C CA . ASP A 1 373 ? -23.293 24.603 25.822 1.00 89.31 373 ASP A CA 1
ATOM 2930 C C . ASP A 1 373 ? -23.230 23.712 24.568 1.00 89.31 373 ASP A C 1
ATOM 2932 O O . ASP A 1 373 ? -23.869 22.662 24.494 1.00 89.31 373 ASP A O 1
ATOM 2936 N N . THR A 1 374 ? -22.423 24.112 23.578 1.00 83.25 374 THR A N 1
ATOM 2937 C CA . THR A 1 374 ? -22.148 23.307 22.379 1.00 83.25 374 THR A CA 1
ATOM 2938 C C . THR A 1 374 ? -21.319 22.074 22.731 1.00 83.25 374 THR A C 1
ATOM 2940 O O . THR A 1 374 ? -21.648 20.982 22.275 1.00 83.25 374 THR A O 1
ATOM 2943 N N . GLY A 1 375 ? -20.300 22.227 23.583 1.00 85.25 375 GLY A N 1
ATOM 2944 C CA . GLY A 1 375 ? -19.503 21.125 24.123 1.00 85.25 375 GLY A CA 1
ATOM 2945 C C . GLY A 1 375 ? -20.328 20.082 24.868 1.00 85.25 375 GLY A C 1
ATOM 2946 O O . GLY A 1 375 ? -20.107 18.888 24.687 1.00 85.25 375 GLY A O 1
ATOM 2947 N N . GLY A 1 376 ? -21.319 20.518 25.650 1.00 87.31 376 GLY A N 1
ATOM 2948 C CA . GLY A 1 376 ? -22.273 19.628 26.314 1.00 87.31 376 GLY A CA 1
ATOM 2949 C C . GLY A 1 376 ? -23.089 18.814 25.310 1.00 87.31 376 GLY A C 1
ATOM 2950 O O . GLY A 1 376 ? -23.097 17.590 25.374 1.00 87.31 376 GLY A O 1
ATOM 2951 N N . LYS A 1 377 ? -23.679 19.472 24.300 1.00 85.69 377 LYS A N 1
ATOM 2952 C CA . LYS A 1 377 ? -24.425 18.786 23.224 1.00 85.69 377 LYS A CA 1
ATOM 2953 C C . LYS A 1 377 ? -23.557 17.805 22.435 1.00 85.69 377 LYS A C 1
ATOM 2955 O O . LYS A 1 377 ? -24.029 16.743 22.040 1.00 85.69 377 LYS A O 1
ATOM 2960 N N . GLN A 1 378 ? -22.295 18.157 22.200 1.00 83.56 378 GLN A N 1
ATOM 2961 C CA . GLN A 1 378 ? -21.310 17.288 21.556 1.00 83.56 378 GLN A CA 1
ATOM 2962 C C . GLN A 1 378 ? -21.029 16.035 22.393 1.00 83.56 378 GLN A C 1
ATOM 2964 O O . GLN A 1 378 ? -21.045 14.923 21.867 1.00 83.56 378 GLN A O 1
ATOM 2969 N N . ALA A 1 379 ? -20.816 16.208 23.698 1.00 87.00 379 ALA A N 1
ATOM 2970 C CA . ALA A 1 379 ? -20.612 15.102 24.621 1.00 87.00 379 ALA A CA 1
ATOM 2971 C C . ALA A 1 379 ? -21.856 14.205 24.726 1.00 87.00 379 ALA A C 1
ATOM 2973 O O . ALA A 1 379 ? -21.735 12.980 24.732 1.00 87.00 379 ALA A O 1
ATOM 2974 N N . ASP A 1 380 ? -23.050 14.800 24.728 1.00 85.94 380 ASP A N 1
ATOM 2975 C CA . ASP A 1 380 ? -24.305 14.055 24.735 1.00 85.94 380 ASP A CA 1
ATOM 2976 C C . ASP A 1 380 ? -24.505 13.250 23.445 1.00 85.94 380 ASP A C 1
ATOM 2978 O O . ASP A 1 380 ? -24.902 12.088 23.501 1.00 85.94 380 ASP A O 1
ATOM 2982 N N . ALA A 1 381 ? -24.185 13.823 22.283 1.00 82.12 381 ALA A N 1
ATOM 2983 C CA . ALA A 1 381 ? -24.243 13.107 21.011 1.00 82.12 381 ALA A CA 1
ATOM 2984 C C . ALA A 1 381 ? -23.253 11.929 20.970 1.00 82.12 381 ALA A C 1
ATOM 2986 O O . ALA A 1 381 ? -23.599 10.849 20.485 1.00 82.12 381 ALA A O 1
ATOM 2987 N N . ALA A 1 382 ? -22.046 12.105 21.522 1.00 82.62 382 ALA A N 1
ATOM 2988 C CA . ALA A 1 382 ? -21.071 11.026 21.663 1.00 82.62 382 ALA A CA 1
ATOM 2989 C C . ALA A 1 382 ? -21.577 9.915 22.597 1.00 82.62 382 ALA A C 1
ATOM 2991 O O . ALA A 1 382 ? -21.419 8.734 22.286 1.00 82.62 382 ALA A O 1
ATOM 2992 N N . GLY A 1 383 ? -22.238 10.280 23.699 1.00 85.94 383 GLY A N 1
ATOM 2993 C CA . GLY A 1 383 ? -22.890 9.328 24.597 1.00 85.94 383 GLY A CA 1
ATOM 2994 C C . GLY A 1 383 ? -23.959 8.499 23.896 1.00 85.94 383 GLY A C 1
ATOM 2995 O O . GLY A 1 383 ? -23.955 7.274 24.007 1.00 85.94 383 GLY A O 1
ATOM 2996 N N . LEU A 1 384 ? -24.813 9.146 23.101 1.00 82.19 384 LEU A N 1
ATOM 2997 C CA . LEU A 1 384 ? -25.874 8.470 22.358 1.00 82.19 384 LEU A CA 1
ATOM 2998 C C . LEU A 1 384 ? -25.310 7.535 21.283 1.00 82.19 384 LEU A C 1
ATOM 3000 O O . LEU A 1 384 ? -25.826 6.433 21.089 1.00 82.19 384 LEU A O 1
ATOM 3004 N N . TYR A 1 385 ? -24.245 7.960 20.601 1.00 81.12 385 TYR A N 1
ATOM 3005 C CA . TYR A 1 385 ? -23.557 7.150 19.597 1.00 81.12 385 TYR A CA 1
ATOM 3006 C C . TYR A 1 385 ? -22.939 5.887 20.208 1.00 81.12 385 TYR A C 1
ATOM 3008 O O . TYR A 1 385 ? -23.025 4.805 19.632 1.00 81.12 385 TYR A O 1
ATOM 3016 N N . LEU A 1 386 ? -22.361 6.012 21.403 1.00 84.50 386 LEU A N 1
ATOM 3017 C CA . LEU A 1 386 ? -21.699 4.918 22.107 1.00 84.50 386 LEU A CA 1
ATOM 3018 C C . LEU A 1 386 ? -22.631 4.140 23.033 1.00 84.50 386 LEU A C 1
ATOM 3020 O O . LEU A 1 386 ? -22.148 3.270 23.747 1.00 84.50 386 LEU A O 1
ATOM 3024 N N . LYS A 1 387 ? -23.940 4.416 23.048 1.00 83.94 387 LYS A N 1
ATOM 3025 C CA . LYS A 1 387 ? -24.864 3.907 24.075 1.00 83.94 387 LYS A CA 1
ATOM 3026 C C . LYS A 1 387 ? -24.849 2.380 24.244 1.00 83.94 387 LYS A C 1
ATOM 3028 O O . LYS A 1 387 ? -24.954 1.898 25.368 1.00 83.94 387 LYS A O 1
ATOM 3033 N N . ASP A 1 388 ? -24.695 1.657 23.131 1.00 81.06 388 ASP A N 1
ATOM 3034 C CA . ASP A 1 388 ? -24.762 0.192 23.038 1.00 81.06 388 ASP A CA 1
ATOM 3035 C C . ASP A 1 388 ? -23.366 -0.467 23.021 1.00 81.06 388 ASP A C 1
ATOM 3037 O O . ASP A 1 388 ? -23.258 -1.693 22.963 1.00 81.06 388 ASP A O 1
ATOM 3041 N N . VAL A 1 389 ? -22.288 0.326 23.053 1.00 81.62 389 VAL A N 1
ATOM 3042 C CA . VAL A 1 389 ? -20.910 -0.181 23.061 1.00 81.62 389 VAL A CA 1
ATOM 3043 C C . VAL A 1 389 ? -20.563 -0.663 24.464 1.00 81.62 389 VAL A C 1
ATOM 3045 O O . VAL A 1 389 ? -20.719 0.080 25.434 1.00 81.62 389 VAL A O 1
ATOM 3048 N N . LYS A 1 390 ? -20.087 -1.906 24.576 1.00 84.06 390 LYS A N 1
ATOM 3049 C CA . LYS A 1 390 ? -19.725 -2.508 25.858 1.00 84.06 390 LYS A CA 1
ATOM 3050 C C . LYS A 1 390 ? -18.275 -2.197 26.212 1.00 84.06 390 LYS A C 1
ATOM 3052 O O . LYS A 1 390 ? -17.372 -2.792 25.636 1.00 84.06 390 LYS A O 1
ATOM 3057 N N . PHE A 1 391 ? -18.070 -1.359 27.221 1.00 86.50 391 PHE A N 1
ATOM 3058 C CA . PHE A 1 391 ? -16.746 -1.129 27.795 1.00 86.50 391 PHE A CA 1
ATOM 3059 C C . PHE A 1 391 ? -16.510 -2.019 29.022 1.00 86.50 391 PHE A C 1
ATOM 3061 O O . PHE A 1 391 ? -17.443 -2.455 29.695 1.00 86.50 391 PHE A O 1
ATOM 3068 N N . ASN A 1 392 ? -15.243 -2.304 29.302 1.00 87.00 392 ASN A N 1
ATOM 3069 C CA . ASN A 1 392 ? -14.768 -3.009 30.492 1.00 87.00 392 ASN A CA 1
ATOM 3070 C C . ASN A 1 392 ? -14.008 -2.069 31.430 1.00 87.00 392 ASN A C 1
ATOM 3072 O O . ASN A 1 392 ? -14.059 -2.248 32.640 1.00 87.00 392 ASN A O 1
ATOM 3076 N N . HIS A 1 393 ? -13.322 -1.067 30.875 1.00 88.62 393 HIS A N 1
ATOM 3077 C CA . HIS A 1 393 ? -12.582 -0.066 31.639 1.00 88.62 393 HIS A CA 1
ATOM 3078 C C . HIS A 1 393 ? -12.817 1.322 31.053 1.00 88.62 393 HIS A C 1
ATOM 3080 O O . HIS A 1 393 ? -12.993 1.472 29.841 1.00 88.62 393 HIS A O 1
ATOM 3086 N N . VAL A 1 394 ? -12.784 2.339 31.911 1.00 92.06 394 VAL A N 1
ATOM 3087 C CA . VAL A 1 394 ? -12.950 3.737 31.514 1.00 92.06 394 VAL A CA 1
ATOM 3088 C C . VAL A 1 394 ? -11.875 4.579 32.187 1.00 92.06 394 VAL A C 1
ATOM 3090 O O . VAL A 1 394 ? -11.836 4.671 33.413 1.00 92.06 394 VAL A O 1
ATOM 3093 N N . TYR A 1 395 ? -11.028 5.214 31.381 1.00 94.62 395 TYR A N 1
ATOM 3094 C CA . TYR A 1 395 ? -10.013 6.161 31.829 1.00 94.62 395 TYR A CA 1
ATOM 3095 C C . TYR A 1 395 ? -10.327 7.563 31.314 1.00 94.62 395 TYR A C 1
ATOM 3097 O O . TYR A 1 395 ? -10.726 7.756 30.167 1.00 94.62 395 TYR A O 1
ATOM 3105 N N . VAL A 1 396 ? -10.154 8.566 32.161 1.00 96.12 396 VAL A N 1
ATOM 3106 C CA . VAL A 1 396 ? -10.531 9.948 31.857 1.00 96.12 396 VAL A CA 1
ATOM 3107 C C . VAL A 1 396 ? -9.432 10.869 32.354 1.00 96.12 396 VAL A C 1
ATOM 3109 O O . VAL A 1 396 ? -8.893 10.658 33.434 1.00 96.12 396 VAL A O 1
ATOM 3112 N N . SER A 1 397 ? -9.082 11.904 31.595 1.00 96.44 397 SER A N 1
ATOM 3113 C CA . SER A 1 397 ? -8.241 12.963 32.151 1.00 96.44 397 SER A CA 1
ATOM 3114 C C . SER A 1 397 ? -8.944 13.641 33.329 1.00 96.44 397 SER A C 1
ATOM 3116 O O . SER A 1 397 ? -10.124 13.968 33.256 1.00 96.44 397 SER A O 1
ATOM 3118 N N . ASP A 1 398 ? -8.213 13.903 34.409 1.00 95.19 398 ASP A N 1
ATOM 3119 C CA . ASP A 1 398 ? -8.704 14.641 35.581 1.00 95.19 398 ASP A CA 1
ATOM 3120 C C . ASP A 1 398 ? -9.106 16.105 35.285 1.00 95.19 398 ASP A C 1
ATOM 3122 O O . ASP A 1 398 ? -9.764 16.744 36.114 1.00 95.19 398 ASP A O 1
ATOM 3126 N N . MET A 1 399 ? -8.799 16.625 34.092 1.00 95.19 399 MET A N 1
ATOM 3127 C CA . MET A 1 399 ? -9.254 17.939 33.629 1.00 95.19 399 MET A CA 1
ATOM 3128 C C . MET A 1 399 ? -10.785 17.996 33.479 1.00 95.19 399 MET A C 1
ATOM 3130 O O . MET A 1 399 ? -11.414 17.120 32.880 1.00 95.19 399 MET A O 1
ATOM 3134 N N . LEU A 1 400 ? -11.402 19.060 33.993 1.00 94.88 400 LEU A N 1
ATOM 3135 C CA . LEU A 1 400 ? -12.845 19.277 34.090 1.00 94.88 400 LEU A CA 1
ATOM 3136 C C . LEU A 1 400 ? -13.577 19.057 32.764 1.00 94.88 400 LEU A C 1
ATOM 3138 O O . LEU A 1 400 ? -14.570 18.337 32.735 1.00 94.88 400 LEU A O 1
ATOM 3142 N N . ARG A 1 401 ? -13.082 19.618 31.656 1.00 93.44 401 ARG A N 1
ATOM 3143 C CA . ARG A 1 401 ? -13.693 19.444 30.322 1.00 93.44 401 ARG A CA 1
ATOM 3144 C C . ARG A 1 401 ? -13.739 17.988 29.851 1.00 93.44 401 ARG A C 1
ATOM 3146 O O . ARG A 1 401 ? -14.716 17.572 29.227 1.00 93.44 401 ARG A O 1
ATOM 3153 N N . ALA A 1 402 ? -12.704 17.204 30.156 1.00 94.25 402 ALA A N 1
ATOM 3154 C CA . ALA A 1 402 ? -12.667 15.781 29.831 1.00 94.25 402 ALA A CA 1
ATOM 3155 C C . ALA A 1 402 ? -13.621 14.994 30.737 1.00 94.25 402 ALA A C 1
ATOM 3157 O O . ALA A 1 402 ? -14.402 14.194 30.227 1.00 94.25 402 ALA A O 1
ATOM 3158 N N . ARG A 1 403 ? -13.646 15.301 32.042 1.00 95.56 403 ARG A N 1
ATOM 3159 C CA . ARG A 1 403 ? -14.600 14.713 32.998 1.00 95.56 403 ARG A CA 1
ATOM 3160 C C . ARG A 1 403 ? -16.052 14.980 32.622 1.00 95.56 403 ARG A C 1
ATOM 3162 O O . ARG A 1 403 ? -16.819 14.039 32.515 1.00 95.56 403 ARG A O 1
ATOM 3169 N N . GLN A 1 404 ? -16.406 16.223 32.304 1.00 94.25 404 GLN A N 1
ATOM 3170 C CA . GLN A 1 404 ? -17.758 16.576 31.857 1.00 94.25 404 GLN A CA 1
ATOM 3171 C C . GLN A 1 404 ? -18.152 15.838 30.571 1.00 94.25 404 GLN A C 1
ATOM 3173 O O . GLN A 1 404 ? -19.292 15.402 30.435 1.00 94.25 404 GLN A O 1
ATOM 3178 N N . THR A 1 405 ? -17.204 15.656 29.642 1.00 92.62 405 THR A N 1
ATOM 3179 C CA . THR A 1 405 ? -17.450 14.875 28.421 1.00 92.62 405 THR A CA 1
ATOM 3180 C C . THR A 1 405 ? -17.711 13.407 28.760 1.00 92.62 405 THR A C 1
ATOM 3182 O O . THR A 1 405 ? -18.664 12.811 28.258 1.00 92.62 405 THR A O 1
ATOM 3185 N N . ALA A 1 406 ? -16.885 12.830 29.635 1.00 93.19 406 ALA A N 1
ATOM 3186 C CA . ALA A 1 406 ? -17.032 11.455 30.084 1.00 93.19 406 ALA A CA 1
ATOM 3187 C C . ALA A 1 406 ? -18.337 11.237 30.860 1.00 93.19 406 ALA A C 1
ATOM 3189 O O . ALA A 1 406 ? -19.008 10.247 30.605 1.00 93.19 406 ALA A O 1
ATOM 3190 N N . ASP A 1 407 ? -18.747 12.171 31.723 1.00 92.88 407 ASP A N 1
ATOM 3191 C CA . ASP A 1 407 ? -19.997 12.104 32.489 1.00 92.88 407 ASP A CA 1
ATOM 3192 C C . ASP A 1 407 ? -21.231 12.037 31.577 1.00 92.88 407 ASP A C 1
ATOM 3194 O O . ASP A 1 407 ? -22.166 11.278 31.841 1.00 92.88 407 ASP A O 1
ATOM 3198 N N . CYS A 1 408 ? -21.249 12.814 30.489 1.00 90.50 408 CYS A N 1
ATOM 3199 C CA . CYS A 1 408 ? -22.312 12.752 29.483 1.00 90.50 408 CYS A CA 1
ATOM 3200 C C . CYS A 1 408 ? -22.364 11.380 28.799 1.00 90.50 408 CYS A C 1
ATOM 3202 O O . CYS A 1 408 ? -23.438 10.786 28.691 1.00 90.50 408 CYS A O 1
ATOM 3204 N N . ILE A 1 409 ? -21.208 10.842 28.395 1.00 89.50 409 ILE A N 1
ATOM 3205 C CA . ILE A 1 409 ? -21.116 9.508 27.783 1.00 89.50 409 ILE A CA 1
ATOM 3206 C C . ILE A 1 409 ? -21.553 8.428 28.777 1.00 89.50 409 ILE A C 1
ATOM 3208 O O . ILE A 1 409 ? -22.331 7.538 28.438 1.00 89.50 409 ILE A O 1
ATOM 3212 N N . TRP A 1 410 ? -21.096 8.541 30.020 1.00 88.00 410 TRP A N 1
ATOM 3213 C CA . TRP A 1 410 ? -21.362 7.608 31.105 1.00 88.00 410 TRP A CA 1
ATOM 3214 C C . TRP A 1 410 ? -22.850 7.486 31.418 1.00 88.00 410 TRP A C 1
ATOM 3216 O O . TRP A 1 410 ? -23.358 6.380 31.579 1.00 88.00 410 TRP A O 1
ATOM 3226 N N . LYS A 1 411 ? -23.564 8.615 31.476 1.00 87.38 411 LYS A N 1
ATOM 3227 C CA . LYS A 1 411 ? -25.010 8.643 31.747 1.00 87.38 411 LYS A CA 1
ATOM 3228 C C . LYS A 1 411 ? -25.835 7.945 30.669 1.00 87.38 411 LYS A C 1
ATOM 3230 O O . LYS A 1 411 ? -26.925 7.466 30.967 1.00 87.38 411 LYS A O 1
ATOM 3235 N N . GLN A 1 412 ? -25.348 7.927 29.431 1.00 84.62 412 GLN A N 1
ATOM 3236 C CA . GLN A 1 412 ? -26.091 7.409 28.283 1.00 84.62 412 GLN A CA 1
ATOM 3237 C C . GLN A 1 412 ? -25.701 5.977 27.901 1.00 84.62 412 GLN A C 1
ATOM 3239 O O . GLN A 1 412 ? -26.516 5.259 27.322 1.00 84.62 412 GLN A O 1
ATOM 3244 N N . ASN A 1 413 ? -24.480 5.544 28.223 1.00 83.69 413 ASN A N 1
ATOM 3245 C CA . ASN A 1 413 ? -24.006 4.198 27.921 1.00 83.69 413 ASN A CA 1
ATOM 3246 C C . ASN A 1 413 ? -24.523 3.170 28.937 1.00 83.69 413 ASN A C 1
ATOM 3248 O O . ASN A 1 413 ? -24.265 3.264 30.138 1.00 83.69 413 ASN A O 1
ATOM 3252 N N . CYS A 1 414 ? -25.211 2.135 28.447 1.00 75.75 414 CYS A N 1
ATOM 3253 C CA . CYS A 1 414 ? -25.839 1.136 29.310 1.00 75.75 414 CYS A CA 1
ATOM 3254 C C . CYS A 1 414 ? -24.828 0.244 30.054 1.00 75.75 414 CYS A C 1
ATOM 3256 O O . CYS A 1 414 ? -25.126 -0.244 31.145 1.00 75.75 414 CYS A O 1
ATOM 3258 N N . SER A 1 415 ? -23.636 0.034 29.487 1.00 72.69 415 SER A N 1
ATOM 3259 C CA . SER A 1 415 ? -22.587 -0.828 30.046 1.00 72.69 415 SER A CA 1
ATOM 3260 C C . SER A 1 415 ? -21.697 -0.133 31.080 1.00 72.69 415 SER A C 1
ATOM 3262 O O . SER A 1 415 ? -21.148 -0.804 31.951 1.00 72.69 415 SER A O 1
ATOM 3264 N N . CYS A 1 416 ? -21.592 1.199 31.032 1.00 74.31 416 CYS A N 1
ATOM 3265 C CA . CYS A 1 416 ? -20.730 1.961 31.936 1.00 74.31 416 CYS A CA 1
ATOM 3266 C C . CYS A 1 416 ? -21.282 2.057 33.363 1.00 74.31 416 CYS A C 1
ATOM 3268 O O . CYS A 1 416 ? -20.504 2.199 34.295 1.00 74.31 416 CYS A O 1
ATOM 3270 N N . SER A 1 417 ? -22.597 1.933 33.565 1.00 67.25 417 SER A N 1
ATOM 3271 C CA . SER A 1 417 ? -23.243 2.132 34.876 1.00 67.25 417 SER A CA 1
ATOM 3272 C C . SER A 1 417 ? -22.695 1.260 36.022 1.00 67.25 417 SER A C 1
ATOM 3274 O O . SER A 1 417 ? -22.800 1.655 37.181 1.00 67.25 417 SER A O 1
ATOM 3276 N N . ALA A 1 418 ? -22.092 0.108 35.707 1.00 69.81 418 ALA A N 1
ATOM 3277 C CA . ALA A 1 418 ? -21.496 -0.820 36.671 1.00 69.81 418 ALA A CA 1
ATOM 3278 C C . ALA A 1 418 ? -19.961 -0.712 36.795 1.00 69.81 418 ALA A C 1
ATOM 3280 O O . ALA A 1 418 ? -19.361 -1.459 37.566 1.00 69.81 418 ALA A O 1
ATOM 3281 N N . LEU A 1 419 ? -19.316 0.168 36.023 1.00 79.94 419 LEU A N 1
ATOM 3282 C CA . LEU A 1 419 ? -17.860 0.324 35.995 1.00 79.94 419 LEU A CA 1
ATOM 3283 C C . LEU A 1 419 ? -17.394 1.432 36.946 1.00 79.94 419 LEU A C 1
ATOM 3285 O O . LEU A 1 419 ? -18.182 2.246 37.421 1.00 79.94 419 LEU A O 1
ATOM 3289 N N . GLN A 1 420 ? -16.086 1.506 37.189 1.00 84.50 420 GLN A N 1
ATOM 3290 C CA . GLN A 1 420 ? -15.459 2.653 37.844 1.00 84.50 420 GLN A CA 1
ATOM 3291 C C . GLN A 1 420 ? -14.855 3.593 36.793 1.00 84.50 420 GLN A C 1
ATOM 3293 O O . GLN A 1 420 ? -14.157 3.150 35.881 1.00 84.50 420 GLN A O 1
ATOM 3298 N N . MET A 1 421 ? -15.118 4.896 36.919 1.00 88.00 421 MET A N 1
ATOM 3299 C CA . MET A 1 421 ? -14.493 5.921 36.081 1.00 88.00 421 MET A CA 1
ATOM 3300 C C . MET A 1 421 ? -13.139 6.323 36.679 1.00 88.00 421 MET A C 1
ATOM 3302 O O . MET A 1 421 ? -13.084 6.990 37.714 1.00 88.00 421 MET A O 1
ATOM 3306 N N . ASN A 1 422 ? -12.043 5.933 36.028 1.00 91.62 422 ASN A N 1
ATOM 3307 C CA . ASN A 1 422 ? -10.689 6.174 36.523 1.00 91.62 422 ASN A CA 1
ATOM 3308 C C . ASN A 1 422 ? -10.143 7.503 35.990 1.00 91.62 422 ASN A C 1
ATOM 3310 O O . ASN A 1 422 ? -9.758 7.609 34.826 1.00 91.62 422 ASN A O 1
ATOM 3314 N N . CYS A 1 423 ? -10.101 8.525 36.846 1.00 93.88 423 CYS A N 1
ATOM 3315 C CA . CYS A 1 423 ? -9.473 9.801 36.506 1.00 93.88 423 CYS A CA 1
ATOM 3316 C C . CYS A 1 423 ? -7.945 9.703 36.650 1.00 93.88 423 CYS A C 1
ATOM 3318 O O . CYS A 1 423 ? -7.455 9.387 37.734 1.00 93.88 423 CYS A O 1
ATOM 3320 N N . ASP A 1 424 ? -7.197 9.992 35.584 1.00 92.94 424 ASP A N 1
ATOM 3321 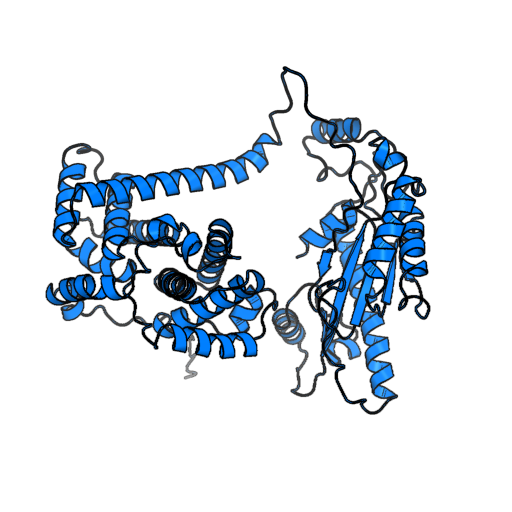C CA . ASP A 1 424 ? -5.737 9.873 35.544 1.00 92.94 424 ASP A CA 1
ATOM 3322 C C . ASP A 1 424 ? -5.074 11.170 35.049 1.00 92.94 424 ASP A C 1
ATOM 3324 O O . ASP A 1 424 ? -5.406 11.708 33.988 1.00 92.94 424 ASP A O 1
ATOM 3328 N N . SER A 1 425 ? -4.102 11.670 35.814 1.00 94.75 425 SER A N 1
ATOM 3329 C CA . SER A 1 425 ? -3.343 12.878 35.480 1.00 94.75 425 SER A CA 1
ATOM 3330 C C . SER A 1 425 ? -2.370 12.669 34.314 1.00 94.75 425 SER A C 1
ATOM 3332 O O . SER A 1 425 ? -1.982 13.636 33.654 1.00 94.75 425 SER A O 1
ATOM 3334 N N . LEU A 1 426 ? -2.020 11.421 33.983 1.00 95.44 426 LEU A N 1
ATOM 3335 C CA . LEU A 1 426 ? -1.205 11.095 32.812 1.00 95.44 426 LEU A CA 1
ATOM 3336 C C . LEU A 1 426 ? -1.943 11.374 31.494 1.00 95.44 426 LEU A C 1
ATOM 3338 O O . LEU A 1 426 ? -1.298 11.526 30.460 1.00 95.44 426 LEU A O 1
ATOM 3342 N N . LEU A 1 427 ? -3.271 11.517 31.520 1.00 95.12 427 LEU A N 1
ATOM 3343 C CA . LEU A 1 427 ? -4.102 11.820 30.350 1.00 95.12 427 LEU A CA 1
ATOM 3344 C C . LEU A 1 427 ? -4.322 13.319 30.106 1.00 95.12 427 LEU A C 1
ATOM 3346 O O . LEU A 1 427 ? -5.060 13.669 29.183 1.00 95.12 427 LEU A O 1
ATOM 3350 N N . LYS A 1 428 ? -3.722 14.205 30.915 1.00 95.25 428 LYS A N 1
ATOM 3351 C CA . LYS A 1 428 ? -3.832 15.664 30.754 1.00 95.25 428 LYS A CA 1
ATOM 3352 C C . LYS A 1 428 ? -3.378 16.139 29.377 1.00 95.25 428 LYS A C 1
ATOM 3354 O O . LYS A 1 428 ? -2.495 15.541 28.756 1.00 95.25 428 LYS A O 1
ATOM 3359 N N . GLU A 1 429 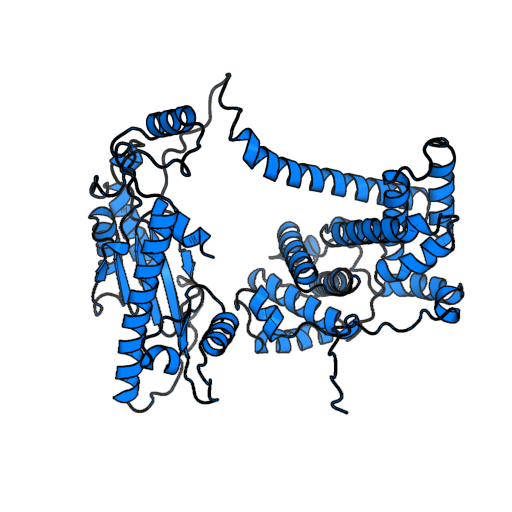? -3.933 17.263 28.932 1.00 93.19 429 GLU A N 1
ATOM 3360 C CA . GLU A 1 429 ? -3.469 17.936 27.716 1.00 93.19 429 GLU A CA 1
ATOM 3361 C C . GLU A 1 429 ? -1.967 18.264 27.796 1.00 93.19 429 GLU A C 1
ATOM 3363 O O . GLU A 1 429 ? -1.377 18.320 28.878 1.00 93.19 429 GLU A O 1
ATOM 3368 N N . ARG A 1 430 ? -1.321 18.467 26.648 1.00 92.25 430 ARG A N 1
ATOM 3369 C CA . ARG A 1 430 ? 0.040 19.012 26.611 1.00 92.25 430 ARG A CA 1
ATOM 3370 C C . ARG A 1 430 ? 0.088 20.354 27.350 1.00 92.25 430 ARG A C 1
ATOM 3372 O O . ARG A 1 430 ? -0.738 21.225 27.079 1.00 92.25 430 ARG A O 1
ATOM 3379 N N . SER A 1 431 ? 1.053 20.538 28.253 1.00 93.62 431 SER A N 1
ATOM 3380 C CA . SER A 1 431 ? 1.303 21.866 28.836 1.00 93.62 431 SER A CA 1
ATOM 3381 C C . SER A 1 431 ? 1.927 22.778 27.783 1.00 93.62 431 SER A C 1
ATOM 3383 O O . SER A 1 431 ? 2.916 22.407 27.152 1.00 93.62 431 SER A O 1
ATOM 3385 N N . PHE A 1 432 ? 1.379 23.976 27.598 1.00 90.25 432 PHE A N 1
ATOM 3386 C CA . PHE A 1 432 ? 1.957 24.978 26.692 1.00 90.25 432 PHE A CA 1
ATOM 3387 C C . PHE A 1 432 ? 2.667 26.106 27.450 1.00 90.25 432 PHE A C 1
ATOM 3389 O O . PHE A 1 432 ? 3.061 27.098 26.840 1.00 90.25 432 PHE A O 1
ATOM 3396 N N . GLY A 1 433 ? 2.863 25.957 28.764 1.00 92.38 433 GLY A N 1
ATOM 3397 C CA . GLY A 1 433 ? 3.637 26.894 29.574 1.00 92.38 433 GLY A CA 1
ATOM 3398 C C . GLY A 1 433 ? 3.112 28.322 29.472 1.00 92.38 433 GLY A C 1
ATOM 3399 O O . GLY A 1 433 ? 1.910 28.563 29.569 1.00 92.38 433 GLY A O 1
ATOM 3400 N N . ILE A 1 434 ? 4.013 29.273 29.217 1.00 91.06 434 ILE A N 1
ATOM 3401 C CA . ILE A 1 434 ? 3.667 30.701 29.124 1.00 91.06 434 ILE A CA 1
ATOM 3402 C C . ILE A 1 434 ? 2.678 31.041 27.997 1.00 91.06 434 ILE A C 1
ATOM 3404 O O . ILE A 1 434 ? 2.112 32.133 28.000 1.00 91.06 434 ILE A O 1
ATOM 3408 N N . ALA A 1 435 ? 2.486 30.148 27.019 1.00 88.19 435 ALA A N 1
ATOM 3409 C CA . ALA A 1 435 ? 1.584 30.372 25.892 1.00 88.19 435 ALA A CA 1
ATOM 3410 C C . ALA A 1 435 ? 0.119 30.022 26.208 1.00 88.19 435 ALA A C 1
ATOM 3412 O O . ALA A 1 435 ? -0.772 30.334 25.416 1.00 88.19 435 ALA A O 1
ATOM 3413 N N . GLU A 1 436 ? -0.157 29.369 27.340 1.00 91.00 436 GLU A N 1
ATOM 3414 C CA . GLU A 1 436 ? -1.531 29.086 27.752 1.00 91.00 436 GLU A CA 1
ATOM 3415 C C . GLU A 1 436 ? -2.304 30.383 28.022 1.00 91.00 436 GLU A C 1
ATOM 3417 O O . GLU A 1 436 ? -1.814 31.301 28.674 1.00 91.00 436 GLU A O 1
ATOM 3422 N N . GLY A 1 437 ? -3.531 30.467 27.505 1.00 88.69 437 GLY A N 1
ATOM 3423 C CA . GLY A 1 437 ? -4.393 31.643 27.657 1.00 88.69 437 GLY A CA 1
ATOM 3424 C C . GLY A 1 437 ? -4.175 32.724 26.602 1.00 88.69 437 GLY A C 1
ATOM 3425 O O . GLY A 1 437 ? -4.971 33.659 26.531 1.00 88.69 437 GLY A O 1
ATOM 3426 N N . GLN A 1 438 ? -3.160 32.576 25.749 1.00 89.19 438 GLN A N 1
ATOM 3427 C CA . GLN A 1 438 ? -2.937 33.456 24.606 1.00 89.19 438 GLN A CA 1
ATOM 3428 C C . GLN A 1 438 ? -3.775 33.024 23.399 1.00 89.19 438 GLN A C 1
ATOM 3430 O O . GLN A 1 438 ? -4.184 31.861 23.275 1.00 89.19 438 GLN A O 1
ATOM 3435 N N . GLN A 1 439 ? -4.026 33.962 22.485 1.00 86.81 439 GLN A N 1
ATOM 3436 C CA . GLN A 1 439 ? -4.670 33.637 21.219 1.00 86.81 439 GLN A CA 1
ATOM 3437 C C . GLN A 1 439 ? -3.763 32.733 20.386 1.00 86.81 439 GLN A C 1
ATOM 3439 O O . GLN A 1 439 ? -2.560 32.958 20.281 1.00 86.81 439 GLN A O 1
ATOM 3444 N N . MET A 1 440 ? -4.341 31.729 19.726 1.00 82.25 440 MET A N 1
ATOM 3445 C CA . MET A 1 440 ? -3.597 30.798 18.872 1.00 82.25 440 MET A CA 1
ATOM 3446 C C . MET A 1 440 ? -2.806 31.522 17.772 1.00 82.25 440 MET A C 1
ATOM 3448 O O . MET A 1 440 ? -1.757 31.041 17.348 1.00 82.25 440 MET A O 1
ATOM 3452 N N . LYS A 1 441 ? -3.302 32.675 17.308 1.00 82.88 441 LYS A N 1
ATOM 3453 C CA . LYS A 1 441 ? -2.594 33.543 16.362 1.00 82.88 441 LYS A CA 1
ATOM 3454 C C . LYS A 1 441 ? -1.267 34.035 16.952 1.00 82.88 441 LYS A C 1
ATOM 3456 O O . LYS A 1 441 ? -0.227 33.803 16.346 1.00 82.88 441 LYS A O 1
ATOM 3461 N N . ASP A 1 442 ? -1.306 34.602 18.152 1.00 86.50 442 ASP A N 1
ATOM 3462 C CA . ASP A 1 442 ? -0.133 35.144 18.844 1.00 86.50 442 ASP A CA 1
ATOM 3463 C C . ASP A 1 442 ? 0.881 34.035 19.162 1.00 86.50 442 ASP A C 1
ATOM 3465 O O . ASP A 1 442 ? 2.084 34.208 18.995 1.00 86.50 442 ASP A O 1
ATOM 3469 N N . VAL A 1 443 ? 0.405 32.838 19.526 1.00 82.94 443 VAL A N 1
ATOM 3470 C CA . VAL A 1 443 ? 1.286 31.682 19.764 1.00 82.94 443 VAL A CA 1
ATOM 3471 C C . VAL A 1 443 ? 1.974 31.211 18.480 1.00 82.94 443 VAL A C 1
ATOM 3473 O O . VAL A 1 443 ? 3.143 30.827 18.512 1.00 82.94 443 VAL A O 1
ATOM 3476 N N . LYS A 1 444 ? 1.283 31.242 17.334 1.00 82.44 444 LYS A N 1
ATOM 3477 C CA . LYS A 1 444 ? 1.892 30.934 16.030 1.00 82.44 444 LYS A CA 1
ATOM 3478 C C . LYS A 1 444 ? 2.934 31.980 15.635 1.00 82.44 444 LYS A C 1
ATOM 3480 O O . LYS A 1 444 ? 3.967 31.610 15.084 1.00 82.44 444 LYS A O 1
ATOM 3485 N N . GLU A 1 445 ? 2.685 33.252 15.932 1.00 87.31 445 GLU A N 1
ATOM 3486 C CA . GLU A 1 445 ? 3.652 34.334 15.718 1.00 87.31 445 GLU A CA 1
ATOM 3487 C C . GLU A 1 445 ? 4.880 34.170 16.625 1.00 87.31 445 GLU A C 1
ATOM 3489 O O . GLU A 1 445 ? 6.009 34.271 16.147 1.00 87.31 445 GLU A O 1
ATOM 3494 N N . LEU A 1 446 ? 4.680 33.809 17.897 1.00 85.00 446 LEU A N 1
ATOM 3495 C CA . LEU A 1 446 ? 5.759 33.494 18.836 1.00 85.00 446 LEU A CA 1
ATOM 3496 C C . LEU A 1 446 ? 6.601 32.298 18.361 1.00 85.00 446 LEU A C 1
ATOM 3498 O O . LEU A 1 446 ? 7.829 32.351 18.409 1.00 85.00 446 LEU A O 1
ATOM 3502 N N . ALA A 1 447 ? 5.954 31.241 17.862 1.00 84.75 447 ALA A N 1
ATOM 3503 C CA . ALA A 1 447 ? 6.637 30.092 17.271 1.00 84.75 447 ALA A CA 1
ATOM 3504 C C . ALA A 1 447 ? 7.485 30.508 16.060 1.00 84.75 447 ALA A C 1
ATOM 3506 O O . ALA A 1 447 ? 8.667 30.165 15.985 1.00 84.75 447 ALA A O 1
ATOM 3507 N N . ALA A 1 448 ? 6.904 31.299 15.151 1.00 86.62 448 ALA A N 1
ATOM 3508 C CA . ALA A 1 448 ? 7.586 31.785 13.958 1.00 86.62 448 ALA A CA 1
ATOM 3509 C C . ALA A 1 448 ? 8.792 32.673 14.304 1.00 86.62 448 ALA A C 1
ATOM 3511 O O . ALA A 1 448 ? 9.851 32.525 13.697 1.00 86.62 448 ALA A O 1
ATOM 3512 N N . ALA A 1 449 ? 8.670 33.537 15.318 1.00 86.12 449 ALA A N 1
ATOM 3513 C CA . ALA A 1 449 ? 9.774 34.354 15.825 1.00 86.12 449 ALA A CA 1
ATOM 3514 C C . ALA A 1 449 ? 10.925 33.506 16.397 1.00 86.12 449 ALA A C 1
ATOM 3516 O O . ALA A 1 449 ? 12.086 33.901 16.311 1.00 86.12 449 ALA A O 1
ATOM 3517 N N . ALA A 1 450 ? 10.619 32.319 16.927 1.00 83.94 450 ALA A N 1
ATOM 3518 C CA . ALA A 1 450 ? 11.602 31.334 17.373 1.00 83.94 450 ALA A CA 1
ATOM 3519 C C . ALA A 1 450 ? 12.131 30.423 16.240 1.00 83.94 450 ALA A C 1
ATOM 3521 O O . ALA A 1 450 ? 12.870 29.477 16.513 1.00 83.94 450 ALA A O 1
ATOM 3522 N N . GLY A 1 451 ? 11.754 30.668 14.978 1.00 86.62 451 GLY A N 1
ATOM 3523 C CA . GLY A 1 451 ? 12.147 29.840 13.832 1.00 86.62 451 GLY A CA 1
ATOM 3524 C C . GLY A 1 451 ? 11.497 28.451 13.812 1.00 86.62 451 GLY A C 1
ATOM 3525 O O . GLY A 1 451 ? 11.998 27.548 13.145 1.00 86.62 451 GLY A O 1
ATOM 3526 N N . GLN A 1 452 ? 10.403 28.261 14.552 1.00 83.19 452 GLN A N 1
ATOM 3527 C CA . GLN A 1 452 ? 9.666 27.001 14.653 1.00 83.19 452 GLN A CA 1
ATOM 3528 C C . GLN A 1 452 ? 8.218 27.180 14.171 1.00 83.19 452 GLN A C 1
ATOM 3530 O O . GLN A 1 452 ? 7.717 28.291 14.021 1.00 83.19 452 GLN A O 1
ATOM 3535 N N . SER A 1 453 ? 7.517 26.077 13.917 1.00 78.25 453 SER A N 1
ATOM 3536 C CA . SER A 1 453 ? 6.085 26.098 13.596 1.00 78.25 453 SER A CA 1
ATOM 3537 C C . SER A 1 453 ? 5.274 25.500 14.745 1.00 78.25 453 SER A C 1
ATOM 3539 O O . SER A 1 453 ? 5.755 24.646 15.486 1.00 78.25 453 SER A O 1
ATOM 3541 N N . PHE A 1 454 ? 4.029 25.938 14.926 1.00 69.12 454 PHE A N 1
ATOM 3542 C CA . PHE A 1 454 ? 3.092 25.269 15.833 1.00 69.12 454 PHE A CA 1
ATOM 3543 C C . PHE A 1 454 ? 2.434 24.084 15.095 1.00 69.12 454 PHE A C 1
ATOM 3545 O O . PHE A 1 454 ? 1.975 24.286 13.970 1.00 69.12 454 PHE A O 1
ATOM 3552 N N . PRO A 1 455 ? 2.319 22.873 15.683 1.00 66.38 455 PRO A N 1
ATOM 3553 C CA . PRO A 1 455 ? 2.442 22.555 17.108 1.00 66.38 455 PRO A CA 1
ATOM 3554 C C . PRO A 1 455 ? 3.835 22.097 17.571 1.00 66.38 455 PRO A C 1
ATOM 3556 O O . PRO A 1 455 ? 3.957 21.675 18.717 1.00 66.38 455 PRO A O 1
ATOM 3559 N N . ASP A 1 456 ? 4.874 22.140 16.739 1.00 77.06 456 ASP A N 1
ATOM 3560 C CA . ASP A 1 456 ? 6.208 21.635 17.112 1.00 77.06 456 ASP A CA 1
ATOM 3561 C C . ASP A 1 456 ? 6.960 22.557 18.080 1.00 77.06 456 ASP A C 1
ATOM 3563 O O . ASP A 1 456 ? 7.766 22.093 18.886 1.00 77.06 456 ASP A O 1
ATOM 3567 N N . PHE A 1 457 ? 6.620 23.845 18.074 1.00 82.25 457 PHE A N 1
ATOM 3568 C CA . PHE A 1 457 ? 7.108 24.818 19.039 1.00 82.25 457 PHE A CA 1
ATOM 3569 C C . PHE A 1 457 ? 6.803 24.395 20.480 1.00 82.25 457 PHE A C 1
ATOM 3571 O O . PHE A 1 457 ? 5.678 24.006 20.814 1.00 82.25 457 PHE A O 1
ATOM 3578 N N . THR A 1 458 ? 7.817 24.477 21.343 1.00 89.69 458 THR A N 1
ATOM 3579 C CA . THR A 1 458 ? 7.672 24.290 22.791 1.00 89.69 458 THR A CA 1
ATOM 3580 C C . THR A 1 458 ? 7.885 25.636 23.479 1.00 89.69 458 THR A C 1
ATOM 3582 O O . THR A 1 458 ? 9.029 26.079 23.596 1.00 89.69 458 THR A O 1
ATOM 3585 N N . PRO A 1 459 ? 6.805 26.307 23.918 1.00 87.56 459 PRO A N 1
ATOM 3586 C CA . PRO A 1 459 ? 6.922 27.560 24.651 1.00 87.56 459 PRO A CA 1
ATOM 3587 C C . PRO A 1 459 ? 7.661 27.363 25.979 1.00 87.56 459 PRO A C 1
ATOM 3589 O O . PRO A 1 459 ? 7.682 26.263 26.535 1.00 87.56 459 PRO A O 1
ATOM 3592 N N . ALA A 1 460 ? 8.232 28.439 26.524 1.00 90.00 460 ALA A N 1
ATOM 3593 C CA . ALA A 1 460 ? 8.918 28.379 27.812 1.00 90.00 460 ALA A CA 1
ATOM 3594 C C . ALA A 1 460 ? 7.984 27.856 28.922 1.00 90.00 460 ALA A C 1
ATOM 3596 O O . ALA A 1 460 ? 6.830 28.275 29.033 1.00 90.00 460 ALA A O 1
ATOM 3597 N N . GLY A 1 461 ? 8.475 26.914 29.731 1.00 90.56 461 GLY A N 1
ATOM 3598 C CA . GLY A 1 461 ? 7.679 26.232 30.761 1.00 90.56 461 GLY A CA 1
ATOM 3599 C C . GLY A 1 461 ? 6.617 25.262 30.221 1.00 90.56 461 GLY A C 1
ATOM 3600 O O . GLY A 1 461 ? 5.848 24.714 31.007 1.00 90.56 461 GLY A O 1
ATOM 3601 N N . GLY A 1 462 ? 6.547 25.068 28.901 1.00 92.06 462 GLY A N 1
ATOM 3602 C CA . GLY A 1 462 ? 5.691 24.081 28.255 1.00 92.06 462 GLY A CA 1
ATOM 3603 C C . GLY A 1 462 ? 6.332 22.698 28.215 1.00 92.06 462 GLY A C 1
ATOM 3604 O O . GLY A 1 462 ? 7.542 22.537 28.358 1.00 92.06 462 GLY A O 1
ATOM 3605 N N . GLU A 1 463 ? 5.496 21.694 27.998 1.00 92.69 463 GLU A N 1
ATOM 3606 C CA . GLU A 1 463 ? 5.898 20.303 27.842 1.00 92.69 463 GLU A CA 1
ATOM 3607 C C . GLU A 1 463 ? 6.355 20.052 26.397 1.00 92.69 463 GLU A C 1
ATOM 3609 O O . GLU A 1 463 ? 5.690 20.453 25.429 1.00 92.69 463 GLU A O 1
ATOM 3614 N N . THR A 1 464 ? 7.497 19.385 26.236 1.00 91.56 464 THR A N 1
ATOM 3615 C CA . THR A 1 464 ? 7.985 18.951 24.923 1.00 91.56 464 THR A CA 1
ATOM 3616 C C . THR A 1 464 ? 7.130 17.805 24.387 1.00 91.56 464 THR A C 1
ATOM 3618 O O . THR A 1 464 ? 6.409 17.124 25.118 1.00 91.56 464 THR A O 1
ATOM 3621 N N . ARG A 1 465 ? 7.214 17.547 23.082 1.00 85.75 465 ARG A N 1
ATOM 3622 C CA . ARG A 1 465 ? 6.489 16.428 22.465 1.00 85.75 465 ARG A CA 1
ATOM 3623 C C . ARG A 1 465 ? 6.977 15.078 23.003 1.00 85.75 465 ARG A C 1
ATOM 3625 O O . ARG A 1 465 ? 6.178 14.168 23.204 1.00 85.75 465 ARG A O 1
ATOM 3632 N N . GLU A 1 466 ? 8.268 14.964 23.290 1.00 86.44 466 GLU A N 1
ATOM 3633 C CA . GLU A 1 466 ? 8.905 13.786 23.882 1.00 86.44 466 GLU A CA 1
ATOM 3634 C C . GLU A 1 466 ? 8.373 13.506 25.292 1.00 86.44 466 GLU A C 1
ATOM 3636 O O . GLU A 1 466 ? 8.068 12.357 25.605 1.00 86.44 466 GLU A O 1
ATOM 3641 N N . GLN A 1 467 ? 8.172 14.546 26.107 1.00 91.38 467 GLN A N 1
ATOM 3642 C CA . GLN A 1 467 ? 7.583 14.412 27.443 1.00 91.38 467 GLN A CA 1
ATOM 3643 C C . GLN A 1 467 ? 6.126 13.925 27.380 1.00 91.38 467 GLN A C 1
ATOM 3645 O O . GLN A 1 467 ? 5.749 13.021 28.126 1.00 91.38 467 GLN A O 1
ATOM 3650 N N . VAL A 1 468 ? 5.324 14.432 26.431 1.00 88.88 468 VAL A N 1
ATOM 3651 C CA . VAL A 1 468 ? 3.953 13.928 26.208 1.00 88.88 468 VAL A CA 1
ATOM 3652 C C . VAL A 1 468 ? 3.969 12.445 25.813 1.00 88.88 468 VAL A C 1
ATOM 3654 O O . VAL A 1 468 ? 3.160 11.665 26.317 1.00 88.88 468 VAL A O 1
ATOM 3657 N N . LYS A 1 469 ? 4.900 12.030 24.940 1.00 84.94 469 LYS A N 1
ATOM 3658 C CA . LYS A 1 469 ? 5.063 10.622 24.530 1.00 84.94 469 LYS A CA 1
ATOM 3659 C C . LYS A 1 469 ? 5.449 9.718 25.700 1.00 84.94 469 LYS A C 1
ATOM 3661 O O . LYS A 1 469 ? 4.893 8.630 25.837 1.00 84.94 469 LYS A O 1
ATOM 3666 N N . GLU A 1 470 ? 6.375 10.156 26.548 1.00 87.75 470 GLU A N 1
ATOM 3667 C CA . GLU A 1 470 ? 6.775 9.420 27.751 1.00 87.75 470 GLU A CA 1
ATOM 3668 C C . GLU A 1 470 ? 5.600 9.269 28.722 1.00 87.75 470 GLU A C 1
ATOM 3670 O O . GLU A 1 470 ? 5.324 8.174 29.212 1.00 87.75 470 GLU A O 1
ATOM 3675 N N . ARG A 1 471 ? 4.828 10.339 28.918 1.00 92.50 471 ARG A N 1
ATOM 3676 C CA . ARG A 1 471 ? 3.626 10.319 29.752 1.00 92.50 471 ARG A CA 1
ATOM 3677 C C . ARG A 1 471 ? 2.536 9.397 29.199 1.00 92.50 471 ARG A C 1
ATOM 3679 O O . ARG A 1 471 ? 1.901 8.678 29.970 1.00 92.50 471 ARG A O 1
ATOM 3686 N N . PHE A 1 472 ? 2.355 9.355 27.879 1.00 89.06 472 PHE A N 1
ATOM 3687 C CA . PHE A 1 472 ? 1.493 8.365 27.229 1.00 89.06 472 PHE A CA 1
ATOM 3688 C C . PHE A 1 472 ? 1.981 6.934 27.459 1.00 89.06 472 PHE A C 1
ATOM 3690 O O . PHE A 1 472 ? 1.178 6.068 27.796 1.00 89.06 472 PHE A O 1
ATOM 3697 N N . LYS A 1 473 ? 3.290 6.683 27.344 1.00 82.56 473 LYS A N 1
ATOM 3698 C CA . LYS A 1 473 ? 3.873 5.367 27.627 1.00 82.56 473 LYS A CA 1
ATOM 3699 C C . LYS A 1 473 ? 3.609 4.932 29.072 1.00 82.56 473 LYS A C 1
ATOM 3701 O O . LYS A 1 473 ? 3.194 3.797 29.279 1.00 82.56 473 LYS A O 1
ATOM 3706 N N . LEU A 1 474 ? 3.781 5.828 30.046 1.00 85.62 474 LEU A N 1
ATOM 3707 C CA . LEU A 1 474 ? 3.486 5.547 31.456 1.00 85.62 474 LEU A CA 1
ATOM 3708 C C . LEU A 1 474 ? 2.006 5.212 31.680 1.00 85.62 474 LEU A C 1
ATOM 3710 O O . LEU A 1 474 ? 1.702 4.228 32.351 1.00 85.62 474 LEU A O 1
ATOM 3714 N N . PHE A 1 475 ? 1.090 5.998 31.096 1.00 90.19 475 PHE A N 1
ATOM 3715 C CA . PHE A 1 475 ? -0.349 5.713 31.150 1.00 90.19 475 PHE A CA 1
ATOM 3716 C C . PHE A 1 475 ? -0.640 4.329 30.574 1.00 90.19 475 PHE A C 1
ATOM 3718 O O . PHE A 1 475 ? -1.300 3.508 31.203 1.00 90.19 475 PHE A O 1
ATOM 3725 N N . TRP A 1 476 ? -0.088 4.057 29.396 1.00 83.88 476 TRP A N 1
ATOM 3726 C CA . TRP A 1 476 ? -0.289 2.804 28.700 1.00 83.88 476 TRP A CA 1
ATOM 3727 C C . TRP A 1 476 ? 0.202 1.601 29.512 1.00 83.88 476 TRP A C 1
ATOM 3729 O O . TRP A 1 476 ? -0.533 0.630 29.681 1.00 83.88 476 TRP A O 1
ATOM 3739 N N . GLU A 1 477 ? 1.429 1.652 30.036 1.00 78.44 477 GLU A N 1
ATOM 3740 C CA . GLU A 1 477 ? 2.000 0.581 30.858 1.00 78.44 477 GLU A CA 1
ATOM 3741 C C . GLU A 1 477 ? 1.159 0.328 32.113 1.00 78.44 477 GLU A C 1
ATOM 3743 O O . GLU A 1 477 ? 0.838 -0.826 32.407 1.00 78.44 477 GLU A O 1
ATOM 3748 N N . LYS A 1 478 ? 0.732 1.400 32.790 1.00 84.19 478 LYS A N 1
ATOM 3749 C CA . LYS A 1 478 ? -0.146 1.334 33.961 1.00 84.19 478 LYS A CA 1
ATOM 3750 C C . LYS A 1 478 ? -1.492 0.681 33.629 1.00 84.19 478 LYS A C 1
ATOM 3752 O O . LYS A 1 478 ? -1.862 -0.294 34.280 1.00 84.19 478 LYS A O 1
ATOM 3757 N N . SER A 1 479 ? -2.198 1.155 32.600 1.00 83.56 479 SER A N 1
ATOM 3758 C CA . SER A 1 479 ? -3.509 0.610 32.217 1.00 83.56 479 SER A CA 1
ATOM 3759 C C . SER A 1 479 ? -3.422 -0.862 31.824 1.00 83.56 479 SER A C 1
ATOM 3761 O O . SER A 1 479 ? -4.254 -1.669 32.222 1.00 83.56 479 SER A O 1
ATOM 3763 N N . ILE A 1 480 ? -2.389 -1.248 31.075 1.00 78.88 480 ILE A N 1
ATOM 3764 C CA . ILE A 1 480 ? -2.176 -2.644 30.685 1.00 78.88 480 ILE A CA 1
ATOM 3765 C C . ILE A 1 480 ? -1.888 -3.538 31.897 1.00 78.88 480 ILE A C 1
ATOM 3767 O O . ILE A 1 480 ? -2.356 -4.678 31.937 1.00 78.88 480 ILE A O 1
ATOM 3771 N N . GLN A 1 481 ? -1.153 -3.038 32.891 1.00 73.88 481 GLN A N 1
ATOM 3772 C CA . GLN A 1 481 ? -0.891 -3.774 34.124 1.00 73.88 481 GLN A CA 1
ATOM 3773 C C . GLN A 1 481 ? -2.171 -3.989 34.946 1.00 73.88 481 GLN A C 1
ATOM 3775 O O . GLN A 1 481 ? -2.420 -5.114 35.376 1.00 73.88 481 GLN A O 1
ATOM 3780 N N . GLU A 1 482 ? -3.000 -2.957 35.106 1.00 79.94 482 GLU A N 1
ATOM 3781 C CA . GLU A 1 482 ? -4.290 -3.037 35.813 1.00 79.94 482 GLU A CA 1
ATOM 3782 C C . GLU A 1 482 ? -5.259 -4.015 35.123 1.00 79.94 482 GLU A C 1
ATOM 3784 O O . GLU A 1 482 ? -5.778 -4.948 35.743 1.00 79.94 482 GLU A O 1
ATOM 3789 N N . ILE A 1 483 ? -5.428 -3.881 33.803 1.00 81.06 483 ILE A N 1
ATOM 3790 C CA . ILE A 1 483 ? -6.274 -4.776 32.998 1.00 81.06 483 ILE A CA 1
ATOM 3791 C C . ILE A 1 483 ? -5.776 -6.230 33.090 1.00 81.06 483 ILE A C 1
ATOM 3793 O O . ILE A 1 483 ? -6.561 -7.179 33.200 1.00 81.06 483 ILE A O 1
ATOM 3797 N N . GLY A 1 484 ? -4.453 -6.419 33.054 1.00 70.75 484 GLY A N 1
ATOM 3798 C CA . GLY A 1 484 ? -3.814 -7.724 33.177 1.00 70.75 484 GLY A CA 1
ATOM 3799 C C . GLY A 1 484 ? -4.055 -8.391 34.534 1.00 70.75 484 GLY A C 1
ATOM 3800 O O . GLY A 1 484 ? -4.377 -9.585 34.558 1.00 70.75 484 GLY A O 1
ATOM 3801 N N . SER A 1 485 ? -3.940 -7.644 35.642 1.00 72.00 485 SER A N 1
ATOM 3802 C CA . SER A 1 485 ? -4.171 -8.178 36.993 1.00 72.00 485 SER A CA 1
ATOM 3803 C C . SER A 1 485 ? -5.607 -8.641 37.170 1.00 72.00 485 SER A C 1
ATOM 3805 O O . SER A 1 485 ? -5.836 -9.779 37.577 1.00 72.00 485 SER A O 1
ATOM 3807 N N . GLU A 1 486 ? -6.573 -7.810 36.775 1.00 75.44 486 GLU A N 1
ATOM 3808 C CA . GLU A 1 486 ? -7.992 -8.127 36.931 1.00 75.44 486 GLU A CA 1
ATOM 3809 C C . GLU A 1 486 ? -8.390 -9.364 36.117 1.00 75.44 486 GLU A C 1
ATOM 3811 O O . GLU A 1 486 ? -9.054 -10.272 36.629 1.00 75.44 486 GLU A O 1
ATOM 3816 N N . HIS A 1 487 ? -7.934 -9.461 34.864 1.00 71.69 487 HIS A N 1
ATOM 3817 C CA . HIS A 1 487 ? -8.257 -10.604 34.013 1.00 71.69 487 HIS A CA 1
ATOM 3818 C C . HIS A 1 487 ? -7.667 -11.917 34.543 1.00 71.69 487 HIS A C 1
ATOM 3820 O O . HIS A 1 487 ? -8.343 -12.954 34.546 1.00 71.69 487 HIS A O 1
ATOM 3826 N N . TRP A 1 488 ? -6.399 -11.904 34.967 1.00 65.31 488 TRP A N 1
ATOM 3827 C CA . TRP A 1 488 ? -5.707 -13.133 35.356 1.00 65.31 488 TRP A CA 1
ATOM 3828 C C . TRP A 1 488 ? -6.091 -13.615 36.760 1.00 65.31 488 TRP A C 1
ATOM 3830 O O . TRP A 1 488 ? -6.182 -14.827 36.974 1.00 65.31 488 TRP A O 1
ATOM 3840 N N . ASP A 1 489 ? -6.407 -12.700 37.679 1.00 63.53 489 ASP A N 1
ATOM 3841 C CA . ASP A 1 489 ? -6.929 -13.045 39.006 1.00 63.53 489 ASP A CA 1
ATOM 3842 C C . ASP A 1 489 ? -8.352 -13.612 38.929 1.00 63.53 489 ASP A C 1
ATOM 3844 O O . ASP A 1 489 ? -8.688 -14.558 39.648 1.00 63.53 489 ASP A O 1
ATOM 3848 N N . THR A 1 490 ? -9.180 -13.103 38.011 1.00 59.88 490 THR A N 1
ATOM 3849 C CA . THR A 1 490 ? -10.544 -13.612 37.793 1.00 59.88 490 THR A CA 1
ATOM 3850 C C . THR A 1 490 ? -10.528 -15.029 37.206 1.00 59.88 490 THR A C 1
ATOM 3852 O O . THR A 1 490 ? -11.251 -15.903 37.688 1.00 59.88 490 THR A O 1
ATOM 3855 N N . LYS A 1 491 ? -9.634 -15.314 36.245 1.00 55.59 491 LYS A N 1
ATOM 3856 C CA . LYS A 1 491 ? -9.416 -16.672 35.698 1.00 55.59 491 LYS A CA 1
ATOM 3857 C C . LYS A 1 491 ? -8.851 -17.668 36.712 1.00 55.59 491 LYS A C 1
ATOM 3859 O O . LYS A 1 491 ? -9.104 -18.861 36.591 1.00 55.59 491 LYS A O 1
ATOM 3864 N N . ALA A 1 492 ? -8.069 -17.209 37.688 1.00 53.62 492 ALA A N 1
ATOM 3865 C CA . ALA A 1 492 ? -7.559 -18.072 38.753 1.00 53.62 492 ALA A CA 1
ATOM 3866 C C . ALA A 1 492 ? -8.654 -18.474 39.759 1.00 53.62 492 ALA A C 1
ATOM 3868 O O . ALA A 1 492 ? -8.548 -19.524 40.389 1.00 53.62 492 ALA A O 1
ATOM 3869 N N . LYS A 1 493 ? -9.707 -17.655 39.899 1.00 47.88 493 LYS A N 1
ATOM 3870 C CA . LYS A 1 493 ? -10.823 -17.870 40.836 1.00 47.88 493 LYS A CA 1
ATOM 3871 C C . LYS A 1 493 ? -12.035 -18.566 40.210 1.00 47.88 493 LYS A C 1
ATOM 3873 O O . LYS A 1 493 ? -12.802 -19.191 40.934 1.00 47.88 493 LYS A O 1
ATOM 3878 N N . GLN A 1 494 ? -12.213 -18.482 38.892 1.00 45.41 494 GLN A N 1
ATOM 3879 C CA . GLN A 1 494 ? -13.305 -19.132 38.168 1.00 45.41 494 GLN A CA 1
ATOM 3880 C C . GLN A 1 494 ? -12.740 -20.093 37.119 1.00 45.41 494 GLN A C 1
ATOM 3882 O O . GLN A 1 494 ? -12.128 -19.674 36.136 1.00 45.41 494 GLN A O 1
ATOM 3887 N N . GLY A 1 495 ? -12.966 -21.395 37.323 1.00 41.19 495 GLY A N 1
ATOM 3888 C CA . GLY A 1 495 ? -12.819 -22.385 36.258 1.00 41.19 495 GLY A CA 1
ATOM 3889 C C . GLY A 1 495 ? -13.633 -21.952 35.033 1.00 41.19 495 GLY A C 1
ATOM 3890 O O . GLY A 1 495 ? -14.735 -21.431 35.174 1.00 41.19 495 GLY A O 1
ATOM 3891 N N . SER A 1 496 ? -13.040 -22.107 33.850 1.00 31.27 496 SER A N 1
ATOM 3892 C CA . SER A 1 496 ? -13.504 -21.611 32.544 1.00 31.27 496 SER A CA 1
ATOM 3893 C C . SER A 1 496 ? -15.027 -21.469 32.354 1.00 31.27 496 SER A C 1
ATOM 3895 O O . SER A 1 496 ? -15.732 -22.476 32.452 1.00 31.27 496 SER A O 1
ATOM 3897 N N . PRO A 1 497 ? -15.527 -20.306 31.894 1.00 36.12 497 PRO A N 1
ATOM 3898 C CA . PRO A 1 497 ? -16.816 -20.230 31.218 1.00 36.12 497 PRO A CA 1
ATOM 3899 C C . PRO A 1 497 ? -16.669 -20.432 29.703 1.00 36.12 497 PRO A C 1
ATOM 3901 O O . PRO A 1 497 ? -15.733 -19.934 29.071 1.00 36.12 497 PRO A O 1
ATOM 3904 N N . SER A 1 498 ? -17.628 -21.168 29.141 1.00 34.25 498 SER A N 1
ATOM 3905 C CA . SER A 1 498 ? -17.824 -21.435 27.718 1.00 34.25 498 SER A CA 1
ATOM 3906 C C . SER A 1 498 ? -18.612 -20.334 26.997 1.00 34.25 498 SER A C 1
ATOM 3908 O O . SER A 1 498 ? -19.470 -19.697 27.602 1.00 34.25 498 SER A O 1
ATOM 3910 N N . ALA A 1 499 ? -18.432 -20.308 25.672 1.00 30.12 499 ALA A N 1
ATOM 3911 C CA . ALA A 1 499 ? -19.306 -19.763 24.625 1.00 30.12 499 ALA A CA 1
ATOM 3912 C C . ALA A 1 499 ? -19.195 -18.261 24.292 1.00 30.12 499 ALA A C 1
ATOM 3914 O O . ALA A 1 499 ? -19.345 -17.376 25.129 1.00 30.12 499 ALA A O 1
ATOM 3915 N N . LEU A 1 500 ? -18.972 -18.007 22.997 1.00 29.69 500 LEU A N 1
ATOM 3916 C CA . LEU A 1 500 ? -19.131 -16.717 22.325 1.00 29.69 500 LEU A CA 1
ATOM 3917 C C . LEU A 1 500 ? -20.633 -16.442 22.091 1.00 29.69 500 LEU A C 1
ATOM 3919 O O . LEU A 1 500 ? -21.345 -17.367 21.693 1.00 29.69 500 LEU A O 1
ATOM 3923 N N . PRO A 1 501 ? -21.128 -15.209 22.297 1.00 30.52 501 PRO A N 1
ATOM 3924 C CA . PRO A 1 501 ? -22.500 -14.840 21.953 1.00 30.52 501 PRO A CA 1
ATOM 3925 C C . PRO A 1 501 ? -22.689 -14.671 20.427 1.00 30.52 501 PRO A C 1
ATOM 3927 O O . PRO A 1 501 ? -21.710 -14.453 19.708 1.00 30.52 501 PRO A O 1
ATOM 3930 N N . PRO A 1 502 ? -23.934 -14.776 19.916 1.00 31.11 502 PRO A N 1
ATOM 3931 C CA . PRO A 1 502 ? -24.238 -14.715 18.485 1.00 31.11 502 PRO A CA 1
ATOM 3932 C C . PRO A 1 502 ? -24.090 -13.301 17.896 1.00 31.11 502 PRO A C 1
ATOM 3934 O O . PRO A 1 502 ? -24.190 -12.301 18.606 1.00 31.11 502 PRO A O 1
ATOM 3937 N N . ALA A 1 503 ? -23.870 -13.236 16.577 1.00 29.94 503 ALA A N 1
ATOM 3938 C CA . ALA A 1 503 ? -23.694 -12.001 15.808 1.00 29.94 503 ALA A CA 1
ATOM 3939 C C . ALA A 1 503 ? -24.964 -11.114 15.793 1.00 29.94 503 ALA A C 1
ATOM 3941 O O . ALA A 1 503 ? -26.074 -11.653 15.734 1.00 29.94 503 ALA A O 1
ATOM 3942 N N . PRO A 1 504 ? -24.837 -9.771 15.818 1.00 32.97 504 PRO A N 1
ATOM 3943 C CA . PRO A 1 504 ? -25.986 -8.870 15.794 1.00 32.97 504 PRO A CA 1
ATOM 3944 C C . PRO A 1 504 ? -26.514 -8.587 14.375 1.00 32.97 504 PRO A C 1
ATOM 3946 O O . PRO A 1 504 ? -25.787 -8.648 13.386 1.00 32.97 504 PRO A O 1
ATOM 3949 N N . ALA A 1 505 ? -27.805 -8.250 14.309 1.00 35.25 505 ALA A N 1
ATOM 3950 C CA . ALA A 1 505 ? -28.527 -7.835 13.107 1.00 35.25 505 ALA A CA 1
ATOM 3951 C C . ALA A 1 505 ? -28.126 -6.423 12.625 1.00 35.25 505 ALA A C 1
ATOM 3953 O O . ALA A 1 505 ? -27.746 -5.567 13.427 1.00 35.25 505 ALA A O 1
ATOM 3954 N N . GLU A 1 506 ? -28.244 -6.193 11.312 1.00 32.28 506 GLU A N 1
ATOM 3955 C CA . GLU A 1 506 ? -27.877 -4.957 10.605 1.00 32.28 506 GLU A CA 1
ATOM 3956 C C . GLU A 1 506 ? -28.511 -3.689 11.218 1.00 32.28 506 GLU A C 1
ATOM 3958 O O . GLU A 1 506 ? -29.707 -3.655 11.505 1.00 32.28 506 GLU A O 1
ATOM 3963 N N . GLY A 1 507 ? -27.710 -2.621 11.376 1.00 39.97 507 GLY A N 1
ATOM 3964 C CA . GLY A 1 507 ? -28.198 -1.265 11.690 1.00 39.97 507 GLY A CA 1
ATOM 3965 C C . GLY A 1 507 ? -27.813 -0.657 13.050 1.00 39.97 507 GLY A C 1
ATOM 3966 O O . GLY A 1 507 ? -28.387 0.363 13.425 1.00 39.97 507 GLY A O 1
ATOM 3967 N N . LYS A 1 508 ? -26.858 -1.231 13.796 1.00 36.25 508 LYS A N 1
ATOM 3968 C CA . LYS A 1 508 ? -26.351 -0.683 15.076 1.00 36.25 508 LYS A CA 1
ATOM 3969 C C . LYS A 1 508 ? -24.944 -0.064 14.949 1.00 36.25 508 LYS A C 1
ATOM 3971 O O . LYS A 1 508 ? -24.228 -0.425 14.017 1.00 36.25 508 LYS A O 1
ATOM 3976 N N . PRO A 1 509 ? -24.545 0.864 15.849 1.00 41.09 509 PRO A N 1
ATOM 3977 C CA . PRO A 1 509 ? -23.217 1.487 15.826 1.00 41.09 509 PRO A CA 1
ATOM 3978 C C . PRO A 1 509 ? -22.112 0.431 15.953 1.00 41.09 509 PRO A C 1
ATOM 3980 O O . PRO A 1 509 ? -22.065 -0.295 16.942 1.00 41.09 509 PRO A O 1
ATOM 3983 N N . ASP A 1 510 ? -21.234 0.350 14.952 1.00 47.78 510 ASP A N 1
ATOM 3984 C CA . ASP A 1 510 ? -20.087 -0.560 14.911 1.00 47.78 510 ASP A CA 1
ATOM 3985 C C . ASP A 1 510 ? -18.790 0.235 15.108 1.00 47.78 510 ASP A C 1
ATOM 3987 O O . ASP A 1 510 ? -18.332 0.985 14.242 1.00 47.78 510 ASP A O 1
ATOM 3991 N N . ASP A 1 511 ? -18.193 0.095 16.287 1.00 50.50 511 ASP A N 1
ATOM 3992 C CA . ASP A 1 511 ? -16.890 0.668 16.605 1.00 50.50 511 ASP A CA 1
ATOM 3993 C C . ASP A 1 511 ? -15.726 -0.207 16.109 1.00 50.50 511 ASP A C 1
ATOM 3995 O O . ASP A 1 511 ? -14.562 0.165 16.268 1.00 50.50 511 ASP A O 1
ATOM 3999 N N . GLY A 1 512 ? -16.000 -1.329 15.438 1.00 49.69 512 GLY A N 1
ATOM 4000 C CA . GLY A 1 512 ? -15.016 -2.289 14.947 1.00 49.69 512 GLY A CA 1
ATOM 4001 C C . GLY A 1 512 ? -14.283 -3.065 16.046 1.00 49.69 512 GLY A C 1
ATOM 4002 O O . GLY A 1 512 ? -13.298 -3.731 15.739 1.00 49.69 512 GLY A O 1
ATOM 4003 N N . LEU A 1 513 ? -14.713 -2.966 17.312 1.00 52.25 513 LEU A N 1
ATOM 4004 C CA . LEU A 1 513 ? -14.088 -3.618 18.473 1.00 52.25 513 LEU A CA 1
ATOM 4005 C C . LEU A 1 513 ? -15.065 -4.503 19.268 1.00 52.25 513 LEU A C 1
ATOM 4007 O O . LEU A 1 513 ? -14.658 -5.115 20.252 1.00 52.25 513 LEU A O 1
ATOM 4011 N N . GLN A 1 514 ? -16.311 -4.666 18.812 1.00 48.59 514 GLN A N 1
ATOM 4012 C CA . GLN A 1 514 ? -17.362 -5.441 19.497 1.00 48.59 514 GLN A CA 1
ATOM 4013 C C . GLN A 1 514 ? -17.001 -6.910 19.811 1.00 48.59 514 GLN A C 1
ATOM 4015 O O . GLN A 1 514 ? -17.630 -7.536 20.665 1.00 48.59 514 GLN A O 1
ATOM 4020 N N . HIS A 1 515 ? -15.991 -7.474 19.140 1.00 52.19 515 HIS A N 1
ATOM 4021 C CA . HIS A 1 515 ? -15.503 -8.844 19.356 1.00 52.19 515 HIS A CA 1
ATOM 4022 C C . HIS A 1 515 ? -14.233 -8.929 20.217 1.00 52.19 515 HIS A C 1
ATOM 4024 O O . HIS A 1 515 ? -13.674 -10.015 20.392 1.00 52.19 515 HIS A O 1
ATOM 4030 N N . VAL A 1 516 ? -13.751 -7.802 20.745 1.00 56.75 516 VAL A N 1
ATOM 4031 C CA . VAL A 1 516 ? -12.569 -7.765 21.603 1.00 56.75 516 VAL A CA 1
ATOM 4032 C C . VAL A 1 516 ? -12.974 -8.091 23.047 1.00 56.75 516 VAL A C 1
ATOM 4034 O O . VAL A 1 516 ? -13.898 -7.477 23.572 1.00 56.75 516 VAL A O 1
ATOM 4037 N N . PRO A 1 517 ? -12.313 -9.056 23.721 1.00 62.69 517 PRO A N 1
ATOM 4038 C CA . PRO A 1 517 ? -12.729 -9.514 25.048 1.00 62.69 517 PRO A CA 1
ATOM 4039 C C . PRO A 1 517 ? -12.581 -8.454 26.149 1.00 62.69 517 PRO A C 1
ATOM 4041 O O . PRO A 1 517 ? -13.250 -8.568 27.176 1.00 62.69 517 PRO A O 1
ATOM 4044 N N . VAL A 1 518 ? -11.717 -7.451 25.951 1.00 74.25 518 VAL A N 1
ATOM 4045 C CA . VAL A 1 518 ? -11.582 -6.287 26.835 1.00 74.25 518 VAL A CA 1
ATOM 4046 C C . VAL A 1 518 ? -11.580 -5.007 26.012 1.00 74.25 518 VAL A C 1
ATOM 4048 O O . VAL A 1 518 ? -10.705 -4.800 25.174 1.00 74.25 518 VAL A O 1
ATOM 4051 N N . HIS A 1 519 ? -12.526 -4.115 26.273 1.00 82.44 519 HIS A N 1
ATOM 4052 C CA . HIS A 1 519 ? -12.644 -2.844 25.571 1.00 82.44 519 HIS A CA 1
ATOM 4053 C C . HIS A 1 519 ? -12.544 -1.663 26.538 1.00 82.44 519 HIS A C 1
ATOM 4055 O O . HIS A 1 519 ? -13.166 -1.654 27.599 1.00 82.44 519 HIS A O 1
ATOM 4061 N N . VAL A 1 520 ? -11.719 -0.677 26.198 1.00 86.25 520 VAL A N 1
ATOM 4062 C CA . VAL A 1 520 ? -11.343 0.433 27.076 1.00 86.25 520 VAL A CA 1
ATOM 4063 C C . VAL A 1 520 ? -11.769 1.757 26.453 1.00 86.25 520 VAL A C 1
ATOM 4065 O O . VAL A 1 520 ? -11.377 2.078 25.331 1.00 86.25 520 VAL A O 1
ATOM 4068 N N . LEU A 1 521 ? -12.535 2.550 27.194 1.00 89.62 521 LEU A N 1
ATOM 4069 C CA . LEU A 1 521 ? -12.860 3.929 26.841 1.00 89.62 521 LEU A CA 1
ATOM 4070 C C . LEU A 1 521 ? -11.813 4.875 27.435 1.00 89.62 521 LEU A C 1
ATOM 4072 O O . LEU A 1 521 ? -11.537 4.802 28.631 1.00 89.62 521 LEU A O 1
ATOM 4076 N N . VAL A 1 522 ? -11.260 5.784 26.631 1.00 91.69 522 VAL A N 1
ATOM 4077 C CA . VAL A 1 522 ? -10.328 6.821 27.097 1.00 91.69 522 VAL A CA 1
ATOM 4078 C C . VAL A 1 522 ? -10.814 8.206 26.677 1.00 91.69 522 VAL A C 1
ATOM 4080 O O . VAL A 1 522 ? -10.927 8.477 25.486 1.00 91.69 522 VAL A O 1
ATOM 4083 N N . VAL A 1 523 ? -11.063 9.112 27.624 1.00 92.75 523 VAL A N 1
ATOM 4084 C CA . VAL A 1 523 ? -11.468 10.502 27.330 1.00 92.75 523 VAL A CA 1
ATOM 4085 C C . VAL A 1 523 ? -10.334 11.470 27.683 1.00 92.75 523 VAL A C 1
ATOM 4087 O O . VAL A 1 523 ? -9.916 11.562 28.836 1.00 92.75 523 VAL A O 1
ATOM 4090 N N . THR A 1 524 ? -9.811 12.188 26.687 1.00 93.12 524 THR A N 1
ATOM 4091 C CA . THR A 1 524 ? -8.605 13.033 26.799 1.00 93.12 524 THR A CA 1
ATOM 4092 C C . THR A 1 524 ? -8.671 14.244 25.840 1.00 93.12 524 THR A C 1
ATOM 4094 O O . THR A 1 524 ? -9.753 14.751 25.532 1.00 93.12 524 THR A O 1
ATOM 4097 N N . HIS A 1 525 ? -7.528 14.775 25.400 1.00 89.62 525 HIS A N 1
ATOM 4098 C CA . HIS A 1 525 ? -7.385 16.063 24.730 1.00 89.62 525 HIS A CA 1
ATOM 4099 C C . HIS A 1 525 ? -6.657 15.974 23.382 1.00 89.62 525 HIS A C 1
ATOM 4101 O O . HIS A 1 525 ? -6.020 14.978 23.045 1.00 89.62 525 HIS A O 1
ATOM 4107 N N . GLY A 1 526 ? -6.774 17.031 22.577 1.00 81.12 526 GLY A N 1
ATOM 4108 C CA . GLY A 1 526 ? -6.404 16.998 21.164 1.00 81.12 526 GLY A CA 1
ATOM 4109 C C . GLY A 1 526 ? -4.898 16.980 20.898 1.00 81.12 526 GLY A C 1
ATOM 4110 O O . GLY A 1 526 ? -4.462 16.302 19.967 1.00 81.12 526 GLY A O 1
ATOM 4111 N N . ALA A 1 527 ? -4.081 17.718 21.660 1.00 80.19 527 ALA A N 1
ATOM 4112 C CA . ALA A 1 527 ? -2.629 17.673 21.460 1.00 80.19 527 ALA A CA 1
ATOM 4113 C C . ALA A 1 527 ? -2.026 16.376 22.022 1.00 80.19 527 ALA A C 1
ATOM 4115 O O . ALA A 1 527 ? -1.195 15.770 21.349 1.00 80.19 527 ALA A O 1
ATOM 4116 N N . TYR A 1 528 ? -2.531 15.894 23.159 1.00 86.12 528 TYR A N 1
ATOM 4117 C CA . TYR A 1 528 ? -2.195 14.578 23.708 1.00 86.12 528 TYR A CA 1
ATOM 4118 C C . TYR A 1 528 ? -2.477 13.439 22.712 1.00 86.12 528 TYR A C 1
ATOM 4120 O O . TYR A 1 528 ? -1.578 12.669 22.375 1.00 86.12 528 TYR A O 1
ATOM 4128 N N . MET A 1 529 ? -3.695 13.377 22.155 1.00 82.50 529 MET A N 1
ATOM 4129 C CA . MET A 1 529 ? -4.083 12.352 21.172 1.00 82.50 529 MET A CA 1
ATOM 4130 C C . MET A 1 529 ? -3.218 12.372 19.907 1.00 82.50 529 MET A C 1
ATOM 4132 O O . MET A 1 529 ? -2.936 11.319 19.338 1.00 82.50 529 MET A O 1
ATOM 4136 N N . ARG A 1 530 ? -2.771 13.554 19.460 1.00 75.94 530 ARG A N 1
ATOM 4137 C CA . ARG A 1 530 ? -1.876 13.670 18.297 1.00 75.94 530 ARG A CA 1
ATOM 4138 C C . ARG A 1 530 ? -0.504 13.056 18.548 1.00 75.94 530 ARG A C 1
ATOM 4140 O O . ARG A 1 530 ? 0.023 12.403 17.652 1.00 75.94 530 ARG A O 1
ATOM 4147 N N . GLU A 1 531 ? 0.071 13.240 19.734 1.00 76.81 531 GLU A N 1
ATOM 4148 C CA . GLU A 1 531 ? 1.347 12.594 20.067 1.00 76.81 531 GLU A CA 1
ATOM 4149 C C . GLU A 1 531 ? 1.182 11.094 20.299 1.00 76.81 531 GLU A C 1
ATOM 4151 O O . GLU A 1 531 ? 2.020 10.324 19.837 1.00 76.81 531 GLU A O 1
ATOM 4156 N N . ALA A 1 532 ? 0.069 10.674 20.905 1.00 69.06 532 ALA A N 1
ATOM 4157 C CA . ALA A 1 532 ? -0.279 9.263 21.023 1.00 69.06 532 ALA A CA 1
ATOM 4158 C C . ALA A 1 532 ? -0.378 8.584 19.639 1.00 69.06 532 ALA A C 1
ATOM 4160 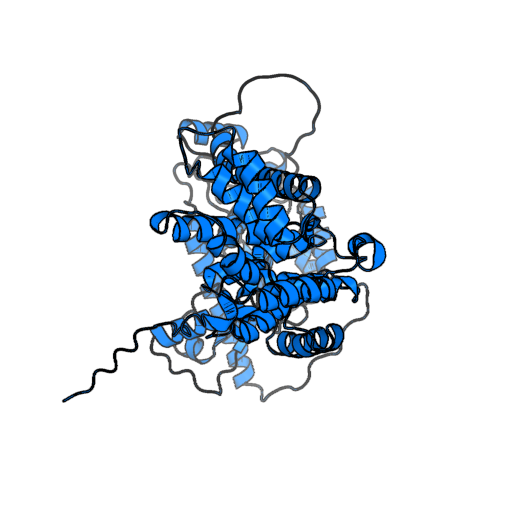O O . ALA A 1 532 ? 0.121 7.471 19.460 1.00 69.06 532 ALA A O 1
ATOM 4161 N N . TYR A 1 533 ? -0.962 9.256 18.635 1.00 64.75 533 TYR A N 1
ATOM 4162 C CA . TYR A 1 533 ? -1.077 8.735 17.264 1.00 64.75 533 TYR A CA 1
ATOM 4163 C C . TYR A 1 533 ? 0.282 8.536 16.582 1.00 64.75 533 TYR A C 1
ATOM 4165 O O . TYR A 1 533 ? 0.462 7.575 15.845 1.00 64.75 533 TYR A O 1
ATOM 4173 N N . ARG A 1 534 ? 1.245 9.425 16.842 1.00 60.25 534 ARG A N 1
ATOM 4174 C CA . ARG A 1 534 ? 2.593 9.397 16.247 1.00 60.25 534 ARG A CA 1
ATOM 4175 C C . ARG A 1 534 ? 3.512 8.313 16.831 1.00 60.25 534 ARG A C 1
ATOM 4177 O O . ARG A 1 534 ? 4.675 8.252 16.446 1.00 60.25 534 ARG A O 1
ATOM 4184 N N . LEU A 1 535 ? 3.029 7.545 17.808 1.00 54.75 535 LEU A N 1
ATOM 4185 C CA . LEU A 1 535 ? 3.705 6.370 18.366 1.00 54.75 535 LEU A CA 1
ATOM 4186 C C . LEU A 1 535 ? 3.232 5.051 17.724 1.00 54.75 535 LEU A C 1
ATOM 4188 O O . LEU A 1 535 ? 3.738 3.999 18.111 1.00 54.75 535 LEU A O 1
ATOM 4192 N N . LYS A 1 536 ? 2.263 5.111 16.798 1.00 43.69 536 LYS A N 1
ATOM 4193 C CA . LYS A 1 536 ? 2.023 4.052 15.807 1.00 43.69 536 LYS A CA 1
ATOM 4194 C C . LYS A 1 536 ? 3.157 4.067 14.792 1.00 43.69 536 LYS A C 1
ATOM 4196 O O . LYS A 1 536 ? 3.554 2.960 14.382 1.00 43.69 536 LYS A O 1
#

Sequence (536 aa):
MELLCLELDTNIRAKPDPNLLCDDRVLHSLLTIEETYLPPPYSYFKGVQKDIQPFMRRMVATWMLEVCEEQKCEEEVFPLAMNYLDRFLAVVPTKKCNLQLLGAVCMFLASKLKDTRPLTAEKLCIYTDNSIRPQELLEWELVVLGKLKWNLAAVTPNDFIEYILRRLPLPEDKLALIRKHVQTFIALCATDFSFAMYPPSMIATGSVGAAICGLQLNSNTQSQWGDSLTDLLAKITNTEVDVLKACQEHIERVLVSSLREGRQQQQQQQQQTQRGSSNKGLEELDQSSTPTDIVSIKYVPVHICSSCFRRGHSCPAAAAPVVTLALCKKAGIRITRTMATLICGFTFIRHGETNYNRKGILQGQAIDSPLSDTGGKQADAAGLYLKDVKFNHVYVSDMLRARQTADCIWKQNCSCSALQMNCDSLLKERSFGIAEGQQMKDVKELAAAAGQSFPDFTPAGGETREQVKERFKLFWEKSIQEIGSEHWDTKAKQGSPSALPPAPAEGKPDDGLQHVPVHVLVVTHGAYMREAYRLK

pLDDT: mean 75.09, std 21.08, range [23.11, 98.5]

Secondary structure (DSSP, 8-state):
------------PPPP-HHHHS-HHHHHHHHHHHGGGSPPSS-HHHHT-SS--HHHHHHHHHHHHHHHHHTT--TTHHHHHHHHHHHHHTTS---GGGHHHHHHHHHHHHHHHH-SSPPPHHHHHHHTTTSS-HHHHHHHHHHHHHHTTT------HHHHHHHHHHTS---HHHHHHHHHHHHHHHHHHHHSGGGTTS-HHHHHHHHHHHHHHHTTS-TT-TTTHHHHHHHHHHHHHT--HHHHHHHHHHHHHHHHHHHHHHHHHHHHHHHTTT------------TT--------EEEEEEEEEHHHHHTTPPP-TT--HHHHHHHHHHTT----TT--EEEEEEEEEEPPPBHHHHTTB---SS--PPBPHHHHHHHHHHHHHTTT---SEEEEESSHHHHHHHHHHHHH-TTGGGS-EEEEGGGPPPP-GGGTTSBHHHHHHHHHHTT--TTT---TTPPPHHHHHHHHHHHHHHHHHHHHHHHHHHHHHS-----PPPPPPSSS---S-TT-SEEEEEEE-HHHHHHHHTT-

Radius of gyration: 28.83 Å; Cα contacts (8 Å, |Δi|>4): 716; chains: 1; bounding box: 67×68×75 Å

Mean predicted aligned error: 18.67 Å

Foldseek 3Di:
DPPPPPPPVDDDDDDDDCCCQVDLVNLVVLLVQLVVLFQPPDDLCVVPEDADDQVLLLVLLVLLVVLCVVVVADLQLSQLLLSLLRNCSSQHHDHSLCSNLSSLLSSQLSQVPRPPDGDQLVNSCQSVVVSDDSVNSVVVNVVSCVSCVVPRPHRALLNCLSNLVVQDPDDPVCSVVLSVQLSVLSSLLSSHVVNSRPGSLLSNLLSSLLSCLVVCRDVPCNPPCNLVSLVSSCVSSVHDSVVSVVSNVVSVVSVVVVVVVVVVVVVVVVVVLPPPDDDDDDDDDDPLDDFQPQPFPKDFWDKDWLQCLVVVHQQQPDHDVVSSVVVCVVVVNDDDPPIDIATEIETEGEFFAFPCSSQQFDAFQVDQGAHDPSRLVSLLVLLQQCQAPAADAEEFAPRRRLVSSVVNNLVRHPRNVPYDHHHDNLQTGWFQAPRGGPHNVVVQVVQVVVVHGPPQDRHVVTDHLVNLLVSVSVVVSVVSSVVSVVVVVVCVVDPDDDDDDDDDDPDGNCPVCSPRPHYYYYGHHDNSVVSVVVVD

InterPro domains:
  IPR004367 Cyclin, C-terminal domain [PF02984] (155-274)
  IPR004367 Cyclin, C-terminal domain [SM01332] (155-294)
  IPR006671 Cyclin, N-terminal [PF00134] (27-152)
  IPR013078 Histidine phosphatase superfamily, clade-1 [PF00300] (347-482)
  IPR013078 Histidine phosphatase superfamily, clade-1 [SM00855] (345-532)
  IPR013078 Histidine phosphatase superfamily, clade-1 [cd07067] (348-429)
  IPR013763 Cyclin-like domain [SM00385] (62-146)
  IPR029033 Histidine phosphatase superfamily [G3DSA:3.40.50.1240] (345-536)
  IPR029033 Histidine phosphatase superfamily [SSF53254] (347-533)
  IPR036915 Cyclin-like superfamily [SSF47954] (18-152)
  IPR036915 Cyclin-like superfamily [SSF47954] (154-255)
  IPR048258 Cyclins, cyclin-box [PS00292] (57-88)
  IPR051695 Phosphoglycerate Mutase [PTHR46517] (344-533)

Organism: Knipowitschia caucasica (NCBI:txid637954)

Solvent-accessible surface area (backbone atoms only — not comparable to full-atom values): 30492 Å² total; per-residue (Å²): 135,83,82,75,79,75,84,67,92,64,84,84,71,79,77,86,54,62,74,66,66,72,34,68,67,49,56,55,48,50,66,64,50,37,69,79,59,53,40,66,97,59,66,32,58,77,76,45,22,83,66,45,49,73,68,56,55,28,54,47,39,51,52,50,46,53,52,37,61,76,65,65,51,47,86,60,22,55,56,42,13,46,46,48,45,50,45,45,40,52,76,43,69,51,56,64,87,49,50,61,54,48,50,47,33,23,40,36,57,23,16,63,74,65,31,95,76,44,62,49,57,66,58,48,20,53,78,50,74,56,79,45,53,49,64,60,42,56,54,46,39,53,51,52,37,60,74,50,66,70,67,69,90,60,71,42,32,68,75,40,46,67,57,53,58,72,76,44,102,66,63,76,89,49,48,66,59,44,50,54,46,24,53,52,45,49,53,54,41,61,36,39,73,86,47,58,70,53,53,34,63,54,53,28,49,19,23,48,50,46,33,52,64,73,64,50,81,58,92,84,52,84,76,68,51,58,62,54,44,47,50,49,49,19,62,74,72,75,43,59,50,69,62,44,50,53,46,24,56,47,53,54,50,53,49,52,48,51,52,47,51,54,48,45,57,54,37,53,69,52,43,80,71,72,73,90,80,81,90,86,81,90,89,79,82,81,85,61,74,71,72,60,63,82,58,63,49,72,46,69,73,43,74,47,46,57,66,48,53,77,69,76,44,77,67,72,79,83,54,60,76,64,50,44,50,53,46,37,50,75,69,70,50,85,83,59,101,79,68,61,67,46,45,32,31,38,42,35,36,56,34,29,39,25,63,46,50,69,69,42,30,36,69,20,61,91,50,68,61,54,53,27,78,67,10,47,54,41,16,41,52,52,5,60,63,42,20,87,53,70,52,70,44,37,40,27,10,65,45,51,25,18,40,56,23,45,51,36,24,42,76,47,16,72,46,46,74,83,54,68,82,43,69,33,74,58,41,43,39,49,34,34,36,76,46,42,74,36,45,48,66,59,50,41,50,52,18,47,76,69,79,36,54,71,84,78,45,62,44,66,83,26,50,46,72,66,55,52,43,52,34,46,50,53,43,51,50,51,52,54,51,53,56,48,50,57,56,52,54,50,54,73,75,40,81,84,84,82,85,84,81,83,86,82,75,93,91,69,86,77,86,86,49,92,88,44,89,33,27,32,41,34,28,25,31,70,65,38,52,53,47,59,58,74,63,108

Nearest PDB structures (foldseek):
  7sj3-assembly1_B  TM=9.749E-01  e=4.148E-25  Homo sapiens
  3g33-assembly1_D  TM=9.744E-01  e=3.975E-23  Homo sapiens
  3g33-assembly1_B  TM=9.730E-01  e=4.367E-23  Homo sapiens
  6p8h-assembly1_A  TM=9.341E-01  e=1.708E-22  Homo sapiens
  1g3n-assembly1_C  TM=9.256E-01  e=2.659E-13  Human gammaherpesvirus 8